Protein AF-A0A7C3KZD2-F1 (afdb_monomer)

Secondary structure (DSSP, 8-state):
-EEEEEEEEETTEEEEEEEEEEETTEEEEEES-GGGGSHHHHTSHHHHHHHHHHHHHHH-STT-EEEEES-HHHHHHHHHTT-EEEEE-SSGGGSGGG-SEEEEEGGG--HHHHHHHHHHHHTT-EEEEE--HHHHHHHSTT--GGG-HHHHHHGGGT----S---B-SBTTB----PPPGGGSHHHHHHHHHHHHTTT-PPPHHHHHHHHHHHHHS-TT-HHHHHHHHHHHHHGGG---BTTB-EETT-HHHHHHHHHHHHHHTTS-GGG----GGGGTTTTPPPTT---EEEEEEEETTS-EEEEEEEEEPTTPPEEEEESSSS--S-EEEE-S-----TTSSEESS-S---EEEE--SSEEEE--TT-EEEEEEESS--SSEEEEEEEEEEE--EEETTTS-HHHHHHHTT-S-SEEEEE-SSEEEEEEHHHHHT---HHHHHHHHHHHHHHHHHHTTS-SS-SS-EEEEEESS-SSSSSB-SSSEEEEGGGHHHHT-HHHHHT--HHHHHHHHHTT--TTT--TT-HHHHHHHHHHHHHHHH--PPTT-SSSGGGTS-TTHHHHHHTT--HHHHTT-HHHHHHHHHHHHHHH-HHHHHTT-

pLDDT: mean 94.31, std 4.48, range [68.94, 98.88]

Sequence (605 aa):
AFVLVTGKADGNKRLPVAIAATWDKGRVVALGHGGMIGKDALEHPGTAAFVRNAAAWLGARANAKIAVVRNQAMASLLRDAGFEVSSLDKDWHASLATFDAVVIDSHQVSNAARAPLARFITNGGGLLTAGLGWGWLQLNPGKSIHDHPGNLLLRDAGIVWCDGTLDPTSPKAFRVEPISESLHAARAMNALEHAAARNAELDPQAGTTLIAALRALPAHHALLTRAHAILKSHASDLTISQGKPLGTKNVTSRVLLSLQVESERNLPAHEVRAHPAASAFPGEVAAGAARIERTFQIDLSIPGWHSTGLYAPAGEVITITAESADVPACRIRIGCHTDHLWHLDTWRRVPDIARSWDLREASTQAASAFGGLIYIDVPKPAKGTRSFTIRGAVESPRFVLGQTTQDQWLKSRSAGAPWGELESGKVIVSVPSESLRNLENPAELLRFWDKISDAHATLATIPLQPPRPHRFVPDIQISAGYMHSGYPIMTHLDAVKHMTSVESLRRGTWGLLHELGHNHQEGEWTFEGTGEVTCNLFALHAIDTICTPDVGDRGHEAVNTPPSLAKYLDGGAKFEQWKKDPFLALHMYVQLQRAFGWETFKRVF

Radius of gyration: 28.78 Å; Cα contacts (8 Å, |Δi|>4): 1220; chains: 1; bounding box: 64×59×87 Å

Foldseek 3Di:
DAAFFWFADFDPAIAGQWDKFQAAQFIEIEGAAPCLLAQVVCVDPVSLVVLLVLVCVRLVDQAFEEEEEPHVSSQVSNVVSRYNYDYDYPPPLVCLVVGQEYEDELQPQDPVSQVSVLVSRNVNHGYYYYYHQQVVCVVPDPDAQCPRSCNVRCVSRVDGHFNDDGHAPDVVHTDGDDDDPLNRQVVLLVQLVVCLVVVHAGDLNNLVNNLRVLRNDDCPDPSNVSLVVSLVVCQVVLQFALVRKDFSRRSSSLSSLSSVQSVLQPDDLLPFAARNNLCRPPHAFAPPFDWDKDKDKDQLQQAFWDFDQWKAGASWKKKKAWPDQPDAFKKKKWAQDDAAASSPRMGRGSRDFMDIDTPNGRMDIHHTSNIHGITIGNHDRDHDMIMMMMTRIWGHQEDEAPPADLVNNLVSLPTRDQWYWYDYQAEIEIAGSVLSNPQRCSNLLVVLVLLLLQLLCVLLVHDSRDSGHAYEDADCDHRDDQWAADRHTYHHNVCSVLSRDSLNVLQQQQVVQLNVLLVSDDDVPCDQLCSSASSSVSSQSSQVPRHDHDPPDSNDVLQQPNPCQVVCVVVVVDPVVCSPDRSSVNNVVVVVCVVPNSVVSSVVD

Solvent-accessible surface area (backbone atoms only — not comparable to full-atom values): 31868 Å² total; per-residue (Å²): 86,49,75,62,29,43,22,33,60,56,89,93,32,55,43,75,38,26,38,36,26,63,32,84,62,9,30,38,37,43,33,58,35,47,61,68,68,27,61,78,37,48,70,38,68,68,47,38,50,50,51,53,53,48,50,41,63,29,27,73,41,88,65,26,32,31,38,22,46,79,39,68,58,52,39,50,56,42,40,78,70,56,32,47,60,45,83,35,75,78,73,52,62,80,56,50,90,80,34,29,21,37,37,40,48,22,84,74,52,44,83,83,38,40,63,54,50,48,52,42,26,43,73,40,18,11,37,41,34,18,33,42,39,40,66,48,43,73,76,35,82,96,58,56,60,58,67,36,48,47,31,68,60,30,43,90,38,62,40,73,56,42,70,69,80,63,44,60,68,40,96,98,36,64,56,78,61,92,77,63,67,36,69,39,49,74,54,18,48,53,46,44,53,58,14,59,79,64,80,42,64,33,57,66,46,20,35,56,26,38,55,50,45,58,74,34,50,58,84,86,36,70,69,46,54,53,50,48,56,52,33,71,78,46,54,84,76,62,51,33,20,79,92,45,53,49,43,74,78,40,26,45,61,50,42,44,49,53,51,48,56,58,50,56,73,70,47,57,29,90,72,33,50,54,42,80,24,13,56,70,49,75,32,51,61,42,88,87,56,62,68,41,70,52,72,49,76,42,60,33,58,42,38,42,77,40,83,66,45,32,20,38,46,46,20,42,55,27,40,40,34,43,82,45,70,82,47,60,86,31,26,44,31,30,31,80,65,83,58,60,34,80,87,49,64,58,32,41,47,75,39,70,60,49,52,72,46,76,39,75,47,35,63,44,71,44,46,37,36,27,1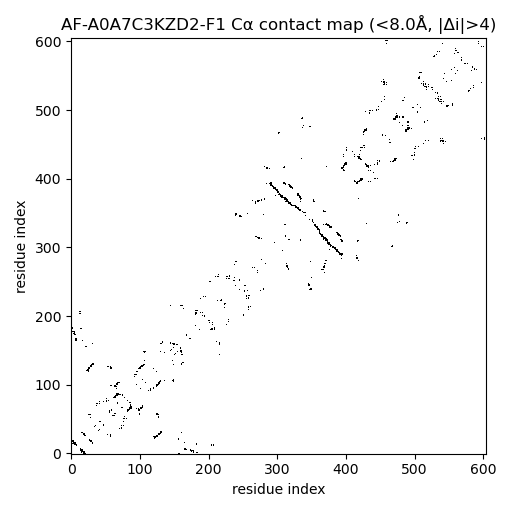6,29,47,32,27,49,29,22,82,60,60,40,91,60,71,46,48,40,35,40,33,52,26,28,48,18,19,52,40,40,62,94,72,56,49,72,72,55,36,71,56,33,34,67,36,40,25,40,45,22,37,44,34,44,79,43,38,32,43,44,45,55,24,76,76,41,58,78,59,83,63,63,60,62,36,45,55,50,48,40,48,48,52,33,34,36,23,58,49,50,66,47,70,67,70,49,78,44,51,48,35,40,30,55,30,97,70,72,69,56,84,76,53,41,52,64,88,48,24,40,32,37,56,83,51,48,68,43,80,76,25,54,67,46,46,32,36,26,49,44,70,68,35,30,35,54,16,51,77,66,64,51,72,93,80,42,48,93,56,25,71,76,26,59,14,43,54,32,26,46,48,25,35,76,73,75,31,64,42,60,92,94,53,75,49,47,81,39,53,88,58,29,90,58,46,67,62,39,55,78,67,67,63,47,65,84,59,41,43,73,33,43,41,55,46,34,34,59,54,50,51,49,37,73,74,62,36,66,68,58,51,42,73,73,80

Structure (mmCIF, N/CA/C/O backbone):
data_AF-A0A7C3KZD2-F1
#
_entry.id   AF-A0A7C3KZD2-F1
#
loop_
_atom_site.group_PDB
_atom_site.id
_atom_site.type_symbol
_atom_site.label_atom_id
_atom_site.label_alt_id
_atom_site.label_comp_id
_atom_site.label_asym_id
_atom_site.label_entity_id
_atom_site.label_seq_id
_atom_site.pdbx_PDB_ins_code
_atom_site.Cartn_x
_atom_site.Cartn_y
_atom_site.Cartn_z
_atom_site.occupancy
_atom_site.B_iso_or_equiv
_atom_site.auth_seq_id
_atom_site.auth_comp_id
_atom_site.auth_asym_id
_atom_site.auth_atom_id
_atom_site.pdbx_PDB_model_num
ATOM 1 N N . ALA A 1 1 ? 10.823 -12.968 -27.698 1.00 92.19 1 ALA A N 1
ATOM 2 C CA . ALA A 1 1 ? 11.735 -12.048 -26.986 1.00 92.19 1 ALA A CA 1
ATOM 3 C C . ALA A 1 1 ? 12.761 -12.836 -26.166 1.00 92.19 1 ALA A C 1
ATOM 5 O O . ALA A 1 1 ? 12.513 -13.995 -25.858 1.00 92.19 1 ALA A O 1
ATOM 6 N N . PHE A 1 2 ? 13.894 -12.234 -25.810 1.00 93.31 2 PHE A N 1
ATOM 7 C CA . PHE A 1 2 ? 14.910 -12.776 -24.905 1.00 93.31 2 PHE A CA 1
ATOM 8 C C . PHE A 1 2 ? 15.540 -11.649 -24.072 1.00 93.31 2 PHE A C 1
ATOM 10 O O . PHE A 1 2 ? 15.583 -10.493 -24.490 1.00 93.31 2 PHE A O 1
ATOM 17 N N . VAL A 1 3 ? 15.993 -11.981 -22.865 1.00 95.62 3 VAL A N 1
ATOM 18 C CA . VAL A 1 3 ? 16.508 -11.007 -21.893 1.00 95.62 3 VAL A CA 1
ATOM 19 C C . VAL A 1 3 ? 17.989 -10.739 -22.155 1.00 95.62 3 VAL A C 1
ATOM 21 O O . VAL A 1 3 ? 18.739 -11.663 -22.453 1.00 95.62 3 VAL A O 1
ATOM 24 N N . LEU A 1 4 ? 18.396 -9.474 -22.042 1.00 95.44 4 LEU A N 1
ATOM 25 C CA . LEU A 1 4 ? 19.778 -9.022 -22.231 1.00 95.44 4 LEU A CA 1
ATOM 26 C C . LEU A 1 4 ? 20.453 -8.674 -20.901 1.00 95.44 4 LEU A C 1
ATOM 28 O O . LEU A 1 4 ? 21.608 -9.021 -20.674 1.00 95.44 4 LEU A O 1
ATOM 32 N N . VAL A 1 5 ? 19.736 -7.954 -20.036 1.00 95.88 5 VAL A N 1
ATOM 33 C CA . VAL A 1 5 ? 20.243 -7.433 -18.759 1.00 95.88 5 VAL A CA 1
ATOM 34 C C . VAL A 1 5 ? 19.142 -7.528 -17.717 1.00 95.88 5 VAL A C 1
ATOM 36 O O . VAL A 1 5 ? 17.970 -7.316 -18.032 1.00 95.88 5 VAL A O 1
ATOM 39 N N . THR A 1 6 ? 19.516 -7.812 -16.473 1.00 96.00 6 THR A N 1
ATOM 40 C CA . THR A 1 6 ? 18.588 -7.939 -15.345 1.00 96.00 6 THR A CA 1
ATOM 41 C C . THR A 1 6 ? 18.930 -6.997 -14.199 1.00 96.00 6 THR A C 1
ATOM 43 O O . THR A 1 6 ? 20.100 -6.684 -13.984 1.00 96.00 6 THR A O 1
ATOM 46 N N . GLY A 1 7 ? 17.918 -6.635 -13.416 1.00 94.94 7 GLY A N 1
ATOM 47 C CA . GLY A 1 7 ? 18.039 -5.963 -12.123 1.00 94.94 7 GLY A CA 1
ATOM 48 C C . GLY A 1 7 ? 17.586 -6.873 -10.984 1.00 94.94 7 GLY A C 1
ATOM 49 O O . GLY A 1 7 ? 16.961 -7.910 -11.226 1.00 94.94 7 GLY A O 1
ATOM 50 N N . LYS A 1 8 ? 17.915 -6.500 -9.746 1.00 93.31 8 LYS A N 1
ATOM 51 C CA . LYS A 1 8 ? 17.436 -7.190 -8.542 1.00 93.31 8 LYS A CA 1
ATOM 52 C C . LYS A 1 8 ? 15.988 -6.780 -8.285 1.00 93.31 8 LYS A C 1
ATOM 54 O O . LYS A 1 8 ? 15.685 -5.593 -8.291 1.00 93.31 8 LYS A O 1
ATOM 59 N N . ALA A 1 9 ? 15.109 -7.758 -8.100 1.00 87.56 9 ALA A N 1
ATOM 60 C CA . ALA A 1 9 ? 13.702 -7.510 -7.793 1.00 87.56 9 ALA A CA 1
ATOM 61 C C . ALA A 1 9 ? 13.423 -7.679 -6.297 1.00 87.56 9 ALA A C 1
ATOM 63 O O . ALA A 1 9 ? 12.809 -6.818 -5.685 1.00 87.56 9 ALA A O 1
ATOM 64 N N . ASP A 1 10 ? 13.880 -8.793 -5.721 1.00 77.06 10 ASP A N 1
ATOM 65 C CA . ASP A 1 10 ? 13.743 -9.098 -4.297 1.00 77.06 10 ASP A CA 1
ATOM 66 C C . ASP A 1 10 ? 14.709 -10.237 -3.921 1.00 77.06 10 ASP A C 1
ATOM 68 O O . ASP A 1 10 ? 14.756 -11.276 -4.594 1.00 77.06 10 ASP A O 1
ATOM 72 N N . GLY A 1 11 ? 15.509 -10.042 -2.871 1.00 78.94 11 GLY A N 1
ATOM 73 C CA . GLY A 1 11 ? 16.582 -10.956 -2.480 1.00 78.94 11 GLY A CA 1
ATOM 74 C C . GLY A 1 11 ? 17.514 -11.300 -3.652 1.00 78.94 11 GLY A C 1
ATOM 75 O O . GLY A 1 11 ? 18.130 -10.426 -4.262 1.00 78.94 11 GLY A O 1
ATOM 76 N N . ASN A 1 12 ? 17.600 -12.590 -3.993 1.00 84.06 12 ASN A N 1
ATOM 77 C CA . ASN A 1 12 ? 18.420 -13.090 -5.107 1.00 84.06 12 ASN A CA 1
ATOM 78 C C . ASN A 1 12 ? 17.673 -13.160 -6.455 1.00 84.06 12 ASN A C 1
ATOM 80 O O . ASN A 1 12 ? 18.269 -13.542 -7.464 1.00 84.06 12 ASN A O 1
ATOM 84 N N . LYS A 1 13 ? 16.378 -12.822 -6.484 1.00 91.12 13 LYS A N 1
ATOM 85 C CA . LYS A 1 13 ? 15.514 -12.925 -7.669 1.00 91.12 13 LYS A CA 1
ATOM 86 C C . LYS A 1 13 ? 15.694 -11.697 -8.554 1.00 91.12 13 LYS A C 1
ATOM 88 O O . LYS A 1 13 ? 15.961 -10.588 -8.084 1.00 91.12 13 LYS A O 1
ATOM 93 N N . ARG A 1 14 ? 15.536 -11.897 -9.856 1.00 94.12 14 ARG A N 1
ATOM 94 C CA . ARG A 1 14 ? 15.852 -10.907 -10.885 1.00 94.12 14 ARG A CA 1
ATOM 95 C C . ARG A 1 14 ? 14.686 -10.668 -11.819 1.00 94.12 14 ARG A C 1
ATOM 97 O O . ARG A 1 14 ? 13.856 -11.548 -12.010 1.00 94.12 14 ARG A O 1
ATOM 104 N N . LEU A 1 15 ? 14.650 -9.502 -12.447 1.00 95.56 15 LEU A N 1
ATOM 105 C CA . LEU A 1 15 ? 13.730 -9.226 -13.548 1.00 95.56 15 LEU A CA 1
ATOM 106 C C . LEU A 1 15 ? 14.452 -8.489 -14.683 1.00 95.56 15 LEU A C 1
ATOM 108 O O . LEU A 1 15 ? 15.506 -7.886 -14.452 1.00 95.56 15 LEU A O 1
ATOM 112 N N . PRO A 1 16 ? 13.926 -8.557 -15.918 1.00 95.81 16 PRO A N 1
ATOM 113 C CA . PRO A 1 16 ? 14.544 -7.911 -17.069 1.00 95.81 16 PRO A CA 1
ATOM 114 C C . PRO A 1 16 ? 14.588 -6.382 -16.949 1.00 95.81 16 PRO A C 1
ATOM 116 O O . PRO A 1 16 ? 13.581 -5.740 -16.671 1.00 95.81 16 PRO A O 1
ATOM 119 N N . VAL A 1 17 ? 15.755 -5.806 -17.232 1.00 95.81 17 VAL A N 1
ATOM 120 C CA . VAL A 1 17 ? 15.981 -4.358 -17.410 1.00 95.81 17 VAL A CA 1
ATOM 121 C C . VAL A 1 17 ? 16.126 -4.016 -18.893 1.00 95.81 17 VAL A C 1
ATOM 123 O O . VAL A 1 17 ? 15.709 -2.945 -19.327 1.00 95.81 17 VAL A O 1
ATOM 126 N N . ALA A 1 18 ? 16.701 -4.933 -19.675 1.00 96.62 18 ALA A N 1
ATOM 127 C CA . ALA A 1 18 ? 16.829 -4.816 -21.121 1.00 96.62 18 ALA A CA 1
ATOM 128 C C . ALA A 1 18 ? 16.394 -6.121 -21.793 1.00 96.62 18 ALA A C 1
ATOM 130 O O . ALA A 1 18 ? 16.805 -7.209 -21.376 1.00 96.62 18 ALA A O 1
ATOM 131 N N . ILE A 1 19 ? 15.578 -6.011 -22.838 1.00 96.81 19 ILE A N 1
ATOM 132 C CA . ILE A 1 19 ? 15.016 -7.137 -23.593 1.00 96.81 19 ILE A CA 1
ATOM 133 C C . ILE A 1 19 ? 15.239 -6.889 -25.082 1.00 96.81 19 ILE A C 1
ATOM 135 O O . ILE A 1 19 ? 15.135 -5.754 -25.543 1.00 96.81 19 ILE A O 1
ATOM 139 N N . ALA A 1 20 ? 15.500 -7.952 -25.838 1.00 97.06 20 ALA A N 1
ATOM 140 C CA . ALA A 1 20 ? 15.462 -7.940 -27.292 1.00 97.06 20 ALA A CA 1
ATOM 141 C C . ALA A 1 20 ? 14.390 -8.891 -27.837 1.00 97.06 20 ALA A C 1
ATOM 143 O O . ALA A 1 20 ? 14.026 -9.885 -27.210 1.00 97.06 20 ALA A O 1
ATOM 144 N N . ALA A 1 21 ? 13.882 -8.617 -29.031 1.00 97.31 21 ALA A N 1
ATOM 145 C CA . ALA A 1 21 ? 12.987 -9.514 -29.747 1.00 97.31 21 ALA A CA 1
ATOM 146 C C . ALA A 1 21 ? 13.172 -9.381 -31.256 1.00 97.31 21 ALA A C 1
ATOM 148 O O . ALA A 1 21 ? 13.509 -8.311 -31.755 1.00 97.31 21 ALA A O 1
ATOM 149 N N . THR A 1 22 ? 12.904 -10.460 -31.981 1.00 96.62 22 THR A N 1
ATOM 150 C CA . THR A 1 22 ? 12.484 -10.369 -33.378 1.00 96.62 22 THR A CA 1
ATOM 151 C C . THR A 1 22 ? 10.963 -10.289 -33.409 1.00 96.62 22 THR A C 1
ATOM 153 O O . THR A 1 22 ? 10.301 -11.009 -32.657 1.00 96.62 22 THR A O 1
ATOM 156 N N . TRP A 1 23 ? 10.415 -9.422 -34.257 1.00 95.94 23 TRP A N 1
ATOM 157 C CA . TRP A 1 23 ? 8.974 -9.309 -34.477 1.00 95.94 23 TRP A CA 1
ATOM 158 C C . TRP A 1 23 ? 8.715 -9.315 -35.979 1.00 95.94 23 TRP A C 1
ATOM 160 O O . TRP A 1 23 ? 9.072 -8.368 -36.681 1.00 95.94 23 TRP A O 1
ATOM 170 N N . ASP A 1 24 ? 8.194 -10.439 -36.470 1.00 95.62 24 ASP A N 1
ATOM 171 C CA . ASP A 1 24 ? 8.226 -10.811 -37.885 1.00 95.62 24 ASP A CA 1
ATOM 172 C C . ASP A 1 24 ? 9.640 -10.657 -38.467 1.00 95.62 24 ASP A C 1
ATOM 174 O O . ASP A 1 24 ? 10.565 -11.352 -38.040 1.00 95.62 24 ASP A O 1
ATOM 178 N N . LYS A 1 25 ? 9.831 -9.746 -39.427 1.00 96.06 25 LYS A N 1
ATOM 179 C CA . LYS A 1 25 ? 11.132 -9.501 -40.066 1.00 96.06 25 LYS A CA 1
ATOM 180 C C . LYS A 1 25 ? 12.003 -8.513 -39.287 1.00 96.06 25 LYS A C 1
ATOM 182 O O . LYS A 1 25 ? 13.197 -8.418 -39.566 1.00 96.06 25 LYS A O 1
ATOM 187 N N . GLY A 1 26 ? 11.416 -7.760 -38.358 1.00 97.19 26 GLY A N 1
ATOM 188 C CA . GLY A 1 26 ? 12.081 -6.689 -37.624 1.00 97.19 26 GLY A CA 1
ATOM 189 C C . GLY A 1 26 ? 12.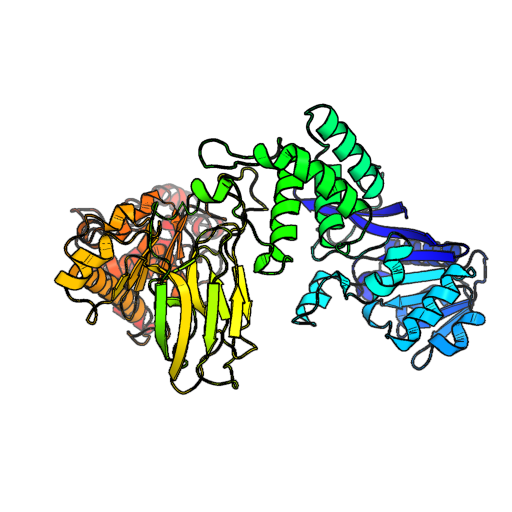750 -7.128 -36.338 1.00 97.19 26 GLY A C 1
ATOM 190 O O . GLY A 1 26 ? 12.673 -8.282 -35.904 1.00 97.19 26 GLY A O 1
ATOM 191 N N . ARG A 1 27 ? 13.402 -6.157 -35.699 1.00 98.06 27 ARG A N 1
ATOM 192 C CA . ARG A 1 27 ? 14.140 -6.335 -34.444 1.00 98.06 27 ARG A CA 1
ATOM 193 C C . ARG A 1 27 ? 13.804 -5.213 -33.474 1.00 98.06 27 ARG A C 1
ATOM 195 O O . ARG A 1 27 ? 13.640 -4.064 -33.868 1.00 98.06 27 ARG A O 1
ATOM 202 N N . VAL A 1 28 ? 13.724 -5.540 -32.193 1.00 98.38 28 VAL A N 1
ATOM 203 C CA . VAL A 1 28 ? 13.399 -4.589 -31.130 1.00 98.38 28 VAL A CA 1
ATOM 204 C C . VAL A 1 28 ? 14.361 -4.781 -29.971 1.00 98.38 28 VAL A C 1
ATOM 206 O O . VAL A 1 28 ? 14.606 -5.914 -29.566 1.00 98.38 28 VAL A O 1
ATOM 209 N N . VAL A 1 29 ? 14.872 -3.683 -29.420 1.00 98.50 29 VAL A N 1
ATOM 210 C CA . VAL A 1 29 ? 15.533 -3.611 -28.116 1.00 98.50 29 VAL A CA 1
ATOM 211 C C . VAL A 1 29 ? 14.741 -2.637 -27.249 1.00 98.50 29 VAL A C 1
ATOM 213 O O . VAL A 1 29 ? 14.519 -1.493 -27.641 1.00 98.50 29 VAL A O 1
ATOM 216 N N . ALA A 1 30 ? 14.313 -3.087 -26.074 1.00 98.19 30 ALA A N 1
ATOM 217 C CA . ALA A 1 30 ? 13.530 -2.307 -25.124 1.00 98.19 30 ALA A CA 1
ATOM 218 C C . ALA A 1 30 ? 14.245 -2.217 -23.770 1.00 98.19 30 ALA A C 1
ATOM 220 O O . ALA A 1 30 ? 14.752 -3.221 -23.264 1.00 98.19 30 ALA A O 1
ATOM 221 N N . LEU A 1 31 ? 14.266 -1.016 -23.190 1.00 97.56 31 LEU A N 1
ATOM 222 C CA . LEU A 1 31 ? 14.908 -0.698 -21.914 1.00 97.56 31 LEU A CA 1
ATOM 223 C C . LEU A 1 31 ? 13.887 -0.233 -20.865 1.00 97.56 31 LEU A C 1
ATOM 225 O O . LEU A 1 31 ? 12.913 0.454 -21.177 1.00 97.56 31 LEU A O 1
ATOM 229 N N . GLY A 1 32 ? 14.135 -0.583 -19.605 1.00 95.00 32 GLY A N 1
ATOM 230 C CA . GLY A 1 32 ? 13.215 -0.364 -18.485 1.00 95.00 32 GLY A CA 1
ATOM 231 C C . GLY A 1 32 ? 13.145 1.061 -17.928 1.00 95.00 32 GLY A C 1
ATOM 232 O O . GLY A 1 32 ? 12.385 1.283 -16.989 1.00 95.00 32 GLY A O 1
ATOM 233 N N . HIS A 1 33 ? 13.925 2.017 -18.455 1.00 93.88 33 HIS A N 1
ATOM 234 C CA . HIS A 1 33 ? 13.859 3.421 -18.034 1.00 93.88 33 HIS A CA 1
ATOM 235 C C . HIS A 1 33 ? 14.388 4.375 -19.122 1.00 93.88 33 HIS A C 1
ATOM 237 O O . HIS A 1 33 ? 15.474 4.154 -19.658 1.00 93.88 33 HIS A O 1
ATOM 243 N N . GLY A 1 34 ? 13.680 5.479 -19.404 1.00 92.75 34 GLY A N 1
ATOM 244 C CA . GLY A 1 34 ? 14.074 6.488 -20.412 1.00 92.75 34 GLY A CA 1
ATOM 245 C C . GLY A 1 34 ? 15.457 7.110 -20.168 1.00 92.75 34 GLY A C 1
ATOM 246 O O . GLY A 1 34 ? 16.248 7.309 -21.085 1.00 92.75 34 GLY A O 1
ATOM 247 N N . GLY A 1 35 ? 15.824 7.298 -18.901 1.00 92.62 35 GLY A N 1
ATOM 248 C CA . GLY A 1 35 ? 17.175 7.702 -18.489 1.00 92.62 35 GLY A CA 1
ATOM 249 C C . GLY A 1 35 ? 18.312 6.790 -18.984 1.00 92.62 35 GLY A C 1
ATOM 250 O O . GLY A 1 35 ? 19.427 7.273 -19.116 1.00 92.62 35 GLY A O 1
ATOM 251 N N . MET A 1 36 ? 18.058 5.520 -19.340 1.00 93.00 36 MET A N 1
ATOM 252 C CA . MET A 1 36 ? 19.087 4.620 -19.897 1.00 93.00 36 MET A CA 1
ATOM 253 C C . MET A 1 36 ? 19.500 4.969 -21.334 1.00 93.00 36 MET A C 1
ATOM 255 O O . MET A 1 36 ? 20.547 4.522 -21.793 1.00 93.00 36 MET A O 1
ATOM 259 N N . ILE A 1 37 ? 18.690 5.762 -22.037 1.00 94.56 37 ILE A N 1
ATOM 260 C CA . ILE A 1 37 ? 19.048 6.381 -23.322 1.00 94.56 37 ILE A CA 1
ATOM 261 C C . ILE A 1 37 ? 19.314 7.885 -23.167 1.00 94.56 37 ILE A C 1
ATOM 263 O O . ILE A 1 37 ? 19.467 8.586 -24.164 1.00 94.56 37 ILE A O 1
ATOM 267 N N . GLY A 1 38 ? 19.340 8.392 -21.931 1.00 94.62 38 GLY A N 1
ATOM 268 C CA . GLY A 1 38 ? 19.613 9.789 -21.607 1.00 94.62 38 GLY A CA 1
ATOM 269 C C . GLY A 1 38 ? 21.107 10.106 -21.604 1.00 94.62 38 GLY A C 1
ATOM 270 O O . GLY A 1 38 ? 21.943 9.211 -21.502 1.00 94.62 38 GLY A O 1
ATOM 271 N N . LYS A 1 39 ? 21.434 11.400 -21.692 1.00 95.19 39 LYS A N 1
ATOM 272 C CA . LYS A 1 39 ? 22.810 11.907 -21.805 1.00 95.19 39 LYS A CA 1
ATOM 273 C C . LYS A 1 39 ? 23.767 11.267 -20.789 1.00 95.19 39 LYS A C 1
ATOM 275 O O . LYS A 1 39 ? 24.735 10.641 -21.204 1.00 95.19 39 LYS A O 1
ATOM 280 N N . ASP A 1 40 ? 23.445 11.346 -19.501 1.00 93.75 40 ASP A N 1
ATOM 281 C CA . ASP A 1 40 ? 24.317 10.871 -18.417 1.00 93.75 40 ASP A CA 1
ATOM 282 C C . ASP A 1 40 ? 24.609 9.366 -18.515 1.00 93.75 40 ASP A C 1
ATOM 284 O O . ASP A 1 40 ? 25.723 8.913 -18.260 1.00 93.75 40 ASP A O 1
ATOM 288 N N . ALA A 1 41 ? 23.621 8.566 -18.932 1.00 93.19 41 ALA A N 1
ATOM 289 C CA . ALA A 1 41 ? 23.819 7.134 -19.120 1.00 93.19 41 ALA A CA 1
ATOM 290 C C . ALA A 1 41 ? 24.721 6.840 -20.324 1.00 93.19 41 ALA A C 1
ATOM 292 O O . ALA A 1 41 ? 25.530 5.916 -20.256 1.00 93.19 41 ALA A O 1
ATOM 293 N N . LEU A 1 42 ? 24.599 7.614 -21.409 1.00 96.06 42 LEU A N 1
ATOM 294 C CA . LEU A 1 42 ? 25.384 7.442 -22.635 1.00 96.06 42 LEU A CA 1
ATOM 295 C C . LEU A 1 42 ? 26.855 7.855 -22.478 1.00 96.06 42 LEU A C 1
ATOM 297 O O . LEU A 1 42 ? 27.691 7.365 -23.233 1.00 96.06 42 LEU A O 1
ATOM 301 N N . GLU A 1 43 ? 27.187 8.695 -21.496 1.00 94.56 43 GLU A N 1
ATOM 302 C CA . GLU A 1 43 ? 28.578 9.022 -21.147 1.00 94.56 43 GLU A CA 1
ATOM 303 C C . GLU A 1 43 ? 29.320 7.819 -20.537 1.00 94.56 43 GLU A C 1
ATOM 305 O O . GLU A 1 43 ? 30.546 7.726 -20.622 1.00 94.56 43 GLU A O 1
ATOM 310 N N . HIS A 1 44 ? 28.594 6.848 -19.969 1.00 93.38 44 HIS A N 1
ATOM 311 C CA . HIS A 1 44 ? 29.203 5.638 -19.431 1.00 93.38 44 HIS A CA 1
ATOM 312 C C . HIS A 1 44 ? 29.669 4.698 -20.567 1.00 93.38 44 HIS A C 1
ATOM 314 O O . HIS A 1 44 ? 28.839 4.234 -21.360 1.00 93.38 44 HIS A O 1
ATOM 320 N N . PRO A 1 45 ? 30.961 4.304 -20.624 1.00 93.56 45 PRO A N 1
ATOM 321 C CA . PRO A 1 45 ? 31.513 3.531 -21.743 1.00 93.56 45 PRO A CA 1
ATOM 322 C C . PRO A 1 45 ? 30.785 2.211 -22.024 1.00 93.56 45 PRO A C 1
ATOM 324 O O . PRO A 1 45 ? 30.605 1.830 -23.182 1.00 93.56 45 PRO A O 1
ATOM 327 N N . GLY A 1 46 ? 30.331 1.523 -20.972 1.00 93.31 46 GLY A N 1
ATOM 328 C CA . GLY A 1 46 ? 29.576 0.275 -21.105 1.00 93.31 46 GLY A CA 1
ATOM 329 C C . GLY A 1 46 ? 28.199 0.473 -21.745 1.00 93.31 46 GLY A C 1
ATOM 330 O O . GLY A 1 46 ? 27.792 -0.324 -22.587 1.00 93.31 46 GLY A O 1
ATOM 331 N N . THR A 1 47 ? 27.509 1.565 -21.409 1.00 94.00 47 THR A N 1
ATOM 332 C CA . THR A 1 47 ? 26.201 1.898 -21.992 1.00 94.00 47 THR A CA 1
ATOM 333 C C . THR A 1 47 ? 26.368 2.339 -23.440 1.00 94.00 47 THR A C 1
ATOM 335 O O . THR A 1 47 ? 25.635 1.876 -24.311 1.00 94.00 47 THR A O 1
ATOM 338 N N . ALA A 1 48 ? 27.381 3.163 -23.723 1.00 95.88 48 ALA A N 1
ATOM 339 C CA . ALA A 1 48 ? 27.730 3.560 -25.081 1.00 95.88 48 ALA A CA 1
ATOM 340 C C . ALA A 1 48 ? 28.027 2.342 -25.972 1.00 95.88 48 ALA A C 1
ATOM 342 O O . ALA A 1 48 ? 27.518 2.239 -27.088 1.00 95.88 48 ALA A O 1
ATOM 343 N N . ALA A 1 49 ? 28.815 1.382 -25.474 1.00 95.75 49 ALA A N 1
ATOM 344 C CA . ALA A 1 49 ? 29.085 0.130 -26.177 1.00 95.75 49 ALA A CA 1
ATOM 345 C C . ALA A 1 49 ? 27.808 -0.695 -26.406 1.00 95.75 49 ALA A C 1
ATOM 347 O O . ALA A 1 49 ? 27.574 -1.150 -27.526 1.00 95.75 49 ALA A O 1
ATOM 348 N N . PHE A 1 50 ? 26.959 -0.838 -25.384 1.00 95.81 50 PHE A N 1
ATOM 349 C CA . PHE A 1 50 ? 25.672 -1.525 -25.505 1.00 95.81 50 PHE A CA 1
ATOM 350 C C . PHE A 1 50 ? 24.794 -0.906 -26.600 1.00 95.81 50 PHE A C 1
ATOM 352 O O . PHE A 1 50 ? 24.306 -1.621 -27.472 1.00 95.81 50 PHE A O 1
ATOM 359 N N . VAL A 1 51 ? 24.635 0.419 -26.595 1.00 95.81 51 VAL A N 1
ATOM 360 C CA . VAL A 1 51 ? 23.804 1.149 -27.561 1.00 95.81 51 VAL A CA 1
ATOM 361 C C . VAL A 1 51 ? 24.335 1.008 -28.987 1.00 95.81 51 VAL A C 1
ATOM 363 O O . VAL A 1 51 ? 23.548 0.755 -29.896 1.00 95.81 51 VAL A O 1
ATOM 366 N N . ARG A 1 52 ? 25.655 1.101 -29.196 1.00 95.31 52 ARG A N 1
ATOM 367 C CA . ARG A 1 52 ? 26.270 0.889 -30.520 1.00 95.31 52 ARG A CA 1
ATOM 368 C C . ARG A 1 52 ? 26.013 -0.521 -31.051 1.00 95.31 52 ARG A C 1
ATOM 370 O O . ARG A 1 52 ? 25.621 -0.683 -32.205 1.00 95.31 52 ARG A O 1
ATOM 377 N N . ASN A 1 53 ? 26.167 -1.530 -30.197 1.00 95.38 53 ASN A N 1
ATOM 378 C CA . ASN A 1 53 ? 25.911 -2.922 -30.565 1.00 95.38 53 ASN A CA 1
ATOM 379 C C . ASN A 1 53 ? 24.424 -3.168 -30.851 1.00 95.38 53 ASN A C 1
ATOM 381 O O . ASN A 1 53 ? 24.087 -3.846 -31.821 1.00 95.38 53 ASN A O 1
ATOM 385 N N . ALA A 1 54 ? 23.532 -2.583 -30.046 1.00 96.19 54 ALA A N 1
ATOM 386 C CA . ALA A 1 54 ? 22.095 -2.632 -30.281 1.00 96.19 54 ALA A CA 1
ATOM 387 C C . ALA A 1 54 ? 21.736 -1.983 -31.626 1.00 96.19 54 ALA A C 1
ATOM 389 O O . ALA A 1 54 ? 21.027 -2.594 -32.415 1.00 96.19 54 ALA A O 1
ATOM 390 N N . ALA A 1 55 ? 22.272 -0.800 -31.932 1.00 95.44 55 ALA A N 1
ATOM 391 C CA . ALA A 1 55 ? 22.051 -0.109 -33.201 1.00 95.44 55 ALA A CA 1
ATOM 392 C C . ALA A 1 55 ? 22.518 -0.934 -34.414 1.00 95.44 55 ALA A C 1
ATOM 394 O O . ALA A 1 55 ? 21.759 -1.094 -35.370 1.00 95.44 55 ALA A O 1
ATOM 395 N N . ALA A 1 56 ? 23.714 -1.531 -34.346 1.00 94.94 56 ALA A N 1
ATOM 396 C CA . ALA A 1 56 ? 24.220 -2.423 -35.391 1.00 94.94 56 ALA A CA 1
ATOM 397 C C . ALA A 1 56 ? 23.315 -3.651 -35.586 1.00 94.94 56 ALA A C 1
ATOM 399 O O . ALA A 1 56 ? 22.989 -4.029 -36.713 1.00 94.94 56 ALA A O 1
ATOM 400 N N . TRP A 1 57 ? 22.874 -4.265 -34.483 1.00 96.25 57 TRP A N 1
ATOM 401 C CA . TRP A 1 57 ? 21.974 -5.413 -34.529 1.00 96.25 57 TRP A CA 1
ATOM 402 C C . TRP A 1 57 ? 20.601 -5.045 -35.098 1.00 96.25 57 TRP A C 1
ATOM 404 O O . TRP A 1 57 ? 20.056 -5.804 -35.894 1.00 96.25 57 TRP A O 1
ATOM 414 N N . LEU A 1 58 ? 20.057 -3.885 -34.737 1.00 96.62 58 LEU A N 1
ATOM 415 C CA . LEU A 1 58 ? 18.759 -3.401 -35.204 1.00 96.62 58 LEU A CA 1
ATOM 416 C C . LEU A 1 58 ? 18.772 -3.045 -36.692 1.00 96.62 58 LEU A C 1
ATOM 418 O O . LEU A 1 58 ? 17.856 -3.433 -37.405 1.00 96.62 58 LEU A O 1
ATOM 422 N N . GLY A 1 59 ? 19.812 -2.352 -37.162 1.00 87.94 59 GLY A N 1
ATOM 423 C CA . GLY A 1 59 ? 19.929 -1.933 -38.560 1.00 87.94 59 GLY A CA 1
ATOM 424 C C . GLY A 1 59 ? 20.364 -3.040 -39.525 1.00 87.94 59 GLY A C 1
ATOM 425 O O . GLY A 1 59 ? 20.266 -2.861 -40.734 1.00 87.94 59 GLY A O 1
ATOM 426 N N . ALA A 1 60 ? 20.868 -4.170 -39.010 1.00 86.31 60 ALA A N 1
ATOM 427 C CA . ALA A 1 60 ? 21.315 -5.343 -39.771 1.00 86.31 60 ALA A CA 1
ATOM 428 C C . ALA A 1 60 ? 22.365 -5.070 -40.878 1.00 86.31 60 ALA A C 1
ATOM 430 O O . ALA A 1 60 ? 22.607 -5.935 -41.721 1.00 86.31 60 ALA A O 1
ATOM 431 N N . ARG A 1 61 ? 23.019 -3.899 -40.865 1.00 83.56 61 ARG A N 1
ATOM 432 C CA . ARG A 1 61 ? 24.092 -3.492 -41.789 1.00 83.56 61 ARG A CA 1
ATOM 433 C C . ARG A 1 61 ? 25.037 -2.480 -41.134 1.00 83.56 61 ARG A C 1
ATOM 435 O O . ARG A 1 61 ? 24.634 -1.771 -40.217 1.00 83.56 61 ARG A O 1
ATOM 442 N N . ALA A 1 62 ? 26.281 -2.405 -41.619 1.00 75.94 62 ALA A N 1
ATOM 443 C CA . ALA A 1 62 ? 27.348 -1.597 -41.010 1.00 75.94 62 ALA A CA 1
ATOM 444 C C . ALA A 1 62 ? 27.043 -0.084 -40.979 1.00 75.94 62 ALA A C 1
ATOM 446 O O . ALA A 1 62 ? 27.255 0.549 -39.953 1.00 75.94 62 ALA A O 1
ATOM 447 N N . ASN A 1 63 ? 26.463 0.467 -42.054 1.00 85.56 63 ASN A N 1
ATOM 448 C CA . ASN A 1 63 ? 26.108 1.891 -42.172 1.00 85.56 63 ASN A CA 1
ATOM 449 C C . ASN A 1 63 ? 24.584 2.071 -42.159 1.00 85.56 63 ASN A C 1
ATOM 451 O O . ASN A 1 63 ? 23.994 2.619 -43.092 1.00 85.56 63 ASN A O 1
ATOM 455 N N . ALA A 1 64 ? 23.918 1.500 -41.156 1.00 94.12 64 ALA A N 1
ATOM 456 C CA . ALA A 1 64 ? 22.472 1.626 -41.035 1.00 94.12 64 ALA A CA 1
ATOM 457 C C . ALA A 1 64 ? 22.046 3.104 -40.934 1.00 94.12 64 ALA A C 1
ATOM 459 O O . ALA A 1 64 ? 22.690 3.910 -40.257 1.00 94.12 64 ALA A O 1
ATOM 460 N N . LYS A 1 65 ? 20.937 3.434 -41.595 1.00 97.62 65 LYS A N 1
ATOM 461 C CA . LYS A 1 65 ? 20.214 4.699 -41.504 1.00 97.62 65 LYS A CA 1
ATOM 462 C C . LYS A 1 65 ? 19.341 4.669 -40.263 1.00 97.62 65 LYS A C 1
ATOM 464 O O . LYS A 1 65 ? 18.379 3.903 -40.202 1.00 97.62 65 LYS A O 1
ATOM 469 N N . ILE A 1 66 ? 19.667 5.500 -39.281 1.00 97.94 66 ILE A N 1
ATOM 470 C CA . ILE A 1 66 ? 19.002 5.505 -37.980 1.00 97.94 66 ILE A CA 1
ATOM 471 C C . ILE A 1 66 ? 18.298 6.838 -37.754 1.00 97.94 66 ILE A C 1
ATOM 473 O O . ILE A 1 66 ? 18.922 7.899 -37.719 1.00 97.94 66 ILE A O 1
ATOM 477 N N . ALA A 1 67 ? 16.988 6.780 -37.549 1.00 97.69 67 ALA A N 1
ATOM 478 C CA . ALA A 1 67 ? 16.225 7.913 -37.054 1.00 97.69 67 ALA A CA 1
ATOM 479 C C . ALA A 1 67 ? 16.361 8.005 -35.531 1.00 97.69 67 ALA A C 1
ATOM 481 O O . ALA A 1 67 ? 16.115 7.031 -34.825 1.00 97.69 67 ALA A O 1
ATOM 482 N N . VAL A 1 68 ? 16.705 9.178 -35.003 1.00 97.81 68 VAL A N 1
ATOM 483 C CA . VAL A 1 68 ? 16.743 9.433 -33.558 1.00 97.81 68 VAL A CA 1
ATOM 484 C C . VAL A 1 68 ? 15.748 10.531 -33.226 1.00 97.81 68 VAL A C 1
ATOM 486 O O . VAL A 1 68 ? 15.917 11.683 -33.626 1.00 97.81 68 VAL A O 1
ATOM 489 N N . VAL A 1 69 ? 14.698 10.177 -32.492 1.00 96.81 69 VAL A N 1
ATOM 490 C CA . VAL A 1 69 ? 13.611 11.099 -32.156 1.00 96.81 69 VAL A CA 1
ATOM 491 C C . VAL A 1 69 ? 13.946 11.826 -30.856 1.00 96.81 69 VAL A C 1
ATOM 493 O O . VAL A 1 69 ? 14.097 11.199 -29.809 1.00 96.81 69 VAL A O 1
ATOM 496 N N . ARG A 1 70 ? 14.079 13.158 -30.930 1.00 95.06 70 ARG A N 1
ATOM 497 C CA . ARG A 1 70 ? 14.241 14.071 -29.775 1.00 95.06 70 ARG A CA 1
ATOM 498 C C . ARG A 1 70 ? 15.340 13.686 -28.770 1.00 95.06 70 ARG A C 1
ATOM 500 O O . ARG A 1 70 ? 15.203 13.925 -27.574 1.00 95.06 70 ARG A O 1
ATOM 507 N N . ASN A 1 71 ? 16.452 13.124 -29.241 1.00 96.56 71 ASN A N 1
ATOM 508 C CA . ASN A 1 71 ? 17.570 12.740 -28.379 1.00 96.56 71 ASN A CA 1
ATOM 509 C C . ASN A 1 71 ? 18.923 13.041 -29.042 1.00 96.56 71 ASN A C 1
ATOM 511 O O . ASN A 1 71 ? 19.500 12.211 -29.742 1.00 96.56 71 ASN A O 1
ATOM 515 N N . GLN A 1 72 ? 19.437 14.255 -28.835 1.00 96.81 72 GLN A N 1
ATOM 516 C CA . GLN A 1 72 ? 20.673 14.694 -29.496 1.00 96.81 72 GLN A CA 1
ATOM 517 C C . GLN A 1 72 ? 21.925 13.967 -28.993 1.00 96.81 72 GLN A C 1
ATOM 519 O O . GLN A 1 72 ? 22.835 13.731 -29.783 1.00 96.81 72 GLN A O 1
ATOM 524 N N . ALA A 1 73 ? 21.966 13.568 -27.717 1.00 97.06 73 ALA A N 1
ATOM 525 C CA . ALA A 1 73 ? 23.092 12.813 -27.166 1.00 97.06 73 ALA A CA 1
ATOM 526 C C . ALA A 1 73 ? 23.215 11.434 -27.838 1.00 97.06 73 ALA A C 1
ATOM 528 O O . ALA A 1 73 ? 24.292 11.063 -28.302 1.00 97.06 73 ALA A O 1
ATOM 529 N N . MET A 1 74 ? 22.091 10.725 -27.984 1.00 97.88 74 MET A N 1
ATOM 530 C CA . MET A 1 74 ? 22.013 9.475 -28.745 1.00 97.88 74 MET A CA 1
ATOM 531 C C . MET A 1 74 ? 22.420 9.677 -30.206 1.00 97.88 74 MET A C 1
ATOM 533 O O . MET A 1 74 ? 23.191 8.890 -30.751 1.00 97.88 74 MET A O 1
ATOM 537 N N . ALA A 1 75 ? 21.931 10.748 -30.840 1.00 97.94 75 ALA A N 1
ATOM 538 C CA . ALA A 1 75 ? 22.260 11.032 -32.229 1.00 97.94 75 ALA A CA 1
ATOM 539 C C . ALA A 1 75 ? 23.763 11.275 -32.428 1.00 97.94 75 ALA A C 1
ATOM 541 O O . ALA A 1 75 ? 24.334 10.750 -33.379 1.00 97.94 75 ALA A O 1
ATOM 542 N N . SER A 1 76 ? 24.408 12.022 -31.523 1.00 97.81 76 SER A N 1
ATOM 543 C CA . SER A 1 76 ? 25.862 12.231 -31.549 1.00 97.81 76 SER A CA 1
ATOM 544 C C . SER A 1 76 ? 26.611 10.911 -31.411 1.00 97.81 76 SER A C 1
ATOM 546 O O . SER A 1 76 ? 27.403 10.571 -32.283 1.00 97.81 76 SER A O 1
ATOM 548 N N . LEU A 1 77 ? 26.282 10.122 -30.383 1.00 97.81 77 LEU A N 1
ATOM 549 C CA . LEU A 1 77 ? 26.943 8.846 -30.113 1.00 97.81 77 LEU A CA 1
ATOM 550 C C . LEU A 1 77 ? 26.882 7.886 -31.312 1.00 97.81 77 LEU A C 1
ATOM 552 O O . LEU A 1 77 ? 27.858 7.198 -31.606 1.00 97.81 77 LEU A O 1
ATOM 556 N N . LEU A 1 78 ? 25.735 7.813 -31.993 1.00 97.38 78 LEU A N 1
ATOM 557 C CA . LEU A 1 78 ? 25.562 6.935 -33.150 1.00 97.38 78 LEU A CA 1
ATOM 558 C C . LEU A 1 78 ? 26.279 7.462 -34.405 1.00 97.38 78 LEU A C 1
ATOM 560 O O . LEU A 1 78 ? 26.798 6.655 -35.174 1.00 97.38 78 LEU A O 1
ATOM 564 N N . ARG A 1 79 ? 26.381 8.785 -34.601 1.00 97.56 79 ARG A N 1
ATOM 565 C CA . ARG A 1 79 ? 27.209 9.354 -35.684 1.00 97.56 79 ARG A CA 1
ATOM 566 C C . ARG A 1 79 ? 28.686 9.056 -35.463 1.00 97.56 79 ARG A C 1
ATOM 568 O O . ARG A 1 79 ? 29.349 8.592 -36.384 1.00 97.56 79 ARG A O 1
ATOM 575 N N . ASP A 1 80 ? 29.165 9.236 -34.235 1.00 96.38 80 ASP A N 1
ATOM 576 C CA . ASP A 1 80 ? 30.551 8.938 -33.856 1.00 96.38 80 ASP A CA 1
ATOM 577 C C . ASP A 1 80 ? 30.875 7.440 -34.005 1.00 96.38 80 ASP A C 1
ATOM 579 O O . ASP A 1 80 ? 32.028 7.052 -34.176 1.00 96.38 80 ASP A O 1
ATOM 583 N N . ALA A 1 81 ? 29.847 6.586 -33.973 1.00 94.69 81 ALA A N 1
ATOM 584 C CA . ALA A 1 81 ? 29.946 5.152 -34.222 1.00 94.69 81 ALA A CA 1
ATOM 585 C C . ALA A 1 81 ? 29.885 4.756 -35.712 1.00 94.69 81 ALA A C 1
ATOM 587 O O . ALA A 1 81 ? 30.000 3.569 -36.011 1.00 94.69 81 ALA A O 1
ATOM 588 N N . GLY A 1 82 ? 29.705 5.711 -36.633 1.00 95.44 82 GLY A N 1
ATOM 589 C CA . GLY A 1 82 ? 29.702 5.481 -38.083 1.00 95.44 82 GLY A CA 1
ATOM 590 C C . GLY A 1 82 ? 28.330 5.233 -38.725 1.00 95.44 82 GLY A C 1
ATOM 591 O O . GLY A 1 82 ? 28.276 4.880 -39.901 1.00 95.44 82 GLY A O 1
ATOM 592 N N . PHE A 1 83 ? 27.220 5.419 -38.001 1.00 97.31 83 PHE A N 1
ATOM 593 C CA . PHE A 1 83 ? 25.871 5.268 -38.565 1.00 97.31 83 PHE A CA 1
ATOM 594 C C . PHE A 1 83 ? 25.398 6.526 -39.314 1.00 97.31 83 PHE A C 1
ATOM 596 O O . PHE A 1 83 ? 25.754 7.655 -38.966 1.00 97.31 83 PHE A O 1
ATOM 603 N N . GLU A 1 84 ? 24.510 6.349 -40.297 1.00 97.62 84 GLU A N 1
ATOM 604 C CA . GLU A 1 84 ? 23.830 7.460 -40.975 1.00 97.62 84 GLU A CA 1
ATOM 605 C C . GLU A 1 84 ? 22.645 7.939 -40.121 1.00 97.62 84 GLU A C 1
ATOM 607 O O . GLU A 1 84 ? 21.549 7.385 -40.181 1.00 97.62 84 GLU A O 1
ATOM 612 N N . VAL A 1 85 ? 22.849 8.962 -39.288 1.00 97.69 85 VAL A N 1
ATOM 613 C CA . VAL A 1 85 ? 21.842 9.386 -38.299 1.00 97.69 85 VAL A CA 1
ATOM 614 C C . VAL A 1 85 ? 21.057 10.616 -38.743 1.00 97.69 85 VAL A C 1
ATOM 616 O O . VAL A 1 85 ? 21.637 11.666 -39.016 1.00 97.69 85 VAL A O 1
ATOM 619 N N . SER A 1 86 ? 19.726 10.529 -38.690 1.00 97.31 86 SER A N 1
ATOM 620 C CA . SER A 1 86 ? 18.823 11.681 -38.818 1.00 97.31 86 SER A CA 1
ATOM 621 C C . SER A 1 86 ? 18.136 11.993 -37.490 1.00 97.31 86 SER A C 1
ATOM 623 O O . SER A 1 86 ? 17.432 11.150 -36.937 1.00 97.31 86 SER A O 1
ATOM 625 N N . SER A 1 87 ? 18.310 13.216 -36.985 1.00 96.44 87 SER A N 1
ATOM 626 C CA . SER A 1 87 ? 17.588 13.697 -35.802 1.00 96.44 87 SER A CA 1
ATOM 627 C C . SER A 1 87 ? 16.189 14.168 -36.209 1.00 96.44 87 SER A C 1
ATOM 629 O O . SER A 1 87 ? 16.067 15.106 -36.995 1.00 96.44 87 SER A O 1
ATOM 631 N N . LEU A 1 88 ? 15.142 13.538 -35.677 1.00 94.56 88 LEU A N 1
ATOM 632 C CA . LEU A 1 88 ? 13.745 13.855 -35.989 1.00 94.56 88 LEU A CA 1
ATOM 633 C C . LEU A 1 88 ? 13.027 14.467 -34.778 1.00 94.56 88 LEU A C 1
ATOM 635 O O . LEU A 1 88 ? 13.386 14.204 -33.626 1.00 94.56 88 LEU A O 1
ATOM 639 N N . ASP A 1 89 ? 11.990 15.265 -35.044 1.00 88.75 89 ASP A N 1
ATOM 640 C CA . ASP A 1 89 ? 11.182 15.920 -34.009 1.00 88.75 89 ASP A CA 1
ATOM 641 C C . ASP A 1 89 ? 9.671 15.724 -34.231 1.00 88.75 89 ASP A C 1
ATOM 643 O O . ASP A 1 89 ? 9.067 14.828 -33.636 1.00 88.75 89 ASP A O 1
ATOM 647 N N . LYS A 1 90 ? 9.036 16.530 -35.088 1.00 85.44 90 LYS A N 1
ATOM 648 C CA . LYS A 1 90 ? 7.607 16.399 -35.427 1.00 85.44 90 LYS A CA 1
ATOM 649 C C . LYS A 1 90 ? 7.410 15.460 -36.613 1.00 85.44 90 LYS A C 1
ATOM 651 O O . LYS A 1 90 ? 8.302 15.321 -37.442 1.00 85.44 90 LYS A O 1
ATOM 656 N N . ASP A 1 91 ? 6.256 14.792 -36.647 1.00 84.50 91 ASP A N 1
ATOM 657 C CA . ASP A 1 91 ? 5.801 13.936 -37.756 1.00 84.50 91 ASP A CA 1
ATOM 658 C C . ASP A 1 91 ? 6.809 12.875 -38.230 1.00 84.50 91 ASP A C 1
ATOM 660 O O . ASP A 1 91 ? 6.737 12.372 -39.348 1.00 84.50 91 ASP A O 1
ATOM 664 N N . TRP A 1 92 ? 7.714 12.459 -37.337 1.00 90.62 92 TRP A N 1
ATOM 665 C CA . TRP A 1 92 ? 8.772 11.475 -37.597 1.00 90.62 92 TRP A CA 1
ATOM 666 C C . TRP A 1 92 ? 8.245 10.143 -38.148 1.00 90.62 92 TRP A C 1
ATOM 668 O O . TRP A 1 92 ? 8.952 9.422 -38.845 1.00 90.62 92 TRP A O 1
ATOM 678 N N . HIS A 1 93 ? 6.989 9.811 -37.849 1.00 90.25 93 HIS A N 1
ATOM 679 C CA . HIS A 1 93 ? 6.353 8.576 -38.287 1.00 90.25 93 HIS A CA 1
ATOM 680 C C . HIS A 1 93 ? 6.047 8.560 -39.797 1.00 90.25 93 HIS A C 1
ATOM 682 O O . HIS A 1 93 ? 5.847 7.483 -40.356 1.00 90.25 93 HIS A O 1
ATOM 688 N N . ALA A 1 94 ? 6.043 9.719 -40.469 1.00 88.75 94 ALA A N 1
ATOM 689 C CA . ALA A 1 94 ? 5.806 9.827 -41.909 1.00 88.75 94 ALA A CA 1
ATOM 690 C C . ALA A 1 94 ? 7.005 9.368 -42.761 1.00 88.75 94 ALA A C 1
ATOM 692 O O . ALA A 1 94 ? 6.822 8.960 -43.905 1.00 88.75 94 ALA A O 1
ATOM 693 N N . SER A 1 95 ? 8.223 9.399 -42.212 1.00 88.81 95 SER A N 1
ATOM 694 C CA . SER A 1 95 ? 9.467 9.085 -42.931 1.00 88.81 95 SER A CA 1
ATOM 695 C C . SER A 1 95 ? 10.097 7.746 -42.537 1.00 88.81 95 SER A C 1
ATOM 697 O O . SER A 1 95 ? 11.191 7.430 -42.989 1.00 88.81 95 SER A O 1
ATOM 699 N N . LEU A 1 96 ? 9.414 6.915 -41.740 1.00 92.69 96 LEU A N 1
ATOM 700 C CA . LEU A 1 96 ? 9.967 5.653 -41.224 1.00 92.69 96 LEU A CA 1
ATOM 701 C C . LEU A 1 96 ? 10.543 4.737 -42.311 1.00 92.69 96 LEU A C 1
ATOM 703 O O . LEU A 1 96 ? 11.578 4.118 -42.101 1.00 92.69 96 LEU A O 1
ATOM 707 N N . ALA A 1 97 ? 9.913 4.692 -43.488 1.00 90.62 97 ALA A N 1
ATOM 708 C CA . ALA A 1 97 ? 10.301 3.793 -44.575 1.00 90.62 97 ALA A CA 1
ATOM 709 C C . ALA A 1 97 ? 11.707 4.065 -45.153 1.00 90.62 97 ALA A C 1
ATOM 711 O O . ALA A 1 97 ? 12.231 3.230 -45.884 1.00 90.62 97 ALA A O 1
ATOM 712 N N . THR A 1 98 ? 12.318 5.221 -44.860 1.00 94.31 98 THR A N 1
ATOM 713 C CA . THR A 1 98 ? 13.664 5.578 -45.345 1.00 94.31 98 THR A CA 1
ATOM 714 C C . THR A 1 98 ? 14.793 5.126 -44.419 1.00 94.31 98 THR A C 1
ATOM 716 O O . THR A 1 98 ? 15.965 5.282 -44.769 1.00 94.31 98 THR A O 1
ATOM 719 N N . PHE A 1 99 ? 14.454 4.624 -43.232 1.00 97.06 99 PHE A N 1
ATOM 720 C CA . PHE A 1 99 ? 15.399 4.243 -42.186 1.00 97.06 99 PHE A CA 1
ATOM 721 C C . PHE A 1 99 ? 15.438 2.727 -42.016 1.00 97.06 99 PHE A C 1
ATOM 723 O O . PHE A 1 99 ? 14.469 2.038 -42.308 1.00 97.06 99 PHE A O 1
ATOM 730 N N . ASP A 1 100 ? 16.550 2.207 -41.506 1.00 97.75 100 ASP A N 1
ATOM 731 C CA . ASP A 1 100 ? 16.640 0.804 -41.097 1.00 97.75 100 ASP A CA 1
ATOM 732 C C . ASP A 1 100 ? 16.257 0.633 -39.632 1.00 97.75 100 ASP A C 1
ATOM 734 O O . ASP A 1 100 ? 15.745 -0.412 -39.250 1.00 97.75 100 ASP A O 1
ATOM 738 N N . ALA A 1 101 ? 16.494 1.650 -38.797 1.00 98.00 101 ALA A N 1
ATOM 739 C CA . ALA A 1 101 ? 16.135 1.611 -37.387 1.00 98.00 101 ALA A CA 1
ATOM 740 C C . ALA A 1 101 ? 15.704 2.977 -36.845 1.00 98.00 101 ALA A C 1
ATOM 742 O O . ALA A 1 101 ? 16.080 4.027 -37.366 1.00 98.00 101 ALA A O 1
ATOM 743 N N . VAL A 1 102 ? 14.932 2.955 -35.760 1.00 97.88 102 VAL A N 1
ATOM 744 C CA . VAL A 1 102 ? 14.473 4.144 -35.036 1.00 97.88 102 VAL A CA 1
ATOM 745 C C . VAL A 1 102 ? 14.837 4.024 -33.561 1.00 97.88 102 VAL A C 1
ATOM 747 O O . VAL A 1 102 ? 14.663 2.968 -32.954 1.00 97.88 102 VAL A O 1
ATOM 750 N N . VAL A 1 103 ? 15.308 5.123 -32.973 1.00 98.06 103 VAL A N 1
ATOM 751 C CA . VAL A 1 103 ? 15.496 5.285 -31.531 1.00 98.06 103 VAL A CA 1
ATOM 752 C C . VAL A 1 103 ? 14.483 6.291 -31.002 1.00 98.06 103 VAL A C 1
ATOM 754 O O . VAL A 1 103 ? 14.472 7.446 -31.435 1.00 98.06 103 VAL A O 1
ATOM 757 N N . ILE A 1 104 ? 13.637 5.863 -30.066 1.00 97.06 104 ILE A N 1
ATOM 758 C CA . ILE A 1 104 ? 12.591 6.710 -29.481 1.00 97.06 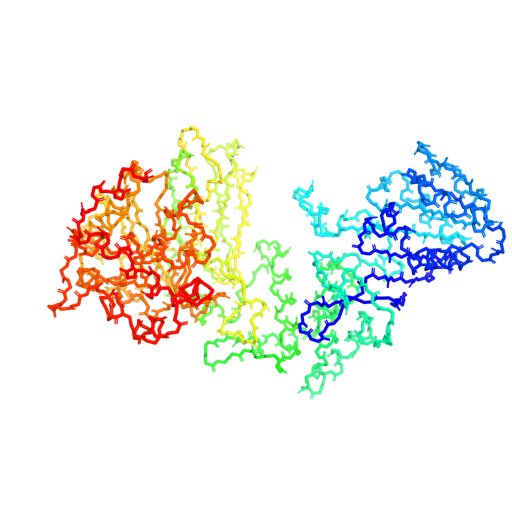104 ILE A CA 1
ATOM 759 C C . ILE A 1 104 ? 12.221 6.246 -28.069 1.00 97.06 104 ILE A C 1
ATOM 761 O O . ILE A 1 104 ? 12.104 5.050 -27.805 1.00 97.06 104 ILE A O 1
ATOM 765 N N . ASP A 1 105 ? 11.993 7.187 -27.155 1.00 96.56 105 ASP A N 1
ATOM 766 C CA . ASP A 1 105 ? 11.375 6.878 -25.863 1.00 96.56 105 ASP A CA 1
ATOM 767 C C . ASP A 1 105 ? 9.902 6.492 -26.075 1.00 96.56 105 ASP A C 1
ATOM 769 O O . ASP A 1 105 ? 9.144 7.212 -26.724 1.00 96.56 105 ASP A O 1
ATOM 773 N N . SER A 1 106 ? 9.489 5.348 -25.540 1.00 95.94 106 SER A N 1
ATOM 774 C CA . SER A 1 106 ? 8.143 4.803 -25.709 1.00 95.94 106 SER A CA 1
ATOM 775 C C . SER A 1 106 ? 7.052 5.783 -25.274 1.00 95.94 106 SER A C 1
ATOM 777 O O . SER A 1 106 ? 6.005 5.821 -25.916 1.00 95.94 106 SER A O 1
ATOM 779 N N . HIS A 1 107 ? 7.297 6.646 -24.281 1.00 92.94 107 HIS A N 1
ATOM 780 C CA . HIS A 1 107 ? 6.337 7.668 -23.852 1.00 92.94 107 HIS A CA 1
ATOM 781 C C . HIS A 1 107 ? 6.064 8.727 -24.936 1.00 92.94 107 HIS A C 1
ATOM 783 O O . HIS A 1 107 ? 5.061 9.434 -24.871 1.00 92.94 107 HIS A O 1
ATOM 789 N N . GLN A 1 108 ? 6.933 8.841 -25.945 1.00 92.31 108 GLN A N 1
ATOM 790 C CA . GLN A 1 108 ? 6.782 9.760 -27.077 1.00 92.31 108 GLN A CA 1
ATOM 791 C C . GLN A 1 108 ? 6.043 9.130 -28.270 1.00 92.31 108 GLN A C 1
ATOM 793 O O . GLN A 1 108 ? 5.802 9.808 -29.275 1.00 92.31 108 GLN A O 1
ATOM 798 N N . VAL A 1 109 ? 5.665 7.850 -28.188 1.00 94.50 109 VAL A N 1
ATOM 799 C CA . VAL A 1 109 ? 4.876 7.176 -29.225 1.00 94.50 109 VAL A CA 1
ATOM 800 C C . VAL A 1 109 ? 3.412 7.589 -29.088 1.00 94.50 109 VAL A C 1
ATOM 802 O O . VAL A 1 109 ? 2.701 7.156 -28.185 1.00 94.50 109 VAL A O 1
ATOM 805 N N . SER A 1 110 ? 2.946 8.431 -30.009 1.00 91.88 110 SER A N 1
ATOM 806 C CA . SER A 1 110 ? 1.545 8.852 -30.061 1.00 91.88 110 SER A CA 1
ATOM 807 C C . SER A 1 110 ? 0.633 7.762 -30.638 1.00 91.88 110 SER A C 1
ATOM 809 O O . SER A 1 110 ? 1.073 6.871 -31.371 1.00 91.88 110 SER A O 1
ATOM 811 N N . ASN A 1 111 ? -0.676 7.883 -30.390 1.00 91.44 111 ASN A N 1
ATOM 812 C CA . ASN A 1 111 ? -1.684 6.986 -30.969 1.00 91.44 111 ASN A CA 1
ATOM 813 C C . ASN A 1 111 ? -1.608 6.918 -32.505 1.00 91.44 111 ASN A C 1
ATOM 815 O O . ASN A 1 111 ? -1.742 5.834 -33.072 1.00 91.44 111 ASN A O 1
ATOM 819 N N . ALA A 1 112 ? -1.354 8.053 -33.168 1.00 91.81 112 ALA A N 1
ATOM 820 C CA . ALA A 1 112 ? -1.228 8.135 -34.624 1.00 91.81 112 ALA A CA 1
ATOM 821 C C . ALA A 1 112 ? 0.047 7.451 -35.149 1.00 91.81 112 ALA A C 1
ATOM 823 O O . ALA A 1 112 ? 0.024 6.835 -36.212 1.00 91.81 112 ALA A O 1
ATOM 824 N N . ALA A 1 113 ? 1.144 7.507 -34.388 1.00 94.25 113 ALA A N 1
ATOM 825 C CA . ALA A 1 113 ? 2.425 6.926 -34.781 1.00 94.25 113 ALA A CA 1
ATOM 826 C C . ALA A 1 113 ? 2.519 5.412 -34.527 1.00 94.25 113 ALA A C 1
ATOM 828 O O . ALA A 1 113 ? 3.324 4.733 -35.163 1.00 94.25 113 ALA A O 1
ATOM 829 N N . ARG A 1 114 ? 1.682 4.863 -33.636 1.00 95.56 114 ARG A N 1
ATOM 830 C CA . ARG A 1 114 ? 1.739 3.455 -33.213 1.00 95.56 114 ARG A CA 1
ATOM 831 C C . ARG A 1 114 ? 1.606 2.463 -34.370 1.00 95.56 114 ARG A C 1
ATOM 833 O O . ARG A 1 114 ? 2.463 1.603 -34.530 1.00 95.56 114 ARG A O 1
ATOM 840 N N . ALA A 1 115 ? 0.551 2.570 -35.181 1.00 95.56 115 ALA A N 1
ATOM 841 C CA . ALA A 1 115 ? 0.325 1.630 -36.284 1.00 95.56 115 ALA A CA 1
ATOM 842 C C . ALA A 1 115 ? 1.377 1.750 -37.412 1.00 95.56 115 ALA A C 1
ATOM 844 O O . ALA A 1 115 ? 1.854 0.714 -37.878 1.00 95.56 115 ALA A O 1
ATOM 845 N N . PRO A 1 116 ? 1.788 2.962 -37.844 1.00 96.31 116 PRO A N 1
ATOM 846 C CA . PRO A 1 116 ? 2.942 3.130 -38.727 1.00 96.31 116 PRO A CA 1
ATOM 847 C C . PRO A 1 116 ? 4.225 2.497 -38.181 1.00 96.31 116 PRO A C 1
ATOM 849 O O . PRO A 1 116 ? 4.893 1.774 -38.916 1.00 96.31 116 PRO A O 1
ATOM 852 N N . LEU A 1 117 ? 4.541 2.715 -36.900 1.00 97.38 117 LEU A N 1
ATOM 853 C CA . LEU A 1 117 ? 5.743 2.167 -36.275 1.00 97.38 117 LEU A CA 1
ATOM 854 C C . LEU A 1 117 ? 5.694 0.637 -36.175 1.00 97.38 117 LEU A C 1
ATOM 856 O O . LEU A 1 117 ? 6.673 -0.019 -36.513 1.00 97.38 117 LEU A O 1
ATOM 860 N N . ALA A 1 118 ? 4.552 0.058 -35.796 1.00 97.50 118 ALA A N 1
ATOM 861 C CA . ALA A 1 118 ? 4.371 -1.394 -35.790 1.00 97.50 118 ALA A CA 1
ATOM 862 C C . ALA A 1 118 ? 4.620 -1.997 -37.183 1.00 97.50 118 ALA A C 1
ATOM 864 O O . ALA A 1 118 ? 5.414 -2.923 -37.312 1.00 97.50 118 ALA A O 1
ATOM 865 N N . ARG A 1 119 ? 4.021 -1.420 -38.239 1.00 97.06 119 ARG A N 1
ATOM 866 C CA . ARG A 1 119 ? 4.240 -1.866 -39.629 1.00 97.06 119 ARG A CA 1
ATOM 867 C C . ARG A 1 119 ? 5.687 -1.719 -40.079 1.00 97.06 119 ARG A C 1
ATOM 869 O O . ARG A 1 119 ? 6.180 -2.558 -40.822 1.00 97.06 119 ARG A O 1
ATOM 876 N N . PHE A 1 120 ? 6.351 -0.638 -39.683 1.00 97.69 120 PHE A N 1
ATOM 877 C CA . PHE A 1 120 ? 7.765 -0.441 -39.980 1.00 97.69 120 PHE A CA 1
ATOM 878 C C . PHE A 1 120 ? 8.608 -1.582 -39.397 1.00 97.69 120 PHE A C 1
ATOM 880 O O . PHE A 1 120 ? 9.398 -2.186 -40.120 1.00 97.69 120 PHE A O 1
ATOM 887 N N . ILE A 1 121 ? 8.381 -1.922 -38.125 1.00 97.62 121 ILE A N 1
ATOM 888 C CA . ILE A 1 121 ? 9.100 -3.002 -37.447 1.00 97.62 121 ILE A CA 1
ATOM 889 C C . ILE A 1 121 ? 8.794 -4.339 -38.123 1.00 97.62 121 ILE A C 1
ATOM 891 O O . ILE A 1 121 ? 9.711 -5.005 -38.590 1.00 97.62 121 ILE A O 1
ATOM 895 N N . THR A 1 122 ? 7.523 -4.722 -38.264 1.00 97.38 122 THR A N 1
ATOM 896 C CA . THR A 1 122 ? 7.169 -6.046 -38.810 1.00 97.38 122 THR A CA 1
ATOM 897 C C . THR A 1 122 ? 7.634 -6.252 -40.257 1.00 97.38 122 THR A C 1
ATOM 899 O O . THR A 1 122 ? 7.910 -7.383 -40.666 1.00 97.38 122 THR A O 1
ATOM 902 N N . ASN A 1 123 ? 7.836 -5.167 -41.014 1.00 96.81 123 ASN A N 1
ATOM 903 C CA . ASN A 1 123 ? 8.404 -5.197 -42.364 1.00 96.81 123 ASN A CA 1
ATOM 904 C C . ASN A 1 123 ? 9.941 -5.246 -42.430 1.00 96.81 123 ASN A C 1
ATOM 906 O O . ASN A 1 123 ? 10.482 -5.295 -43.534 1.00 96.81 123 ASN A O 1
ATOM 910 N N . GLY A 1 124 ? 10.646 -5.286 -41.298 1.00 96.38 124 GLY A N 1
ATOM 911 C CA . GLY A 1 124 ? 12.107 -5.430 -41.248 1.00 96.38 124 GLY A CA 1
ATOM 912 C C . GLY A 1 124 ? 12.840 -4.311 -40.516 1.00 96.38 124 GLY A C 1
ATOM 913 O O . GLY A 1 124 ? 14.048 -4.418 -40.326 1.00 96.38 124 GLY A O 1
ATOM 914 N N . GLY A 1 125 ? 12.134 -3.262 -40.092 1.00 97.75 125 GLY A N 1
ATOM 915 C CA . GLY A 1 125 ? 12.717 -2.153 -39.350 1.00 97.75 125 GLY A CA 1
ATOM 916 C C . GLY A 1 125 ? 13.168 -2.532 -37.936 1.00 97.75 125 GLY A C 1
ATOM 917 O O . GLY A 1 125 ? 12.623 -3.430 -37.285 1.00 97.75 125 GLY A O 1
ATOM 918 N N . GLY A 1 126 ? 14.168 -1.807 -37.445 1.00 98.19 126 GLY A N 1
ATOM 919 C CA . GLY A 1 126 ? 14.686 -1.890 -36.086 1.00 98.19 126 GLY A CA 1
ATOM 920 C C . GLY A 1 126 ? 14.078 -0.840 -35.149 1.00 98.19 126 GLY A C 1
ATOM 921 O O . GLY A 1 126 ? 13.904 0.315 -35.529 1.00 98.19 126 GLY A O 1
ATOM 922 N N . LEU A 1 127 ? 13.816 -1.193 -33.891 1.00 98.44 127 LEU A N 1
ATOM 923 C CA . LEU A 1 127 ? 13.438 -0.242 -32.840 1.00 98.44 127 LEU A CA 1
ATOM 924 C C . LEU A 1 127 ? 14.353 -0.375 -31.618 1.00 98.44 127 LEU A C 1
ATOM 926 O O . LEU A 1 127 ? 14.402 -1.436 -31.004 1.00 98.44 127 LEU A O 1
ATOM 930 N N . LEU A 1 128 ? 15.005 0.715 -31.211 1.00 98.50 128 LEU A N 1
ATOM 931 C CA . LEU A 1 128 ? 15.542 0.878 -29.858 1.00 98.50 128 LEU A CA 1
ATOM 932 C C . LEU A 1 128 ? 14.604 1.796 -29.079 1.00 98.50 128 LEU A C 1
ATOM 934 O O . LEU A 1 128 ? 14.375 2.941 -29.470 1.00 98.50 128 LEU A O 1
ATOM 938 N N . THR A 1 129 ? 14.075 1.318 -27.962 1.00 98.38 129 THR A N 1
ATOM 939 C CA . THR A 1 129 ? 13.163 2.109 -27.142 1.00 98.38 129 THR A CA 1
ATOM 940 C C . THR A 1 129 ? 13.413 1.936 -25.654 1.00 98.38 129 THR A C 1
ATOM 942 O O . THR A 1 129 ? 14.055 0.985 -25.211 1.00 98.38 129 THR A O 1
ATOM 945 N N . ALA A 1 130 ? 12.910 2.884 -24.877 1.00 97.50 130 ALA A N 1
ATOM 946 C CA . ALA A 1 130 ? 12.961 2.882 -23.428 1.00 97.50 130 ALA A CA 1
ATOM 947 C C . ALA A 1 130 ? 11.626 3.387 -22.871 1.00 97.50 130 ALA A C 1
ATOM 949 O O . ALA A 1 130 ? 10.934 4.154 -23.532 1.00 97.50 130 ALA A O 1
ATOM 950 N N . GLY A 1 131 ? 11.243 2.955 -21.680 1.00 94.56 131 GLY A N 1
ATOM 951 C CA . GLY A 1 131 ? 9.998 3.374 -21.031 1.00 94.56 131 GLY A CA 1
ATOM 952 C C . GLY A 1 131 ? 10.055 3.088 -19.547 1.00 94.56 131 GLY A C 1
ATOM 953 O O . GLY A 1 131 ? 10.888 2.292 -19.132 1.00 94.56 131 GLY A O 1
ATOM 954 N N . LEU A 1 132 ? 9.205 3.732 -18.751 1.00 93.56 132 LEU A N 1
ATOM 955 C CA . LEU A 1 132 ? 9.171 3.539 -17.303 1.00 93.56 132 LEU A CA 1
ATOM 956 C C . LEU A 1 132 ? 7.733 3.342 -16.830 1.00 93.56 132 LEU A C 1
ATOM 958 O O . LEU A 1 132 ? 7.006 4.314 -16.644 1.00 93.56 132 LEU A O 1
ATOM 962 N N . GLY A 1 133 ? 7.343 2.089 -16.588 1.00 93.31 133 GLY A N 1
ATOM 963 C CA . GLY A 1 133 ? 5.958 1.743 -16.264 1.00 93.31 133 GLY A CA 1
ATOM 964 C C . GLY A 1 133 ? 5.434 2.411 -14.990 1.00 93.31 133 GLY A C 1
ATOM 965 O O . GLY A 1 133 ? 4.431 3.118 -15.048 1.00 93.31 133 GLY A O 1
ATOM 966 N N . TRP A 1 134 ? 6.124 2.248 -13.854 1.00 90.62 134 TRP A N 1
ATOM 967 C CA . TRP A 1 134 ? 5.667 2.809 -12.570 1.00 90.62 134 TRP A CA 1
ATOM 968 C C . TRP A 1 134 ? 5.572 4.344 -12.596 1.00 90.62 134 TRP A C 1
ATOM 970 O O . TRP A 1 134 ? 4.572 4.911 -12.162 1.00 90.62 134 TRP A O 1
ATOM 980 N N . GLY A 1 135 ? 6.577 5.021 -13.163 1.00 92.38 135 GLY A N 1
ATOM 981 C CA . GLY A 1 135 ? 6.591 6.482 -13.267 1.00 92.38 135 GLY A CA 1
ATOM 982 C C . GLY A 1 135 ? 5.533 6.999 -14.243 1.00 92.38 135 GLY A C 1
ATOM 983 O O . GLY A 1 135 ? 4.907 8.026 -13.997 1.00 92.38 135 GLY A O 1
ATOM 984 N N . TRP A 1 136 ? 5.264 6.258 -15.323 1.00 94.94 136 TRP A N 1
ATOM 985 C CA . TRP A 1 136 ? 4.177 6.583 -16.242 1.00 94.94 136 TRP A CA 1
ATOM 986 C C . TRP A 1 136 ? 2.809 6.498 -15.557 1.00 94.94 136 TRP A C 1
ATOM 988 O O . TRP A 1 136 ? 1.997 7.405 -15.726 1.00 94.94 136 TRP A O 1
ATOM 998 N N . LEU A 1 137 ? 2.565 5.469 -14.739 1.00 92.06 137 LEU A N 1
ATOM 999 C CA . LEU A 1 137 ? 1.309 5.326 -13.992 1.00 92.06 137 LEU A CA 1
ATOM 1000 C C . LEU A 1 137 ? 1.063 6.495 -13.034 1.00 92.06 137 LEU A C 1
ATOM 1002 O O . LEU A 1 137 ? -0.058 6.993 -12.958 1.00 92.06 137 LEU A O 1
ATOM 1006 N N . GLN A 1 138 ? 2.106 6.984 -12.358 1.00 90.25 138 GLN A N 1
ATOM 1007 C CA . GLN A 1 138 ? 1.994 8.148 -11.472 1.00 90.25 138 GLN A CA 1
ATOM 1008 C C . GLN A 1 138 ? 1.528 9.413 -12.203 1.00 90.25 138 GLN A C 1
ATOM 1010 O O . GLN A 1 138 ? 0.780 10.211 -11.644 1.00 90.25 138 GLN A O 1
ATOM 1015 N N . LEU A 1 139 ? 1.949 9.588 -13.457 1.00 92.31 139 LEU A N 1
ATOM 1016 C CA . LEU A 1 139 ? 1.599 10.750 -14.276 1.00 92.31 139 LEU A CA 1
ATOM 1017 C C . LEU A 1 139 ? 0.270 10.585 -15.032 1.00 92.31 139 LEU A C 1
ATOM 1019 O O . LEU A 1 139 ? -0.197 11.539 -15.650 1.00 92.31 139 LEU A O 1
ATOM 1023 N N . ASN A 1 140 ? -0.343 9.398 -14.999 1.00 90.12 140 ASN A N 1
ATOM 1024 C CA . ASN A 1 140 ? -1.545 9.064 -15.766 1.00 90.12 140 ASN A CA 1
ATOM 1025 C C . ASN A 1 140 ? -2.625 8.434 -14.863 1.00 90.12 140 ASN A C 1
ATOM 1027 O O . ASN A 1 140 ? -2.937 7.247 -15.000 1.00 90.12 140 ASN A O 1
ATOM 1031 N N . PRO A 1 141 ? -3.226 9.209 -13.938 1.00 81.12 141 PRO A N 1
ATOM 1032 C CA . PRO A 1 141 ? -4.243 8.695 -13.026 1.00 81.12 141 PRO A CA 1
ATOM 1033 C C . PRO A 1 141 ? -5.450 8.128 -13.788 1.00 81.12 141 PRO A C 1
ATOM 1035 O O . PRO A 1 141 ? -5.934 8.717 -14.754 1.00 81.12 141 PRO A O 1
ATOM 1038 N N . GLY A 1 142 ? -5.947 6.972 -13.343 1.00 78.12 142 GLY A N 1
ATOM 1039 C CA . GLY A 1 142 ? -7.055 6.256 -13.988 1.00 78.12 142 GLY A CA 1
ATOM 1040 C C . GLY A 1 142 ? -6.652 5.396 -15.193 1.00 78.12 142 GLY A C 1
ATOM 1041 O O . GLY A 1 142 ? -7.522 4.776 -15.803 1.00 78.12 142 GLY A O 1
ATOM 1042 N N . LYS A 1 143 ? -5.361 5.338 -15.543 1.00 88.06 143 LYS A N 1
ATOM 1043 C CA . LYS A 1 143 ? -4.819 4.383 -16.517 1.00 88.06 143 LYS A CA 1
ATOM 1044 C C . LYS A 1 143 ? -4.209 3.165 -15.829 1.00 88.06 143 LYS A C 1
ATOM 1046 O O . LYS A 1 143 ? -3.821 3.220 -14.665 1.00 88.06 143 LYS A O 1
ATOM 1051 N N . SER A 1 144 ? -4.111 2.073 -16.577 1.00 88.56 144 SER A N 1
ATOM 1052 C CA . SER A 1 144 ? -3.460 0.830 -16.162 1.00 88.56 144 SER A CA 1
ATOM 1053 C C . SER A 1 144 ? -2.124 0.645 -16.876 1.00 88.56 144 SER A C 1
ATOM 1055 O O . SER A 1 144 ? -1.857 1.271 -17.903 1.00 88.56 144 SER A O 1
ATOM 1057 N N . ILE A 1 145 ? -1.286 -0.279 -16.399 1.00 92.50 145 ILE A N 1
ATOM 1058 C CA . ILE A 1 145 ? -0.020 -0.596 -17.076 1.00 92.50 145 ILE A CA 1
ATOM 1059 C C . ILE A 1 145 ? -0.254 -1.110 -18.509 1.00 92.50 145 ILE A C 1
ATOM 1061 O O . ILE A 1 145 ? 0.611 -0.980 -19.374 1.00 92.50 145 ILE A O 1
ATOM 1065 N N . HIS A 1 146 ? -1.445 -1.635 -18.810 1.00 91.00 146 HIS A N 1
ATOM 1066 C CA . HIS A 1 146 ? -1.824 -2.073 -20.153 1.00 91.00 146 HIS A CA 1
ATOM 1067 C C . HIS A 1 146 ? -1.953 -0.919 -21.154 1.00 91.00 146 HIS A C 1
ATOM 1069 O O . HIS A 1 146 ? -1.824 -1.164 -22.355 1.00 91.00 146 HIS A O 1
ATOM 1075 N N . ASP A 1 147 ? -2.189 0.300 -20.660 1.00 92.94 147 ASP A N 1
ATOM 1076 C CA . ASP A 1 147 ? -2.314 1.536 -21.436 1.00 92.94 147 ASP A CA 1
ATOM 1077 C C . ASP A 1 147 ? -0.960 2.211 -21.706 1.00 92.94 147 ASP A C 1
ATOM 1079 O O . ASP A 1 147 ? -0.900 3.178 -22.468 1.00 92.94 147 ASP A O 1
ATOM 1083 N N . HIS A 1 148 ? 0.132 1.713 -21.108 1.00 95.44 148 HIS A N 1
ATOM 1084 C CA . HIS A 1 148 ? 1.475 2.235 -21.352 1.00 95.44 148 HIS A CA 1
ATOM 1085 C C . HIS A 1 148 ? 1.775 2.206 -22.866 1.00 95.44 148 HIS A C 1
ATOM 1087 O O . HIS A 1 148 ? 1.642 1.143 -23.484 1.00 95.44 148 HIS A O 1
ATOM 1093 N N . PRO A 1 149 ? 2.220 3.316 -23.489 1.00 95.88 149 PRO A N 1
ATOM 1094 C CA . PRO A 1 149 ? 2.408 3.393 -24.941 1.00 95.88 149 PRO A CA 1
ATOM 1095 C C . PRO A 1 149 ? 3.302 2.288 -25.517 1.00 95.88 149 PRO A C 1
ATOM 1097 O O . PRO A 1 149 ? 3.001 1.718 -26.566 1.00 95.88 149 PRO A O 1
ATOM 1100 N N . GLY A 1 150 ? 4.362 1.914 -24.792 1.00 96.19 150 GLY A N 1
ATOM 1101 C CA . GLY A 1 150 ? 5.219 0.788 -25.160 1.00 96.19 150 GLY A CA 1
ATOM 1102 C C . GLY A 1 150 ? 4.504 -0.567 -25.105 1.00 96.19 150 GLY A C 1
ATOM 1103 O O . GLY A 1 150 ? 4.723 -1.400 -25.979 1.00 96.19 150 GLY A O 1
ATOM 1104 N N . ASN A 1 151 ? 3.596 -0.776 -24.145 1.00 96.06 151 ASN A N 1
ATOM 1105 C CA . ASN A 1 151 ? 2.815 -2.017 -24.026 1.00 96.06 151 ASN A CA 1
ATOM 1106 C C . ASN A 1 151 ? 1.744 -2.110 -25.108 1.00 96.06 151 ASN A C 1
ATOM 1108 O O . ASN A 1 151 ? 1.481 -3.188 -25.630 1.00 96.06 151 ASN A O 1
ATOM 1112 N N . LEU A 1 152 ? 1.155 -0.974 -25.478 1.00 95.38 152 LEU A N 1
ATOM 1113 C CA . LEU A 1 152 ? 0.231 -0.877 -26.600 1.00 95.38 152 LEU A CA 1
ATOM 1114 C C . LEU A 1 152 ? 0.901 -1.155 -27.956 1.00 95.38 152 LEU A C 1
ATOM 1116 O O . LEU A 1 152 ? 0.191 -1.490 -28.901 1.00 95.38 152 LEU A O 1
ATOM 1120 N N . LEU A 1 153 ? 2.223 -0.979 -28.064 1.00 96.81 153 LEU A N 1
ATOM 1121 C CA . LEU A 1 153 ? 3.000 -1.215 -29.283 1.00 96.81 153 LEU A CA 1
ATOM 1122 C C . LEU A 1 153 ? 3.628 -2.616 -29.335 1.00 96.81 153 LEU A C 1
ATOM 1124 O O . LEU A 1 153 ? 3.552 -3.264 -30.370 1.00 96.81 153 LEU A O 1
ATOM 1128 N N . LEU A 1 154 ? 4.293 -3.057 -28.263 1.00 96.69 154 LEU A N 1
ATOM 1129 C CA . LEU A 1 154 ? 5.245 -4.179 -28.302 1.00 96.69 154 LEU A CA 1
ATOM 1130 C C . LEU A 1 154 ? 4.763 -5.464 -27.625 1.00 96.69 154 LEU A C 1
ATOM 1132 O O . LEU A 1 154 ? 5.500 -6.453 -27.606 1.00 96.69 154 LEU A O 1
ATOM 1136 N N . ARG A 1 155 ? 3.531 -5.494 -27.107 1.00 92.56 155 ARG A N 1
ATOM 1137 C CA . ARG A 1 155 ? 2.975 -6.707 -26.489 1.00 92.56 155 ARG A CA 1
ATOM 1138 C C . ARG A 1 155 ? 2.999 -7.899 -27.446 1.00 92.56 155 ARG A C 1
ATOM 1140 O O . ARG A 1 155 ? 3.401 -8.983 -27.034 1.00 92.56 155 ARG A O 1
ATOM 1147 N N . ASP A 1 156 ? 2.671 -7.681 -28.717 1.00 90.56 156 ASP A N 1
ATOM 1148 C CA . ASP A 1 156 ? 2.674 -8.728 -29.750 1.00 90.56 156 ASP A CA 1
ATOM 1149 C C . ASP A 1 156 ? 4.097 -9.181 -30.131 1.00 90.56 156 ASP A C 1
ATOM 1151 O O . ASP A 1 156 ? 4.292 -10.308 -30.581 1.00 90.56 156 ASP A O 1
ATOM 1155 N N . ALA A 1 157 ? 5.117 -8.358 -29.856 1.00 94.12 157 ALA A N 1
ATOM 1156 C CA . ALA A 1 157 ? 6.529 -8.750 -29.927 1.00 94.12 157 ALA A CA 1
ATOM 1157 C C . ALA A 1 157 ? 6.991 -9.565 -28.694 1.00 94.12 157 ALA A C 1
ATOM 1159 O O . ALA A 1 157 ? 8.154 -9.980 -28.603 1.00 94.12 157 ALA A O 1
ATOM 1160 N N . GLY A 1 158 ? 6.100 -9.782 -27.720 1.00 93.75 158 GLY A N 1
ATOM 1161 C CA . GLY A 1 158 ? 6.389 -10.451 -26.454 1.00 93.75 158 GLY A CA 1
ATOM 1162 C C . GLY A 1 158 ? 7.149 -9.578 -25.453 1.00 93.75 158 GLY A C 1
ATOM 1163 O O . GLY A 1 158 ? 7.889 -10.118 -24.631 1.00 93.75 158 GLY A O 1
ATOM 1164 N N . ILE A 1 159 ? 7.016 -8.250 -25.537 1.00 95.75 159 ILE A N 1
ATOM 1165 C CA . ILE A 1 159 ? 7.661 -7.291 -24.631 1.00 95.75 159 ILE A CA 1
ATOM 1166 C C . ILE A 1 159 ? 6.589 -6.461 -23.925 1.00 95.75 159 ILE A C 1
ATOM 1168 O O . ILE A 1 159 ? 5.742 -5.845 -24.569 1.00 95.75 159 ILE A O 1
ATOM 1172 N N . VAL A 1 160 ? 6.660 -6.407 -22.594 1.00 95.44 160 VAL A N 1
ATOM 1173 C CA . VAL A 1 160 ? 5.836 -5.521 -21.767 1.00 95.44 160 VAL A CA 1
ATOM 1174 C C . VAL A 1 160 ? 6.674 -4.893 -20.654 1.00 95.44 160 VAL A C 1
ATOM 1176 O O . VAL A 1 160 ? 7.546 -5.542 -20.079 1.00 95.44 160 VAL A O 1
ATOM 1179 N N . TRP A 1 161 ? 6.403 -3.629 -20.349 1.00 96.06 161 TRP A N 1
ATOM 1180 C CA . TRP A 1 161 ? 6.842 -2.944 -19.141 1.00 96.06 161 TRP A CA 1
ATOM 1181 C C . TRP A 1 161 ? 5.894 -3.273 -17.991 1.00 96.06 161 TRP A C 1
ATOM 1183 O O . TRP A 1 161 ? 4.674 -3.263 -18.168 1.00 96.06 161 TRP A O 1
ATOM 1193 N N . CYS A 1 162 ? 6.475 -3.524 -16.822 1.00 93.75 162 CYS A N 1
ATOM 1194 C CA . CYS A 1 162 ? 5.765 -3.753 -15.566 1.00 93.75 162 CYS A CA 1
ATOM 1195 C C . CYS A 1 162 ? 5.692 -2.463 -14.727 1.00 93.75 162 CYS A C 1
ATOM 1197 O O . CYS A 1 162 ? 6.313 -1.452 -15.053 1.00 93.75 162 CYS A O 1
ATOM 1199 N N . ASP A 1 163 ? 4.951 -2.512 -13.625 1.00 88.12 163 ASP A N 1
ATOM 1200 C CA . ASP A 1 163 ? 4.673 -1.400 -12.706 1.00 88.12 163 ASP A CA 1
ATOM 1201 C C . ASP A 1 163 ? 5.617 -1.338 -11.484 1.00 88.12 163 ASP A C 1
ATOM 1203 O O . ASP A 1 163 ? 5.360 -0.586 -10.548 1.00 88.12 163 ASP A O 1
ATOM 1207 N N . GLY A 1 164 ? 6.710 -2.110 -11.492 1.00 87.56 164 GLY A N 1
ATOM 1208 C CA . GLY A 1 164 ? 7.681 -2.196 -10.396 1.00 87.56 164 GLY A CA 1
ATOM 1209 C C . GLY A 1 164 ? 9.012 -1.479 -10.652 1.00 87.56 164 GLY A C 1
ATOM 1210 O O . GLY A 1 164 ? 9.310 -1.035 -11.764 1.00 87.56 164 GLY A O 1
ATOM 1211 N N . THR A 1 165 ? 9.834 -1.410 -9.607 1.00 90.25 165 THR A N 1
ATOM 1212 C CA . THR A 1 165 ? 11.225 -0.936 -9.639 1.00 90.25 165 THR A CA 1
ATOM 1213 C C . THR A 1 165 ? 12.199 -2.107 -9.529 1.00 90.25 165 THR A C 1
ATOM 1215 O O . THR A 1 165 ? 11.829 -3.196 -9.093 1.00 90.25 165 THR A O 1
ATOM 1218 N N . LEU A 1 166 ? 13.447 -1.889 -9.951 1.00 92.62 166 LEU A N 1
ATOM 1219 C CA . LEU A 1 166 ? 14.528 -2.862 -9.819 1.00 92.62 166 LEU A CA 1
ATOM 1220 C C . LEU A 1 166 ? 15.778 -2.185 -9.281 1.00 92.62 166 LEU A C 1
ATOM 1222 O O . LEU A 1 166 ? 16.159 -1.112 -9.754 1.00 92.62 166 LEU A O 1
ATOM 1226 N N . ASP A 1 167 ? 16.451 -2.863 -8.362 1.00 92.56 167 ASP A N 1
ATOM 1227 C CA . ASP A 1 167 ? 17.716 -2.401 -7.820 1.00 92.56 167 ASP A CA 1
ATOM 1228 C C . ASP A 1 167 ? 18.887 -2.756 -8.750 1.00 92.56 167 ASP A C 1
ATOM 1230 O O . ASP A 1 167 ? 18.910 -3.830 -9.377 1.00 92.56 167 ASP A O 1
ATOM 1234 N N . PRO A 1 168 ? 19.913 -1.890 -8.822 1.00 92.00 168 PRO A N 1
ATOM 1235 C CA . PRO A 1 168 ? 21.144 -2.181 -9.540 1.00 92.00 168 PRO A CA 1
ATOM 1236 C C . PRO A 1 168 ? 21.827 -3.467 -9.053 1.00 92.00 168 PRO A C 1
ATOM 1238 O O . PRO A 1 168 ? 21.906 -3.764 -7.856 1.00 92.00 168 PRO A O 1
ATOM 1241 N N . THR A 1 169 ? 22.413 -4.225 -9.982 1.00 91.88 169 THR A N 1
ATOM 1242 C CA . THR A 1 169 ? 23.244 -5.390 -9.625 1.00 91.88 169 THR A CA 1
ATOM 1243 C C . THR A 1 169 ? 24.663 -4.994 -9.199 1.00 91.88 169 THR A C 1
ATOM 1245 O O . THR A 1 169 ? 25.387 -5.810 -8.634 1.00 91.88 169 THR A O 1
ATOM 1248 N N . SER A 1 170 ? 25.046 -3.728 -9.393 1.00 88.50 170 SER A N 1
ATOM 1249 C CA . SER A 1 170 ? 26.289 -3.111 -8.915 1.00 88.50 170 SER A CA 1
ATOM 1250 C C . SER A 1 170 ? 26.089 -1.613 -8.630 1.00 88.50 170 SER A C 1
ATOM 1252 O O . SER A 1 170 ? 25.095 -1.056 -9.095 1.00 88.50 170 SER A O 1
ATOM 1254 N N . PRO A 1 171 ? 26.984 -0.930 -7.885 1.00 87.62 171 PRO A N 1
ATOM 1255 C CA . PRO A 1 171 ? 26.814 0.490 -7.569 1.00 87.62 171 PRO A CA 1
ATOM 1256 C C . PRO A 1 171 ? 26.554 1.335 -8.823 1.00 87.62 171 PRO A C 1
ATOM 1258 O O . PRO A 1 171 ? 27.419 1.449 -9.688 1.00 87.62 171 PRO A O 1
ATOM 1261 N N . LYS A 1 172 ? 25.345 1.906 -8.916 1.00 83.44 172 LYS A N 1
ATOM 1262 C CA . LYS A 1 172 ? 24.863 2.727 -10.043 1.00 83.44 172 LYS A CA 1
ATOM 1263 C C . LYS A 1 172 ? 24.837 2.030 -11.421 1.00 83.44 172 LYS A C 1
ATOM 1265 O O . LYS A 1 172 ? 24.742 2.720 -12.430 1.00 83.44 172 LYS A O 1
ATOM 1270 N N . ALA A 1 173 ? 24.898 0.696 -11.497 1.00 88.19 173 ALA A N 1
ATOM 1271 C CA . ALA A 1 173 ? 24.923 -0.016 -12.779 1.00 88.19 173 ALA A CA 1
ATOM 1272 C C . ALA A 1 173 ? 24.297 -1.420 -12.742 1.00 88.19 173 ALA A C 1
ATOM 1274 O O . ALA A 1 173 ? 24.316 -2.119 -11.724 1.00 88.19 173 ALA A O 1
ATOM 1275 N N . PHE A 1 174 ? 23.815 -1.867 -13.904 1.00 92.19 174 PHE A N 1
ATOM 1276 C CA . PHE A 1 174 ? 23.343 -3.231 -14.139 1.00 92.19 174 PHE A CA 1
ATOM 1277 C C . PHE A 1 174 ? 24.400 -4.025 -14.913 1.00 92.19 174 PHE A C 1
ATOM 1279 O O . PHE A 1 174 ? 24.730 -3.702 -16.053 1.00 92.19 174 PHE A O 1
ATOM 1286 N N . ARG A 1 175 ? 24.945 -5.065 -14.285 1.00 90.12 175 ARG A N 1
ATOM 1287 C CA . ARG A 1 175 ? 25.885 -6.005 -14.900 1.00 90.12 175 ARG A CA 1
ATOM 1288 C C . ARG A 1 175 ? 25.182 -6.925 -15.895 1.00 90.12 175 ARG A C 1
ATOM 1290 O O . ARG A 1 175 ? 24.086 -7.418 -15.631 1.00 90.12 175 ARG A O 1
ATOM 1297 N N . VAL A 1 176 ? 25.866 -7.192 -17.004 1.00 89.19 176 VAL A N 1
ATOM 1298 C CA . VAL A 1 176 ? 25.519 -8.269 -17.935 1.00 89.19 176 VAL A CA 1
ATOM 1299 C C . VAL A 1 176 ? 26.009 -9.578 -17.325 1.00 89.19 176 VAL A C 1
ATOM 1301 O O . VAL A 1 176 ? 27.202 -9.743 -17.086 1.00 89.19 176 VAL A O 1
ATOM 1304 N N . GLU A 1 177 ? 25.090 -10.491 -17.043 1.00 88.00 177 GLU A N 1
ATOM 1305 C CA . GLU A 1 177 ? 25.361 -11.771 -16.384 1.00 88.00 177 GLU A CA 1
ATOM 1306 C C . GLU A 1 177 ? 24.560 -12.885 -17.077 1.00 88.00 177 GLU A C 1
ATOM 1308 O O . GLU A 1 177 ? 23.633 -12.574 -17.832 1.00 88.00 177 GLU A O 1
ATOM 1313 N N . PRO A 1 178 ? 24.895 -14.173 -16.862 1.00 89.25 178 PRO A N 1
ATOM 1314 C CA . PRO A 1 178 ? 24.147 -15.279 -17.448 1.00 89.25 178 PRO A CA 1
ATOM 1315 C C . PRO A 1 178 ? 22.645 -15.180 -17.159 1.00 89.25 178 PRO A C 1
ATOM 1317 O O . PRO A 1 178 ? 22.217 -14.961 -16.025 1.00 89.25 178 PRO A O 1
ATOM 1320 N N . ILE A 1 179 ? 21.845 -15.346 -18.208 1.00 91.06 179 ILE A N 1
ATOM 1321 C CA . ILE A 1 179 ? 20.395 -15.173 -18.163 1.00 91.06 179 ILE A CA 1
ATOM 1322 C C . ILE A 1 179 ? 19.726 -16.529 -17.948 1.00 91.06 179 ILE A C 1
ATOM 1324 O O . ILE A 1 179 ? 19.871 -17.439 -18.761 1.00 91.06 179 ILE A O 1
ATOM 1328 N N . SER A 1 180 ? 18.959 -16.648 -16.864 1.00 90.31 180 SER A N 1
ATOM 1329 C CA . SER A 1 180 ? 18.121 -17.822 -16.603 1.00 90.31 180 SER A CA 1
ATOM 1330 C C . SER A 1 180 ? 16.934 -17.892 -17.567 1.00 90.31 180 SER A C 1
ATOM 1332 O O . SER A 1 180 ? 16.287 -16.882 -17.851 1.00 90.31 180 SER A O 1
ATOM 1334 N N . GLU A 1 181 ? 16.580 -19.100 -18.006 1.00 90.19 181 GLU A N 1
ATOM 1335 C CA . GLU A 1 181 ? 15.379 -19.326 -18.813 1.00 90.19 181 GLU A CA 1
ATOM 1336 C C . GLU A 1 181 ? 14.081 -18.990 -18.061 1.00 90.19 181 GLU A C 1
ATOM 1338 O O . GLU A 1 181 ? 13.095 -18.603 -18.695 1.00 90.19 181 GLU A O 1
ATOM 1343 N N . SER A 1 182 ? 14.096 -19.066 -16.723 1.00 93.62 182 SER A N 1
ATOM 1344 C CA . SER A 1 182 ? 12.967 -18.714 -15.852 1.00 93.62 182 SER A CA 1
ATOM 1345 C C . SER A 1 182 ? 12.562 -17.240 -15.948 1.00 93.62 182 SER A C 1
ATOM 1347 O O . SER A 1 182 ? 11.474 -16.893 -15.503 1.00 93.62 182 SER A O 1
ATOM 1349 N N . LEU A 1 183 ? 13.398 -16.374 -16.537 1.00 94.69 183 LEU A N 1
ATOM 1350 C CA . LEU A 1 183 ? 13.092 -14.956 -16.778 1.00 94.69 183 LEU A CA 1
ATOM 1351 C C . LEU A 1 183 ? 12.157 -14.731 -17.977 1.00 94.69 183 LEU A C 1
ATOM 1353 O O . LEU A 1 183 ? 11.688 -13.614 -18.193 1.00 94.69 183 LEU A O 1
ATOM 1357 N N . HIS A 1 184 ? 11.879 -15.766 -18.774 1.00 95.38 184 HIS A N 1
ATOM 1358 C CA . HIS A 1 184 ? 10.926 -15.686 -19.876 1.00 95.38 184 HIS A CA 1
ATOM 1359 C C . HIS A 1 184 ? 9.540 -16.155 -19.418 1.00 95.38 184 HIS A C 1
ATOM 1361 O O . HIS A 1 184 ? 9.346 -17.339 -19.139 1.00 95.38 184 HIS A O 1
ATOM 1367 N N . ALA A 1 185 ? 8.543 -15.265 -19.431 1.00 95.38 185 ALA A N 1
ATOM 1368 C CA . ALA A 1 185 ? 7.203 -15.533 -18.895 1.00 95.38 185 ALA A CA 1
ATOM 1369 C C . ALA A 1 185 ? 6.547 -16.814 -19.444 1.00 95.38 185 ALA A C 1
ATOM 1371 O O . ALA A 1 185 ? 5.984 -17.589 -18.680 1.00 95.38 185 ALA A O 1
ATOM 1372 N N . ALA A 1 186 ? 6.672 -17.104 -20.746 1.00 94.88 186 ALA A N 1
ATOM 1373 C CA . ALA A 1 186 ? 6.116 -18.344 -21.304 1.00 94.88 186 ALA A CA 1
ATOM 1374 C C . ALA A 1 186 ? 6.816 -19.618 -20.786 1.00 94.88 186 ALA A C 1
ATOM 1376 O O . ALA A 1 186 ? 6.162 -20.640 -20.608 1.00 94.88 186 ALA A O 1
ATOM 1377 N N . ARG A 1 187 ? 8.129 -19.562 -20.514 1.00 96.31 187 ARG A N 1
ATOM 1378 C CA . ARG A 1 187 ? 8.883 -20.700 -19.963 1.00 96.31 187 ARG A CA 1
ATOM 1379 C C . ARG A 1 187 ? 8.556 -20.882 -18.486 1.00 96.31 187 ARG A C 1
ATOM 1381 O O . ARG A 1 187 ? 8.298 -22.000 -18.054 1.00 96.31 187 ARG A O 1
ATOM 1388 N N . ALA A 1 188 ? 8.463 -19.776 -17.749 1.00 96.88 188 ALA A N 1
ATOM 1389 C CA . ALA A 1 188 ? 7.980 -19.774 -16.376 1.00 96.88 188 ALA A CA 1
ATOM 1390 C C . ALA A 1 188 ? 6.545 -20.329 -16.275 1.00 96.88 188 ALA A C 1
ATOM 1392 O O . ALA A 1 188 ? 6.252 -21.096 -15.364 1.00 96.88 188 ALA A O 1
ATOM 1393 N N . MET A 1 189 ? 5.672 -20.031 -17.246 1.00 97.56 189 MET A N 1
ATOM 1394 C CA . MET A 1 189 ? 4.307 -20.570 -17.304 1.00 97.56 189 MET A CA 1
ATOM 1395 C C . MET A 1 189 ? 4.297 -22.089 -17.507 1.00 97.56 189 MET A C 1
ATOM 1397 O O . MET A 1 189 ? 3.575 -22.790 -16.804 1.00 97.56 189 MET A O 1
ATOM 1401 N N . ASN A 1 190 ? 5.137 -22.612 -18.409 1.00 97.31 190 ASN A N 1
ATOM 1402 C CA . ASN A 1 190 ? 5.308 -24.062 -18.568 1.00 97.31 190 ASN A CA 1
ATOM 1403 C C . ASN A 1 190 ? 5.807 -24.706 -17.260 1.00 97.31 190 ASN A C 1
ATOM 1405 O O . ASN A 1 190 ? 5.352 -25.782 -16.879 1.00 97.31 190 ASN A O 1
ATOM 1409 N N . ALA A 1 191 ? 6.726 -24.043 -16.549 1.00 97.12 191 ALA A N 1
ATOM 1410 C CA . ALA A 1 191 ? 7.206 -24.513 -15.252 1.00 97.12 191 ALA A CA 1
ATOM 1411 C C . ALA A 1 191 ? 6.089 -24.527 -14.192 1.00 97.12 191 ALA A C 1
ATOM 1413 O O . ALA A 1 191 ? 6.002 -25.489 -13.433 1.00 97.12 191 ALA A O 1
ATOM 1414 N N . LEU A 1 192 ? 5.203 -23.523 -14.176 1.00 97.38 192 LEU A N 1
ATOM 1415 C CA . LEU A 1 192 ? 4.035 -23.495 -13.288 1.00 97.38 192 LEU A CA 1
ATOM 1416 C C . LEU A 1 192 ? 3.067 -24.647 -13.585 1.00 97.38 192 LEU A C 1
ATOM 1418 O O . LEU A 1 192 ? 2.648 -25.326 -12.655 1.00 97.38 192 LEU A O 1
ATOM 1422 N N . GLU A 1 193 ? 2.753 -24.916 -14.853 1.00 97.12 193 GLU A N 1
ATOM 1423 C CA . GLU A 1 193 ? 1.918 -26.068 -15.238 1.00 97.12 193 GLU A CA 1
ATOM 1424 C C . GLU A 1 193 ? 2.530 -27.391 -14.776 1.00 97.12 193 GLU A C 1
ATOM 1426 O O . GLU A 1 193 ? 1.845 -28.240 -14.208 1.00 97.12 193 GLU A O 1
ATOM 1431 N N . HIS A 1 194 ? 3.838 -27.555 -14.975 1.00 96.62 194 HIS A N 1
ATOM 1432 C CA . HIS A 1 194 ? 4.566 -28.741 -14.542 1.00 96.62 194 HIS A CA 1
ATOM 1433 C C . HIS A 1 194 ? 4.632 -28.910 -13.025 1.00 96.62 194 HIS A C 1
ATOM 1435 O O . HIS A 1 194 ? 4.625 -30.055 -12.563 1.00 96.62 194 HIS A O 1
ATOM 1441 N N . ALA A 1 195 ? 4.751 -27.810 -12.281 1.00 96.81 195 ALA A N 1
ATOM 1442 C CA . ALA A 1 195 ? 4.764 -27.805 -10.825 1.00 96.81 195 ALA A CA 1
ATOM 1443 C C . ALA A 1 195 ? 3.372 -28.151 -10.281 1.00 96.81 195 ALA A C 1
ATOM 1445 O O . ALA A 1 195 ? 3.235 -29.097 -9.508 1.00 96.81 195 ALA A O 1
ATOM 1446 N N . ALA A 1 196 ? 2.335 -27.475 -10.782 1.00 95.25 196 ALA A N 1
ATOM 1447 C CA . ALA A 1 196 ? 0.946 -27.700 -10.398 1.00 95.25 196 ALA A CA 1
ATOM 1448 C C . ALA A 1 196 ? 0.489 -29.141 -10.683 1.00 95.25 196 ALA A C 1
ATOM 1450 O O . ALA A 1 196 ? -0.009 -29.817 -9.792 1.00 95.25 196 ALA A O 1
ATOM 1451 N N . ALA A 1 197 ? 0.758 -29.676 -11.879 1.00 95.44 197 ALA A N 1
ATOM 1452 C CA . ALA A 1 197 ? 0.374 -31.047 -12.238 1.00 95.44 197 ALA A CA 1
ATOM 1453 C C . ALA A 1 197 ? 1.027 -32.137 -11.363 1.00 95.44 197 ALA A C 1
ATOM 1455 O O . ALA A 1 197 ? 0.566 -33.277 -11.349 1.00 95.44 197 ALA A O 1
ATOM 1456 N N . ARG A 1 198 ? 2.121 -31.811 -10.664 1.00 95.62 198 ARG A N 1
ATOM 1457 C CA . ARG A 1 198 ? 2.875 -32.733 -9.802 1.00 95.62 198 ARG A CA 1
ATOM 1458 C C . ARG A 1 198 ? 2.745 -32.414 -8.314 1.00 95.62 198 ARG A C 1
ATOM 1460 O O . ARG A 1 198 ? 3.427 -33.060 -7.524 1.00 95.62 198 ARG A O 1
ATOM 1467 N N . ASN A 1 199 ? 1.919 -31.435 -7.935 1.00 91.12 199 ASN A N 1
ATOM 1468 C CA . ASN A 1 199 ? 1.870 -30.888 -6.574 1.00 91.12 199 ASN A CA 1
ATOM 1469 C C . ASN A 1 199 ? 3.270 -30.523 -6.038 1.00 91.12 199 ASN A C 1
ATOM 1471 O O . ASN A 1 199 ? 3.608 -30.792 -4.887 1.00 91.12 199 ASN A O 1
ATOM 1475 N N . ALA A 1 200 ? 4.104 -29.955 -6.910 1.00 95.25 200 ALA A N 1
ATOM 1476 C CA . ALA A 1 200 ? 5.457 -29.517 -6.606 1.00 95.25 200 ALA A CA 1
ATOM 1477 C C . ALA A 1 200 ? 5.532 -27.986 -6.519 1.00 95.25 200 ALA A C 1
ATOM 1479 O O . ALA A 1 200 ? 4.654 -27.256 -6.990 1.00 95.25 200 ALA A O 1
ATOM 1480 N N . GLU A 1 201 ? 6.620 -27.495 -5.936 1.00 95.50 201 GLU A N 1
ATOM 1481 C CA . GLU A 1 201 ? 6.874 -26.062 -5.836 1.00 95.50 201 GLU A CA 1
ATOM 1482 C C . GLU A 1 201 ? 7.586 -25.534 -7.078 1.00 95.50 201 GLU A C 1
ATOM 1484 O O . GLU A 1 201 ? 8.528 -26.137 -7.598 1.00 95.50 201 GLU A O 1
ATOM 1489 N N . LEU A 1 202 ? 7.111 -24.385 -7.551 1.00 96.56 202 LEU A N 1
ATOM 1490 C CA . LEU A 1 202 ? 7.715 -23.647 -8.646 1.00 96.56 202 LEU A CA 1
ATOM 1491 C C . LEU A 1 202 ? 9.079 -23.072 -8.227 1.00 96.56 202 LEU A C 1
ATOM 1493 O O . LEU A 1 202 ? 9.282 -22.661 -7.086 1.00 96.56 202 LEU A O 1
ATOM 1497 N N . ASP A 1 203 ? 10.006 -22.978 -9.178 1.00 94.56 203 ASP A N 1
ATOM 1498 C CA . ASP A 1 203 ? 11.245 -22.220 -9.003 1.00 94.56 203 ASP A CA 1
ATOM 1499 C C . ASP A 1 203 ? 10.942 -20.756 -8.592 1.00 94.56 203 ASP A C 1
ATOM 1501 O O . ASP A 1 203 ? 10.174 -20.076 -9.282 1.00 94.56 203 ASP A O 1
ATOM 1505 N N . PRO A 1 204 ? 11.546 -20.222 -7.511 1.00 93.75 204 PRO A N 1
ATOM 1506 C CA . PRO A 1 204 ? 11.301 -18.851 -7.059 1.00 93.75 204 PRO A CA 1
ATOM 1507 C C . PRO A 1 204 ? 11.506 -17.783 -8.142 1.00 93.75 204 PRO A C 1
ATOM 1509 O O . PRO A 1 204 ? 10.759 -16.803 -8.193 1.00 93.75 204 PRO A O 1
ATOM 1512 N N . GLN A 1 205 ? 12.491 -17.967 -9.030 1.00 94.88 205 GLN A N 1
ATOM 1513 C CA . GLN A 1 205 ? 12.749 -17.031 -10.126 1.00 94.88 205 GLN A CA 1
ATOM 1514 C C . GLN A 1 205 ? 11.634 -17.073 -11.187 1.00 94.88 205 GLN A C 1
ATOM 1516 O O . GLN A 1 205 ? 11.213 -16.020 -11.682 1.00 94.88 205 GLN A O 1
ATOM 1521 N N . ALA A 1 206 ? 11.116 -18.257 -11.519 1.00 96.06 206 ALA A N 1
ATOM 1522 C CA . ALA A 1 206 ? 9.937 -18.400 -12.372 1.00 96.06 206 ALA A CA 1
ATOM 1523 C C . ALA A 1 206 ? 8.693 -17.762 -11.728 1.00 96.06 206 ALA A C 1
ATOM 1525 O O . ALA A 1 206 ? 7.951 -17.050 -12.407 1.00 96.06 206 ALA A O 1
ATOM 1526 N N . GLY A 1 207 ? 8.508 -17.930 -10.414 1.00 94.75 207 GLY A N 1
ATOM 1527 C CA . GLY A 1 207 ? 7.407 -17.313 -9.670 1.00 94.75 207 GLY A CA 1
ATOM 1528 C C . GLY A 1 207 ? 7.415 -15.783 -9.737 1.00 94.75 207 GLY A C 1
ATOM 1529 O O . GLY A 1 207 ? 6.411 -15.178 -10.116 1.00 94.75 207 GLY A O 1
ATOM 1530 N N . THR A 1 208 ? 8.559 -15.144 -9.466 1.00 93.25 208 THR A N 1
ATOM 1531 C CA . THR A 1 208 ? 8.708 -13.680 -9.600 1.00 93.25 208 THR A CA 1
ATOM 1532 C C . THR A 1 208 ? 8.442 -13.198 -11.025 1.00 93.25 208 THR A C 1
ATOM 1534 O O . THR A 1 208 ? 7.769 -12.184 -11.215 1.00 93.25 208 THR A O 1
ATOM 1537 N N . THR A 1 209 ? 8.913 -13.938 -12.031 1.00 95.25 209 THR A N 1
ATOM 1538 C CA . THR A 1 209 ? 8.679 -13.605 -13.444 1.00 95.25 209 THR A CA 1
ATOM 1539 C C . THR A 1 209 ? 7.194 -13.655 -13.798 1.00 95.25 209 THR A C 1
ATOM 1541 O O . THR A 1 209 ? 6.695 -12.748 -14.464 1.00 95.25 209 THR A O 1
ATOM 1544 N N . LEU A 1 210 ? 6.470 -14.682 -13.339 1.00 95.00 210 LEU A N 1
ATOM 1545 C CA . LEU A 1 210 ? 5.037 -14.810 -13.601 1.00 95.00 210 LEU A CA 1
ATOM 1546 C C . LEU A 1 210 ? 4.216 -13.734 -12.904 1.00 95.00 210 LEU A C 1
ATOM 1548 O O . LEU A 1 210 ? 3.352 -13.155 -13.549 1.00 95.00 210 LEU A O 1
ATOM 1552 N N . ILE A 1 211 ? 4.494 -13.423 -11.636 1.00 91.00 211 ILE A N 1
ATOM 1553 C CA . ILE A 1 211 ? 3.759 -12.368 -10.921 1.00 91.00 211 ILE A CA 1
ATOM 1554 C C . ILE A 1 211 ? 3.894 -11.031 -11.660 1.00 91.00 211 ILE A C 1
ATOM 1556 O O . ILE A 1 211 ? 2.891 -10.360 -11.902 1.00 91.00 211 ILE A O 1
ATOM 1560 N N . ALA A 1 212 ? 5.111 -10.671 -12.079 1.00 92.19 212 ALA A N 1
ATOM 1561 C CA . ALA A 1 212 ? 5.348 -9.444 -12.836 1.00 92.19 212 ALA A CA 1
ATOM 1562 C C . ALA A 1 212 ? 4.639 -9.463 -14.203 1.00 92.19 212 ALA A C 1
ATOM 1564 O O . ALA A 1 212 ? 3.975 -8.497 -14.574 1.00 92.19 212 ALA A O 1
ATOM 1565 N N . ALA A 1 213 ? 4.744 -10.569 -14.946 1.00 92.88 213 ALA A N 1
ATOM 1566 C CA . ALA A 1 213 ? 4.151 -10.682 -16.274 1.00 92.88 213 ALA A CA 1
ATOM 1567 C C . ALA A 1 213 ? 2.615 -10.687 -16.237 1.00 92.88 213 ALA A C 1
ATOM 1569 O O . ALA A 1 213 ? 1.985 -9.960 -16.997 1.00 92.88 213 ALA A O 1
ATOM 1570 N N . LEU A 1 214 ? 1.997 -11.479 -15.358 1.00 90.25 214 LEU A N 1
ATOM 1571 C CA . LEU A 1 214 ? 0.541 -11.643 -15.304 1.00 90.25 214 LEU A CA 1
ATOM 1572 C C . LEU A 1 214 ? -0.177 -10.344 -14.913 1.00 90.25 214 LEU A C 1
ATOM 1574 O O . LEU A 1 214 ? -1.262 -10.096 -15.424 1.00 90.25 214 LEU A O 1
ATOM 1578 N N . ARG A 1 215 ? 0.454 -9.480 -14.105 1.00 86.62 215 ARG A N 1
ATOM 1579 C CA . ARG A 1 215 ? -0.046 -8.124 -13.803 1.00 86.62 215 ARG A CA 1
ATOM 1580 C C . ARG A 1 215 ? 0.046 -7.161 -14.988 1.00 86.62 215 ARG A C 1
ATOM 1582 O O . ARG A 1 215 ? -0.746 -6.234 -15.098 1.00 86.62 215 ARG A O 1
ATOM 1589 N N . ALA A 1 216 ? 1.017 -7.355 -15.879 1.00 90.06 216 ALA A N 1
ATOM 1590 C CA . ALA A 1 216 ? 1.237 -6.478 -17.030 1.00 90.06 216 ALA A CA 1
ATOM 1591 C C . ALA A 1 216 ? 0.427 -6.884 -18.278 1.00 90.06 216 ALA A C 1
ATOM 1593 O O . ALA A 1 216 ? 0.246 -6.080 -19.203 1.00 90.06 216 ALA A O 1
ATOM 1594 N N . LEU A 1 217 ? -0.066 -8.124 -18.327 1.00 90.25 217 LEU A N 1
ATOM 1595 C CA . LEU A 1 217 ? -0.772 -8.696 -19.474 1.00 90.25 217 LEU A CA 1
ATOM 1596 C C . LEU A 1 217 ? -2.289 -8.444 -19.410 1.00 90.25 217 LEU A C 1
ATOM 1598 O O . LEU A 1 217 ? -2.868 -8.474 -18.331 1.00 90.25 217 LEU A O 1
ATOM 1602 N N . PRO A 1 218 ? -2.959 -8.219 -20.555 1.00 87.00 218 PRO A N 1
ATOM 1603 C CA . PRO A 1 218 ? -4.401 -7.989 -20.587 1.00 87.00 218 PRO A CA 1
ATOM 1604 C C . PRO A 1 218 ? -5.169 -9.277 -20.258 1.00 87.00 218 PRO A C 1
ATOM 1606 O O . PRO A 1 218 ? -4.717 -10.366 -20.607 1.00 87.00 218 PRO A O 1
ATOM 1609 N N . ALA A 1 219 ? -6.375 -9.153 -19.695 1.00 83.81 219 ALA A N 1
ATOM 1610 C CA . ALA A 1 219 ? -7.195 -10.276 -19.214 1.00 83.81 219 ALA A CA 1
ATOM 1611 C C . ALA A 1 219 ? -7.384 -11.442 -20.213 1.00 83.81 219 ALA A C 1
ATOM 1613 O O . ALA A 1 219 ? -7.450 -12.598 -19.809 1.00 83.81 219 ALA A O 1
ATOM 1614 N N . HIS A 1 220 ? -7.437 -11.155 -21.517 1.00 86.81 220 HIS A N 1
ATOM 1615 C CA . HIS A 1 220 ? -7.629 -12.148 -22.584 1.00 86.81 220 HIS A CA 1
ATOM 1616 C C . HIS A 1 220 ? -6.321 -12.765 -23.115 1.00 86.81 220 HIS A C 1
ATOM 1618 O O . HIS A 1 220 ? -6.338 -13.503 -24.098 1.00 86.81 220 HIS A O 1
ATOM 1624 N N . HIS A 1 221 ? -5.167 -12.446 -22.524 1.00 91.31 221 HIS A N 1
ATOM 1625 C CA . HIS A 1 221 ? -3.890 -12.990 -22.973 1.00 91.31 221 HIS A CA 1
ATOM 1626 C C . HIS A 1 221 ? -3.780 -14.490 -22.661 1.00 91.31 221 HIS A C 1
ATOM 1628 O O . HIS A 1 221 ? -4.090 -14.924 -21.554 1.00 91.31 221 HIS A O 1
ATOM 1634 N N . ALA A 1 222 ? -3.228 -15.275 -23.593 1.00 93.00 222 ALA A N 1
ATOM 1635 C CA . ALA A 1 222 ? -3.149 -16.734 -23.473 1.00 93.00 222 ALA A CA 1
ATOM 1636 C C . ALA A 1 222 ? -2.450 -17.222 -22.188 1.00 93.00 222 ALA A C 1
ATOM 1638 O O . ALA A 1 222 ? -2.853 -18.226 -21.604 1.00 93.00 222 ALA A O 1
ATOM 1639 N N . LEU A 1 223 ? -1.416 -16.511 -21.716 1.00 93.88 223 LEU A N 1
ATOM 1640 C CA . LEU A 1 223 ? -0.755 -16.841 -20.442 1.00 93.88 223 LEU A CA 1
ATOM 1641 C C . LEU A 1 223 ? -1.677 -16.647 -19.231 1.00 93.88 223 LEU A C 1
ATOM 1643 O O . LEU A 1 223 ? -1.630 -17.465 -18.318 1.00 93.88 223 LEU A O 1
ATOM 1647 N N . LEU A 1 224 ? -2.528 -15.615 -19.235 1.00 92.38 224 LEU A N 1
ATOM 1648 C CA . LEU A 1 224 ? -3.511 -15.415 -18.171 1.00 92.38 224 LEU A CA 1
ATOM 1649 C C . LEU A 1 224 ? -4.571 -16.513 -18.208 1.00 92.38 224 LEU A C 1
ATOM 1651 O O . LEU A 1 224 ? -4.813 -17.136 -17.182 1.00 92.38 224 LEU A O 1
ATOM 1655 N N . THR A 1 225 ? -5.092 -16.856 -19.391 1.00 93.88 225 THR A N 1
ATOM 1656 C CA . THR A 1 225 ? -6.031 -17.979 -19.552 1.00 93.88 225 THR A CA 1
ATOM 1657 C C . THR A 1 225 ? -5.469 -19.289 -18.989 1.00 93.88 225 THR A C 1
ATOM 1659 O O . THR A 1 225 ? -6.160 -19.996 -18.255 1.00 93.88 225 THR A O 1
ATOM 1662 N N . ARG A 1 226 ? -4.200 -19.603 -19.287 1.00 95.69 226 ARG A N 1
ATOM 1663 C CA . ARG A 1 226 ? -3.512 -20.788 -18.748 1.00 95.69 226 ARG A CA 1
ATOM 1664 C C . ARG A 1 226 ? -3.377 -20.719 -17.228 1.00 95.69 226 ARG A C 1
ATOM 1666 O O . ARG A 1 226 ? -3.715 -21.678 -16.540 1.00 95.69 226 ARG A O 1
ATOM 1673 N N . ALA A 1 227 ? -2.938 -19.582 -16.693 1.00 95.56 227 ALA A N 1
ATOM 1674 C CA . ALA A 1 227 ? -2.774 -19.402 -15.255 1.00 95.56 227 ALA A CA 1
ATOM 1675 C C . ALA A 1 227 ? -4.115 -19.481 -14.496 1.00 95.56 227 ALA A C 1
ATOM 1677 O O . ALA A 1 227 ? -4.183 -20.106 -13.438 1.00 95.56 227 ALA A O 1
ATOM 1678 N N . HIS A 1 228 ? -5.203 -18.948 -15.064 1.00 94.06 228 HIS A N 1
ATOM 1679 C CA . HIS A 1 228 ? -6.556 -19.066 -14.510 1.00 94.06 228 HIS A CA 1
ATOM 1680 C C . HIS A 1 228 ? -7.083 -20.501 -14.516 1.00 94.06 228 HIS A C 1
ATOM 1682 O O . HIS A 1 228 ? -7.762 -20.896 -13.570 1.00 94.06 228 HIS A O 1
ATOM 1688 N N . ALA A 1 229 ? -6.762 -21.304 -15.534 1.00 95.25 229 ALA A N 1
ATOM 1689 C CA . ALA A 1 229 ? -7.138 -22.718 -15.560 1.00 95.25 229 ALA A CA 1
ATOM 1690 C C . ALA A 1 229 ? -6.477 -23.507 -14.413 1.00 95.25 229 ALA A C 1
ATOM 1692 O O . ALA A 1 229 ? -7.133 -24.320 -13.752 1.00 95.25 229 ALA A O 1
ATOM 1693 N N . ILE A 1 230 ? -5.202 -23.219 -14.128 1.00 96.50 230 ILE A N 1
ATOM 1694 C CA . ILE A 1 230 ? -4.492 -23.795 -12.978 1.00 96.50 230 ILE A CA 1
ATOM 1695 C C . ILE A 1 230 ? -5.118 -23.303 -11.677 1.00 96.50 230 ILE A C 1
ATOM 1697 O O . ILE A 1 230 ? -5.458 -24.127 -10.831 1.00 96.50 230 ILE A O 1
ATOM 1701 N N . LEU A 1 231 ? -5.325 -21.988 -11.537 1.00 94.94 231 LEU A N 1
ATOM 1702 C CA . LEU A 1 231 ? -5.946 -21.394 -10.353 1.00 94.94 231 LEU A CA 1
ATOM 1703 C C . LEU A 1 231 ? -7.297 -22.044 -10.047 1.00 94.94 231 LEU A C 1
ATOM 1705 O O . LEU A 1 231 ? -7.523 -22.464 -8.921 1.00 94.94 231 LEU A O 1
ATOM 1709 N N . LYS A 1 232 ? -8.169 -22.205 -11.046 1.00 93.12 232 LYS A N 1
ATOM 1710 C CA . LYS A 1 232 ? -9.483 -22.838 -10.869 1.00 93.12 232 LYS A CA 1
ATOM 1711 C C . LYS A 1 232 ? -9.384 -24.247 -10.275 1.00 93.12 232 LYS A C 1
ATOM 1713 O O . LYS A 1 232 ? -10.252 -24.635 -9.501 1.00 93.12 232 LYS A O 1
ATOM 1718 N N . SER A 1 233 ? -8.335 -24.988 -10.622 1.00 92.19 233 SER A N 1
ATOM 1719 C CA . SER A 1 233 ? -8.116 -26.359 -10.145 1.00 92.19 233 SER A CA 1
ATOM 1720 C C . SER A 1 233 ? -7.492 -26.426 -8.743 1.00 92.19 233 SER A C 1
ATOM 1722 O O . SER A 1 233 ? -7.562 -27.474 -8.118 1.00 92.19 233 SER A O 1
ATOM 1724 N N . HIS A 1 234 ? -6.914 -25.323 -8.250 1.00 91.50 234 HIS A N 1
ATOM 1725 C CA . HIS A 1 234 ? -6.188 -25.252 -6.970 1.00 91.50 234 HIS A CA 1
ATOM 1726 C C . HIS A 1 234 ? -6.770 -24.210 -5.998 1.00 91.50 234 HIS A C 1
ATOM 1728 O O . HIS A 1 234 ? -6.227 -23.993 -4.919 1.00 91.50 234 HIS A O 1
ATOM 1734 N N . ALA A 1 235 ? -7.864 -23.530 -6.356 1.00 87.19 235 ALA A N 1
ATOM 1735 C CA . ALA A 1 235 ? -8.428 -22.432 -5.568 1.00 87.19 235 ALA A CA 1
ATOM 1736 C C . ALA A 1 235 ? -8.819 -22.861 -4.142 1.00 87.19 235 ALA A C 1
ATOM 1738 O O . ALA A 1 235 ? -8.677 -22.081 -3.202 1.00 87.19 235 ALA A O 1
ATOM 1739 N N . SER A 1 236 ? -9.252 -24.113 -3.958 1.00 84.56 236 SER A N 1
ATOM 1740 C CA . SER A 1 236 ? -9.554 -24.684 -2.639 1.00 84.56 236 SER A CA 1
ATOM 1741 C C . SER A 1 236 ? -8.332 -24.794 -1.725 1.00 84.56 236 SER A C 1
ATOM 1743 O O . SER A 1 236 ? -8.486 -24.824 -0.507 1.00 84.56 236 SER A O 1
ATOM 1745 N N . ASP A 1 237 ? -7.121 -24.824 -2.282 1.00 85.38 237 ASP A N 1
ATOM 1746 C CA . ASP A 1 237 ? -5.888 -24.971 -1.506 1.00 85.38 237 ASP A CA 1
ATOM 1747 C C . ASP A 1 237 ? -5.389 -23.627 -0.956 1.00 85.38 237 ASP A C 1
ATOM 1749 O O . ASP A 1 237 ? -4.598 -23.597 -0.006 1.00 85.38 237 ASP A O 1
ATOM 1753 N N . LEU A 1 238 ? -5.910 -22.513 -1.486 1.00 90.62 238 LEU A N 1
ATOM 1754 C CA . LEU A 1 238 ? -5.530 -21.133 -1.162 1.00 90.62 238 LEU A CA 1
ATOM 1755 C C . LEU A 1 238 ? -6.258 -20.570 0.077 1.00 90.62 238 LEU A C 1
ATOM 1757 O O . LEU A 1 238 ? -6.449 -19.364 0.228 1.00 90.62 238 LEU A O 1
ATOM 1761 N N . THR A 1 239 ? -6.643 -21.440 1.012 1.00 88.44 239 THR A N 1
ATOM 1762 C CA . THR A 1 239 ? -7.291 -21.093 2.290 1.00 88.44 239 THR A CA 1
ATOM 1763 C C . THR A 1 239 ? -6.266 -20.640 3.341 1.00 88.44 239 THR A C 1
ATOM 1765 O O . THR A 1 239 ? -6.054 -21.310 4.356 1.00 88.44 239 THR A O 1
ATOM 1768 N N . ILE A 1 240 ? -5.566 -19.542 3.074 1.00 93.94 240 ILE A N 1
ATOM 1769 C CA . ILE A 1 240 ? -4.567 -18.974 3.989 1.00 93.94 240 ILE A CA 1
ATOM 1770 C C . ILE A 1 240 ? -5.204 -18.478 5.298 1.00 93.94 240 ILE A C 1
ATOM 1772 O O . ILE A 1 240 ? -6.264 -17.856 5.291 1.00 93.94 240 ILE A O 1
ATOM 1776 N N . SER A 1 241 ? -4.538 -18.732 6.425 1.00 94.69 241 SER A N 1
ATOM 1777 C CA . SER A 1 241 ? -4.928 -18.230 7.749 1.00 94.69 241 SER A CA 1
ATOM 1778 C C . SER A 1 241 ? -3.727 -18.184 8.696 1.00 94.69 241 SER A C 1
ATOM 1780 O O . SER A 1 241 ? -2.644 -18.674 8.367 1.00 94.69 241 SER A O 1
ATOM 1782 N N . GLN A 1 242 ? -3.910 -17.641 9.904 1.00 92.94 242 GLN A N 1
ATOM 1783 C CA . GLN A 1 242 ? -2.838 -17.583 10.902 1.00 92.94 242 GLN A CA 1
ATOM 1784 C C . GLN A 1 242 ? -2.287 -18.975 11.255 1.00 92.94 242 GLN A C 1
ATOM 1786 O O . GLN A 1 242 ? -1.084 -19.107 11.485 1.00 92.94 242 GLN A O 1
ATOM 1791 N N . GLY A 1 243 ? -3.148 -20.000 11.266 1.00 94.25 243 GLY A N 1
ATOM 1792 C CA . GLY A 1 243 ? -2.776 -21.399 11.506 1.00 94.25 243 GLY A CA 1
ATOM 1793 C C . GLY A 1 243 ? -2.300 -22.158 10.261 1.00 94.25 243 GLY A C 1
ATOM 1794 O O . GLY A 1 243 ? -1.677 -23.207 10.396 1.00 94.25 243 GLY A O 1
ATOM 1795 N N . LYS A 1 244 ? -2.552 -21.633 9.054 1.00 94.69 244 LYS A N 1
ATOM 1796 C CA . LYS A 1 244 ? -2.104 -22.193 7.768 1.00 94.69 244 LYS A CA 1
ATOM 1797 C C . LYS A 1 244 ? -1.440 -21.091 6.921 1.00 94.69 244 LYS A C 1
ATOM 1799 O O . LYS A 1 244 ? -2.026 -20.646 5.929 1.00 94.69 244 LYS A O 1
ATOM 1804 N N . PRO A 1 245 ? -0.254 -20.596 7.324 1.00 96.19 245 PRO A N 1
ATOM 1805 C CA . PRO A 1 245 ? 0.417 -19.521 6.606 1.00 96.19 245 PRO A CA 1
ATOM 1806 C C . PRO A 1 245 ? 1.085 -20.010 5.310 1.00 96.19 245 PRO A C 1
ATOM 1808 O O . PRO A 1 245 ? 1.416 -21.187 5.179 1.00 96.19 245 PRO A O 1
ATOM 1811 N N . LEU A 1 246 ? 1.344 -19.088 4.376 1.00 95.38 246 LEU A N 1
ATOM 1812 C CA . LEU A 1 246 ? 2.121 -19.344 3.155 1.00 95.38 246 LEU A CA 1
ATOM 1813 C C . LEU A 1 246 ? 3.510 -18.704 3.244 1.00 95.38 246 LEU A C 1
ATOM 1815 O O . LEU A 1 246 ? 3.645 -17.478 3.251 1.00 95.38 246 LEU A O 1
ATOM 1819 N N . GLY A 1 247 ? 4.549 -19.535 3.282 1.00 94.44 247 GLY A N 1
ATOM 1820 C CA . GLY A 1 247 ? 5.948 -19.103 3.328 1.00 94.44 247 GLY A CA 1
ATOM 1821 C C . GLY A 1 247 ? 6.589 -18.965 1.944 1.00 94.44 247 GLY A C 1
ATOM 1822 O O . GLY A 1 247 ? 6.010 -19.352 0.931 1.00 94.44 247 GLY A O 1
ATOM 1823 N N . THR A 1 248 ? 7.833 -18.484 1.891 1.00 90.94 248 THR A N 1
ATOM 1824 C CA . THR A 1 248 ? 8.629 -18.360 0.649 1.00 90.94 248 THR A CA 1
ATOM 1825 C C . THR A 1 248 ? 8.845 -19.675 -0.099 1.00 90.94 248 THR A C 1
ATOM 1827 O O . THR A 1 248 ? 9.103 -19.655 -1.300 1.00 90.94 248 THR A O 1
ATOM 1830 N N . LYS A 1 249 ? 8.713 -20.818 0.586 1.00 92.38 249 LYS A N 1
ATOM 1831 C CA . LYS A 1 249 ? 8.772 -22.153 -0.026 1.00 92.38 249 LYS A CA 1
ATOM 1832 C C . LYS A 1 249 ? 7.499 -22.525 -0.791 1.00 92.38 249 LYS A C 1
ATOM 1834 O O . LYS A 1 249 ? 7.579 -23.397 -1.639 1.00 92.38 249 LYS A O 1
ATOM 1839 N N . ASN A 1 250 ? 6.366 -21.868 -0.523 1.00 94.31 250 ASN A N 1
ATOM 1840 C CA . ASN A 1 250 ? 5.081 -22.117 -1.185 1.00 94.31 250 ASN A CA 1
ATOM 1841 C C . ASN A 1 250 ? 4.939 -21.287 -2.465 1.00 94.31 250 ASN A C 1
ATOM 1843 O O . ASN A 1 250 ? 3.990 -20.516 -2.622 1.00 94.31 250 ASN A O 1
ATOM 1847 N N . VAL A 1 251 ? 5.929 -21.368 -3.351 1.00 94.69 251 VAL A N 1
ATOM 1848 C CA . VAL A 1 251 ? 6.035 -20.514 -4.538 1.00 94.69 251 VAL A CA 1
ATOM 1849 C C . VAL A 1 251 ? 4.817 -20.682 -5.444 1.00 94.69 251 VAL A C 1
ATOM 1851 O O . VAL A 1 251 ? 4.252 -19.676 -5.874 1.00 94.69 251 VAL A O 1
ATOM 1854 N N . THR A 1 252 ? 4.371 -21.919 -5.692 1.00 95.81 252 THR A N 1
ATOM 1855 C CA . THR A 1 252 ? 3.215 -22.190 -6.565 1.00 95.81 252 THR A CA 1
ATOM 1856 C C . THR A 1 252 ? 1.957 -21.521 -6.008 1.00 95.81 252 THR A C 1
ATOM 1858 O O . THR A 1 252 ? 1.324 -20.715 -6.692 1.00 95.81 252 THR A O 1
ATOM 1861 N N . SER A 1 253 ? 1.635 -21.771 -4.737 1.00 95.12 253 SER A N 1
ATOM 1862 C CA . SER A 1 253 ? 0.451 -21.199 -4.087 1.00 95.12 253 SER A CA 1
ATOM 1863 C C . SER A 1 253 ? 0.521 -19.679 -3.967 1.00 95.12 253 SER A C 1
ATOM 1865 O O . SER A 1 253 ? -0.499 -19.012 -4.120 1.00 95.12 253 SER A O 1
ATOM 1867 N N . ARG A 1 254 ? 1.709 -19.099 -3.744 1.00 93.69 254 ARG A N 1
ATOM 1868 C CA . ARG A 1 254 ? 1.880 -17.638 -3.695 1.00 93.69 254 ARG A CA 1
ATOM 1869 C C . ARG A 1 254 ? 1.608 -16.987 -5.049 1.00 93.69 254 ARG A C 1
ATOM 1871 O O . ARG A 1 254 ? 0.920 -15.973 -5.087 1.00 93.69 254 ARG A O 1
ATOM 1878 N N . VAL A 1 255 ? 2.082 -17.578 -6.150 1.00 94.81 255 VAL A N 1
ATOM 1879 C CA . VAL A 1 255 ? 1.787 -17.089 -7.511 1.00 94.81 255 VAL A CA 1
ATOM 1880 C C . VAL A 1 255 ? 0.289 -17.157 -7.801 1.00 94.81 255 VAL A C 1
ATOM 1882 O O . VAL A 1 255 ? -0.283 -16.177 -8.278 1.00 94.81 255 VAL A O 1
ATOM 1885 N N . LEU A 1 256 ? -0.356 -18.285 -7.489 1.00 95.50 256 LEU A N 1
ATOM 1886 C CA . LEU A 1 256 ? -1.789 -18.467 -7.729 1.00 95.50 256 LEU A CA 1
ATOM 1887 C C . LEU A 1 256 ? -2.643 -17.528 -6.865 1.00 95.50 256 LEU A C 1
ATOM 1889 O O . LEU A 1 256 ? -3.584 -16.935 -7.383 1.00 95.50 256 LEU A O 1
ATOM 1893 N N . LEU A 1 257 ? -2.280 -17.316 -5.595 1.00 95.00 257 LEU A N 1
ATOM 1894 C CA . LEU A 1 257 ? -2.966 -16.361 -4.721 1.00 95.00 257 LEU A CA 1
ATOM 1895 C C . LEU A 1 257 ? -2.800 -14.917 -5.211 1.00 95.00 257 LEU A C 1
ATOM 1897 O O . LEU A 1 257 ? -3.777 -14.173 -5.258 1.00 95.00 257 LEU A O 1
ATOM 1901 N N . SER A 1 258 ? -1.591 -14.513 -5.620 1.00 92.25 258 SER A N 1
ATOM 1902 C CA . SER A 1 258 ? -1.373 -13.189 -6.219 1.00 92.25 258 SER A CA 1
ATOM 1903 C C . SER A 1 258 ? -2.219 -12.991 -7.477 1.00 92.25 258 SER A C 1
ATOM 1905 O O . SER A 1 258 ? -2.832 -11.938 -7.639 1.00 92.25 258 SER A O 1
ATOM 1907 N N . LEU A 1 259 ? -2.296 -14.007 -8.344 1.00 92.50 259 LEU A N 1
ATOM 1908 C CA . LEU A 1 259 ? -3.147 -13.971 -9.532 1.00 92.50 259 LEU A CA 1
ATOM 1909 C C . LEU A 1 259 ? -4.631 -13.861 -9.169 1.00 92.50 259 LEU A C 1
ATOM 1911 O O . LEU A 1 259 ? -5.351 -13.089 -9.800 1.00 92.50 259 LEU A O 1
ATOM 1915 N N . GLN A 1 260 ? -5.091 -14.629 -8.183 1.00 92.94 260 GLN A N 1
ATOM 1916 C CA . GLN A 1 260 ? -6.481 -14.617 -7.745 1.00 92.94 260 GLN A CA 1
ATOM 1917 C C . GLN A 1 260 ? -6.896 -13.226 -7.259 1.00 92.94 260 GLN A C 1
ATOM 1919 O O . GLN A 1 260 ? -7.857 -12.666 -7.782 1.00 92.94 260 GLN A O 1
ATOM 1924 N N . VAL A 1 261 ? -6.126 -12.640 -6.337 1.00 92.00 261 VAL A N 1
ATOM 1925 C CA . VAL A 1 261 ? -6.413 -11.313 -5.772 1.00 92.00 261 VAL A CA 1
ATOM 1926 C C . VAL A 1 261 ? -6.392 -10.231 -6.853 1.00 92.00 261 VAL A C 1
ATOM 1928 O O . VAL A 1 261 ? -7.277 -9.377 -6.889 1.00 92.00 261 VAL A O 1
ATOM 1931 N N . GLU A 1 262 ? -5.423 -10.272 -7.771 1.00 87.44 262 GLU A N 1
ATOM 1932 C CA . GLU A 1 262 ? -5.364 -9.321 -8.887 1.00 87.44 262 GLU A CA 1
ATOM 1933 C C . GLU A 1 262 ? -6.547 -9.492 -9.854 1.00 87.44 262 GLU A C 1
ATOM 1935 O O . GLU A 1 262 ? -7.110 -8.517 -10.348 1.00 87.44 262 GLU A O 1
ATOM 1940 N N . SER A 1 263 ? -6.980 -10.727 -10.103 1.00 88.00 263 SER A N 1
ATOM 1941 C CA . SER A 1 263 ? -8.128 -10.993 -10.976 1.00 88.00 263 SER A CA 1
ATOM 1942 C C . SER A 1 263 ? -9.420 -10.467 -10.354 1.00 88.00 263 SER A C 1
ATOM 1944 O O . SER A 1 263 ? -10.162 -9.735 -11.003 1.00 88.00 263 SER A O 1
ATOM 1946 N N . GLU A 1 264 ? -9.654 -10.757 -9.072 1.00 88.62 264 GLU A N 1
ATOM 1947 C CA . GLU A 1 264 ? -10.816 -10.284 -8.308 1.00 88.62 264 GLU A CA 1
ATOM 1948 C C . GLU A 1 264 ? -10.908 -8.747 -8.276 1.00 88.62 264 GLU A C 1
ATOM 1950 O O . GLU A 1 264 ? -12.000 -8.170 -8.314 1.00 88.62 264 GLU A O 1
ATOM 1955 N N . ARG A 1 265 ? -9.759 -8.060 -8.276 1.00 84.25 265 ARG A N 1
ATOM 1956 C CA . ARG A 1 265 ? -9.657 -6.593 -8.342 1.00 84.25 265 ARG A CA 1
ATOM 1957 C C . ARG A 1 265 ? -10.090 -5.978 -9.663 1.00 84.25 265 ARG A C 1
ATOM 1959 O O . ARG A 1 265 ? -10.370 -4.782 -9.694 1.00 84.25 265 ARG A O 1
ATOM 1966 N N . ASN A 1 266 ? -10.175 -6.768 -10.719 1.00 83.75 266 ASN A N 1
ATOM 1967 C CA . ASN A 1 266 ? -10.558 -6.295 -12.042 1.00 83.75 266 ASN A CA 1
ATOM 1968 C C . ASN A 1 266 ? -11.955 -6.787 -12.459 1.00 83.75 266 ASN A C 1
ATOM 1970 O O . ASN A 1 266 ? -12.464 -6.367 -13.495 1.00 83.75 266 ASN A O 1
ATOM 1974 N N . LEU A 1 267 ? -12.607 -7.620 -11.636 1.00 89.88 267 LEU A N 1
ATOM 1975 C CA . LEU A 1 267 ? -13.972 -8.083 -11.884 1.00 89.88 267 LEU A CA 1
ATOM 1976 C C . LEU A 1 267 ? -15.017 -6.975 -11.649 1.00 89.88 267 LEU A C 1
ATOM 1978 O O . LEU A 1 267 ? -14.902 -6.214 -10.674 1.00 89.88 267 LEU A O 1
ATOM 1982 N N . PRO A 1 268 ? -16.079 -6.923 -12.479 1.00 92.50 268 PRO A N 1
ATOM 1983 C CA . PRO A 1 268 ? -17.312 -6.218 -12.150 1.00 92.50 268 PRO A CA 1
ATOM 1984 C C . PRO A 1 268 ? -17.899 -6.721 -10.827 1.00 92.50 268 PRO A C 1
ATOM 1986 O O . PRO A 1 268 ? -17.801 -7.906 -10.511 1.00 92.50 268 PRO A O 1
ATOM 1989 N N . ALA A 1 269 ? -18.573 -5.848 -10.072 1.00 94.75 269 ALA A N 1
ATOM 1990 C CA . ALA A 1 269 ? -19.078 -6.181 -8.735 1.00 94.75 269 ALA A CA 1
ATOM 1991 C C . ALA A 1 269 ? -19.932 -7.467 -8.703 1.00 94.75 269 ALA A C 1
ATOM 1993 O O . ALA A 1 269 ? -19.759 -8.295 -7.815 1.00 94.75 269 ALA A O 1
ATOM 1994 N N . HIS A 1 270 ? -20.799 -7.678 -9.698 1.00 95.56 270 HIS A N 1
ATOM 1995 C CA . HIS A 1 270 ? -21.686 -8.846 -9.781 1.00 95.56 270 HIS A CA 1
ATOM 1996 C C . HIS A 1 270 ? -20.968 -10.180 -10.080 1.00 95.56 270 HIS A C 1
ATOM 1998 O O . HIS A 1 270 ? -21.553 -11.254 -9.902 1.00 95.56 270 HIS A O 1
ATOM 2004 N N . GLU A 1 271 ? -19.707 -10.142 -10.512 1.00 95.81 271 GLU A N 1
ATOM 2005 C CA . GLU A 1 271 ? -18.878 -11.329 -10.765 1.00 95.81 271 GLU A CA 1
ATOM 2006 C C . GLU A 1 271 ? -17.970 -11.686 -9.584 1.00 95.81 271 GLU A C 1
ATOM 2008 O O . GLU A 1 271 ? -17.484 -12.815 -9.506 1.00 95.81 271 GLU A O 1
ATOM 2013 N N . VAL A 1 272 ? -17.778 -10.769 -8.631 1.00 95.88 272 VAL A N 1
ATOM 2014 C CA . VAL A 1 272 ? -16.985 -11.033 -7.426 1.00 95.88 272 VAL A CA 1
ATOM 2015 C C . VAL A 1 272 ? -17.646 -12.145 -6.607 1.00 95.88 272 VAL A C 1
ATOM 2017 O O . VAL A 1 272 ? -18.871 -12.246 -6.513 1.00 95.88 272 VAL A O 1
ATOM 2020 N N . ARG A 1 273 ? -16.825 -13.022 -6.031 1.00 94.69 273 ARG A N 1
ATOM 2021 C CA . ARG A 1 273 ? -17.241 -14.109 -5.137 1.00 94.69 273 ARG A CA 1
ATOM 2022 C C . ARG A 1 273 ? -16.428 -14.041 -3.853 1.00 94.69 273 ARG A C 1
ATOM 2024 O O . ARG A 1 273 ? -15.357 -13.442 -3.839 1.00 94.69 273 ARG A O 1
ATOM 2031 N N . ALA A 1 274 ? -16.949 -14.634 -2.783 1.00 95.12 274 ALA A N 1
ATOM 2032 C CA . ALA A 1 274 ? -16.236 -14.702 -1.517 1.00 95.12 274 ALA A CA 1
ATOM 2033 C C . ALA A 1 274 ? -14.961 -15.536 -1.687 1.00 95.12 274 ALA A C 1
ATOM 2035 O O . ALA A 1 274 ? -15.008 -16.667 -2.175 1.00 95.12 274 ALA A O 1
ATOM 2036 N N . HIS A 1 275 ? -13.829 -14.982 -1.270 1.00 94.81 275 HIS A N 1
ATOM 2037 C CA . HIS A 1 275 ? -12.582 -15.718 -1.198 1.00 94.81 275 HIS A CA 1
ATOM 2038 C C . HIS A 1 275 ? -12.650 -16.690 -0.005 1.00 94.81 275 HIS A C 1
ATOM 2040 O O . HIS A 1 275 ? -13.037 -16.265 1.084 1.00 94.81 275 HIS A O 1
ATOM 2046 N N . PRO A 1 276 ? -12.223 -17.963 -0.126 1.00 92.31 276 PRO A N 1
ATOM 2047 C CA . PRO A 1 276 ? -12.306 -18.931 0.975 1.00 92.31 276 PRO A CA 1
ATOM 2048 C C . PRO A 1 276 ? -11.619 -18.484 2.276 1.00 92.31 276 PRO A C 1
ATOM 2050 O O . PRO A 1 276 ? -12.080 -18.792 3.367 1.00 92.31 276 PRO A O 1
ATOM 2053 N N . ALA A 1 277 ? -10.522 -17.730 2.166 1.00 95.19 277 ALA A N 1
ATOM 2054 C CA . ALA A 1 277 ? -9.807 -17.155 3.311 1.00 95.19 277 ALA A CA 1
ATOM 2055 C C . ALA A 1 277 ? -10.528 -15.982 4.012 1.00 95.19 277 ALA A C 1
ATOM 2057 O O . ALA A 1 277 ? -10.111 -15.602 5.104 1.00 95.19 277 ALA A O 1
ATOM 2058 N N . ALA A 1 278 ? -11.590 -15.414 3.424 1.00 95.38 278 ALA A N 1
ATOM 2059 C CA . ALA A 1 278 ? -12.338 -14.302 4.020 1.00 95.38 278 ALA A CA 1
ATOM 2060 C C . ALA A 1 278 ? -12.922 -14.667 5.391 1.00 95.38 278 ALA A C 1
ATOM 2062 O O . ALA A 1 278 ? -12.980 -13.824 6.283 1.00 95.38 278 ALA A O 1
ATOM 2063 N N . SER A 1 279 ? -13.289 -15.938 5.571 1.00 94.06 279 SER A N 1
ATOM 2064 C CA . SER A 1 279 ? -13.822 -16.467 6.825 1.00 94.06 279 SER A CA 1
ATOM 2065 C C . SER A 1 279 ? -12.804 -16.488 7.959 1.00 94.06 279 SER A C 1
ATOM 2067 O O . SER A 1 279 ? -13.157 -16.251 9.111 1.00 94.06 279 SER A O 1
ATOM 2069 N N . ALA A 1 280 ? -11.530 -16.722 7.632 1.00 94.62 280 ALA A N 1
ATOM 2070 C CA . ALA A 1 280 ? -10.437 -16.660 8.590 1.00 94.62 280 ALA A CA 1
ATOM 2071 C C . ALA A 1 280 ? -10.065 -15.210 8.917 1.00 94.62 280 ALA A C 1
ATOM 2073 O O . ALA A 1 280 ? -9.788 -14.889 10.070 1.00 94.62 280 ALA A O 1
ATOM 2074 N N . PHE A 1 281 ? -10.037 -14.340 7.904 1.00 97.25 281 PHE A N 1
ATOM 2075 C CA . PHE A 1 281 ? -9.811 -12.910 8.077 1.00 97.25 281 PHE A CA 1
ATOM 2076 C C . PHE A 1 281 ? -10.301 -12.131 6.842 1.00 97.25 281 PHE A C 1
ATOM 2078 O O . PHE A 1 281 ? -9.916 -12.484 5.724 1.00 97.25 281 PHE A O 1
ATOM 2085 N N . PRO A 1 282 ? -11.092 -11.053 6.998 1.00 96.75 282 PRO A N 1
ATOM 2086 C CA . PRO A 1 282 ? -11.459 -10.375 8.247 1.00 96.75 282 PRO A CA 1
ATOM 2087 C C . PRO A 1 282 ? -12.569 -11.061 9.068 1.00 96.75 282 PRO A C 1
ATOM 2089 O O . PRO A 1 282 ? -12.883 -10.580 10.151 1.00 96.75 282 PRO A O 1
ATOM 2092 N N . GLY A 1 283 ? -13.148 -12.163 8.598 1.00 95.81 283 GLY A N 1
ATOM 2093 C CA . GLY A 1 283 ? -14.190 -12.912 9.300 1.00 95.81 283 GLY A CA 1
ATOM 2094 C C . GLY A 1 283 ? -15.510 -12.937 8.536 1.00 95.81 283 GLY A C 1
ATOM 2095 O O . GLY A 1 283 ? -15.755 -12.120 7.648 1.00 95.81 283 GLY A O 1
ATOM 2096 N N . GLU A 1 284 ? -16.380 -13.879 8.894 1.00 94.88 284 GLU A N 1
ATOM 2097 C CA . GLU A 1 284 ? -17.704 -14.005 8.282 1.00 94.88 284 GLU A CA 1
ATOM 2098 C C . GLU A 1 284 ? -18.748 -13.131 8.975 1.00 94.88 284 GLU A C 1
ATOM 2100 O O . GLU A 1 284 ? -18.700 -12.867 10.178 1.00 94.88 284 GLU A O 1
ATOM 2105 N N . VAL A 1 285 ? -19.747 -12.720 8.201 1.00 97.50 285 VAL A N 1
ATOM 2106 C CA . VAL A 1 285 ? -20.978 -12.170 8.758 1.00 97.50 285 VAL A CA 1
ATOM 2107 C C . VAL A 1 285 ? -21.789 -13.296 9.405 1.00 97.50 285 VAL A C 1
ATOM 2109 O O . VAL A 1 285 ? -21.900 -14.385 8.845 1.00 97.50 285 VAL A O 1
ATOM 2112 N N . ALA A 1 286 ? -22.412 -13.017 10.552 1.00 96.56 286 ALA A N 1
ATOM 2113 C CA . ALA A 1 286 ? -23.289 -13.958 11.238 1.00 96.56 286 ALA A CA 1
ATOM 2114 C C . ALA A 1 286 ? -24.386 -14.524 10.315 1.00 96.56 286 ALA A C 1
ATOM 2116 O O . ALA A 1 286 ? -25.034 -13.796 9.553 1.00 96.56 286 ALA A O 1
ATOM 2117 N N . ALA A 1 287 ? -24.635 -15.830 10.429 1.00 94.44 287 ALA A N 1
ATOM 2118 C CA . ALA A 1 287 ? -25.668 -16.507 9.656 1.00 94.44 287 ALA A CA 1
ATOM 2119 C C . ALA A 1 287 ? -27.040 -15.840 9.859 1.00 94.44 287 ALA A C 1
ATOM 2121 O O . ALA A 1 287 ? -27.461 -15.570 10.983 1.00 94.44 287 ALA A O 1
ATOM 2122 N N . GLY A 1 288 ? -27.740 -15.564 8.757 1.00 92.12 288 GLY A N 1
ATOM 2123 C CA . GLY A 1 288 ? -29.062 -14.932 8.788 1.00 92.12 288 GLY A CA 1
ATOM 2124 C C . GLY A 1 288 ? -29.064 -13.422 9.054 1.00 92.12 288 GLY A C 1
ATOM 2125 O O . GLY A 1 288 ? -30.146 -12.845 9.144 1.00 92.12 288 GLY A O 1
ATOM 2126 N N . ALA A 1 289 ? -27.903 -12.757 9.139 1.00 96.38 289 ALA A N 1
ATOM 2127 C CA . ALA A 1 289 ? -27.863 -11.303 9.260 1.00 96.38 289 ALA A CA 1
ATOM 2128 C C . ALA A 1 289 ? -28.605 -10.624 8.092 1.00 96.38 289 ALA A C 1
ATOM 2130 O O . ALA A 1 289 ? -28.416 -10.956 6.912 1.00 96.38 289 ALA A O 1
ATOM 2131 N N . ALA A 1 290 ? -29.474 -9.671 8.433 1.00 96.75 290 ALA A N 1
ATOM 2132 C CA . ALA A 1 290 ? -30.287 -8.957 7.462 1.00 96.75 290 ALA A CA 1
ATOM 2133 C C . ALA A 1 290 ? -29.418 -8.048 6.584 1.00 96.75 290 ALA A C 1
ATOM 2135 O O . ALA A 1 290 ? -28.537 -7.344 7.080 1.00 96.75 290 ALA A O 1
ATOM 2136 N N . ARG A 1 291 ? -29.706 -8.040 5.278 1.00 97.94 291 ARG A N 1
ATOM 2137 C CA . ARG A 1 291 ? -29.134 -7.073 4.337 1.00 97.94 291 ARG A CA 1
ATOM 2138 C C . ARG A 1 291 ? -30.012 -5.836 4.387 1.00 97.94 291 ARG A C 1
ATOM 2140 O O . ARG A 1 291 ? -31.180 -5.890 4.008 1.00 97.94 291 ARG A O 1
ATOM 2147 N N . ILE A 1 292 ? -29.456 -4.754 4.903 1.00 98.00 292 ILE A N 1
ATOM 2148 C CA . ILE A 1 292 ? -30.180 -3.522 5.182 1.00 98.00 292 ILE A CA 1
ATOM 2149 C C . ILE A 1 292 ? -29.861 -2.444 4.151 1.00 98.00 292 ILE A C 1
ATOM 2151 O O . ILE A 1 292 ? -28.950 -2.560 3.323 1.00 98.00 292 ILE A O 1
ATOM 2155 N N . GLU A 1 293 ? -30.646 -1.380 4.231 1.00 98.00 293 GLU A N 1
ATOM 2156 C CA . GLU A 1 2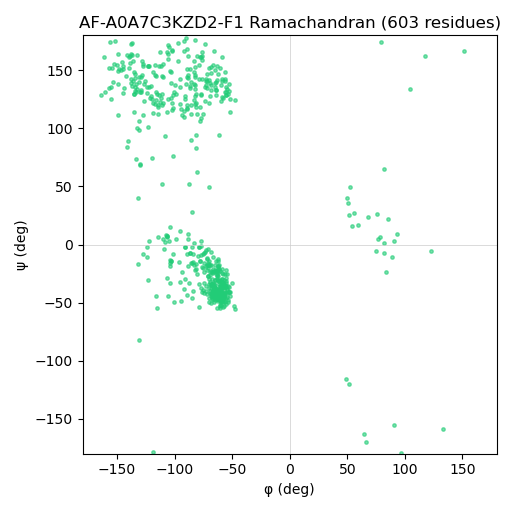93 ? -30.395 -0.110 3.575 1.00 98.00 293 GLU A CA 1
ATOM 2157 C C . GLU A 1 293 ? -30.292 0.975 4.646 1.00 98.00 293 GLU A C 1
ATOM 2159 O O . GLU A 1 293 ? -31.065 0.980 5.608 1.00 98.00 293 GLU A O 1
ATOM 2164 N N . ARG A 1 294 ? -29.313 1.872 4.516 1.00 97.81 294 ARG A N 1
ATOM 2165 C CA . ARG A 1 294 ? -29.150 3.001 5.436 1.00 97.81 294 ARG A CA 1
ATOM 2166 C C . ARG A 1 294 ? -28.658 4.231 4.693 1.00 97.81 294 ARG A C 1
ATOM 2168 O O . ARG A 1 294 ? -27.711 4.151 3.912 1.00 97.81 294 ARG A O 1
ATOM 2175 N N . THR A 1 295 ? -29.282 5.361 4.999 1.00 97.12 295 THR A N 1
ATOM 2176 C CA . THR A 1 295 ? -28.872 6.686 4.536 1.00 97.12 295 THR A CA 1
ATOM 2177 C C . THR A 1 295 ? -28.171 7.426 5.664 1.00 97.12 295 THR A C 1
ATOM 2179 O O . THR A 1 295 ? -28.603 7.366 6.815 1.00 97.12 295 THR A O 1
ATOM 2182 N N . PHE A 1 296 ? -27.092 8.125 5.342 1.00 93.06 296 PHE A N 1
ATOM 2183 C CA . PHE A 1 296 ? -26.349 8.947 6.290 1.00 93.06 296 PHE A CA 1
ATOM 2184 C C . PHE A 1 296 ? -25.809 10.202 5.602 1.00 93.06 296 PHE A C 1
ATOM 2186 O O . PHE A 1 296 ? -25.601 10.222 4.387 1.00 93.06 296 PHE A O 1
ATOM 2193 N N . GLN A 1 297 ? -25.602 11.257 6.390 1.00 94.44 297 GLN A N 1
ATOM 2194 C CA . GLN A 1 297 ? -25.024 12.516 5.933 1.00 94.44 297 GLN A CA 1
ATOM 2195 C C . GLN A 1 297 ? -23.537 12.558 6.273 1.00 94.44 297 GLN A C 1
ATOM 2197 O O . GLN A 1 297 ? -23.151 12.308 7.411 1.00 94.44 297 GLN A O 1
ATOM 2202 N N . ILE A 1 298 ? -22.719 12.876 5.275 1.00 94.50 298 ILE A N 1
ATOM 2203 C CA . ILE A 1 298 ? -21.270 13.011 5.393 1.00 94.50 298 ILE A CA 1
ATOM 2204 C C . ILE A 1 298 ? -20.916 14.489 5.355 1.00 94.50 298 ILE A C 1
ATOM 2206 O O . ILE A 1 298 ? -21.287 15.182 4.407 1.00 94.50 298 ILE A O 1
ATOM 2210 N N . ASP A 1 299 ? -20.196 14.963 6.368 1.00 94.25 299 ASP A N 1
ATOM 2211 C CA . ASP A 1 299 ? -19.584 16.289 6.354 1.00 94.25 299 ASP A CA 1
ATOM 2212 C C . ASP A 1 299 ? -18.323 16.253 5.487 1.00 94.25 299 ASP A C 1
ATOM 2214 O O . ASP A 1 299 ? -17.312 15.651 5.853 1.00 94.25 299 ASP A O 1
ATOM 2218 N N . LEU A 1 300 ? -18.389 16.891 4.318 1.00 94.12 300 LEU A N 1
ATOM 2219 C CA . LEU A 1 300 ? -17.291 16.891 3.358 1.00 94.12 300 LEU A CA 1
ATOM 2220 C C . LEU A 1 300 ? -16.111 17.750 3.828 1.00 94.12 300 LEU A C 1
ATOM 2222 O O . LEU A 1 300 ? -15.036 17.666 3.234 1.00 94.12 300 LEU A O 1
ATOM 2226 N N . SER A 1 301 ? -16.278 18.570 4.870 1.00 94.44 301 SER A N 1
ATOM 2227 C CA . SER A 1 301 ? -15.193 19.399 5.400 1.00 94.44 301 SER A CA 1
ATOM 2228 C C . SER A 1 301 ? -14.188 18.596 6.224 1.00 94.44 301 SER A C 1
ATOM 2230 O O . SER A 1 301 ? -13.044 19.027 6.366 1.00 94.44 301 SER A O 1
ATOM 2232 N N . ILE A 1 302 ? -14.583 17.407 6.691 1.00 95.25 302 ILE A N 1
ATOM 2233 C CA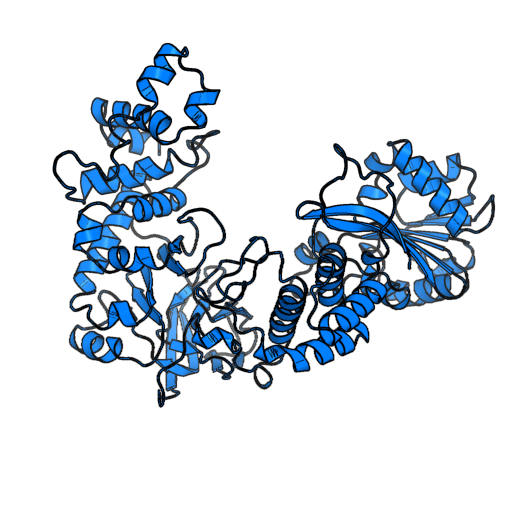 . ILE A 1 302 ? -13.729 16.467 7.415 1.00 95.25 302 ILE A CA 1
ATOM 2234 C C . ILE A 1 302 ? -13.125 15.482 6.399 1.00 95.25 302 ILE A C 1
ATOM 2236 O O . ILE A 1 302 ? -13.854 14.666 5.827 1.00 95.25 302 ILE A O 1
ATOM 2240 N N . PRO A 1 303 ? -11.806 15.526 6.143 1.00 95.62 303 PRO A N 1
ATOM 2241 C CA . PRO A 1 303 ? -11.163 14.601 5.220 1.00 95.62 303 PRO A CA 1
ATOM 2242 C C . PRO A 1 303 ? -10.955 13.209 5.836 1.00 95.62 303 PRO A C 1
ATOM 2244 O O . PRO A 1 303 ? -10.894 13.036 7.053 1.00 95.62 303 PRO A O 1
ATOM 2247 N N . GLY A 1 304 ? -10.742 12.215 4.978 1.00 96.12 304 GLY A N 1
ATOM 2248 C CA . GLY A 1 304 ? -10.479 10.830 5.359 1.00 96.12 304 GLY A CA 1
ATOM 2249 C C . GLY A 1 304 ? -11.745 9.987 5.483 1.00 96.12 304 GLY A C 1
ATOM 2250 O O . GLY A 1 304 ? -12.752 10.241 4.824 1.00 96.12 304 GLY A O 1
ATOM 2251 N N . TRP A 1 305 ? -11.670 8.928 6.289 1.00 97.56 305 TRP A N 1
ATOM 2252 C CA . TRP A 1 305 ? -12.678 7.870 6.301 1.00 97.56 305 TRP A CA 1
ATOM 2253 C C . TRP A 1 305 ? -13.799 8.162 7.288 1.00 97.56 305 TRP A C 1
ATOM 2255 O O . TRP A 1 305 ? -13.592 8.126 8.505 1.00 97.56 305 TRP A O 1
ATOM 2265 N N . HIS A 1 306 ? -15.003 8.324 6.752 1.00 98.00 306 HIS A N 1
ATOM 2266 C CA . HIS A 1 306 ? -16.234 8.428 7.518 1.00 98.00 306 HIS A CA 1
ATOM 2267 C C . HIS A 1 306 ? -16.835 7.050 7.757 1.00 98.00 306 HIS A C 1
ATOM 2269 O O . HIS A 1 306 ? -17.167 6.316 6.819 1.00 98.00 306 HIS A O 1
ATOM 2275 N N . SER A 1 307 ? -16.976 6.709 9.032 1.00 98.12 307 SER A N 1
ATOM 2276 C CA . SER A 1 307 ? -17.572 5.465 9.499 1.00 98.12 307 SER A CA 1
ATOM 2277 C C . SER A 1 307 ? -19.075 5.420 9.215 1.00 98.12 307 SER A C 1
ATOM 2279 O O . SER A 1 307 ? -19.813 6.364 9.496 1.00 98.12 307 SER A O 1
ATOM 2281 N N . THR A 1 308 ? -19.551 4.300 8.666 1.00 97.94 308 THR A N 1
ATOM 2282 C CA . THR A 1 308 ? -20.972 4.129 8.302 1.00 97.94 308 THR A CA 1
ATOM 2283 C C . THR A 1 308 ? -21.744 3.251 9.290 1.00 97.94 308 THR A C 1
ATOM 2285 O O . THR A 1 308 ? -22.972 3.314 9.350 1.00 97.94 308 THR A O 1
ATOM 2288 N N . GLY A 1 309 ? -21.043 2.446 10.100 1.00 97.94 309 GLY A N 1
ATOM 2289 C CA . GLY A 1 309 ? -21.667 1.397 10.917 1.00 97.94 309 GLY A CA 1
ATOM 2290 C C . GLY A 1 309 ? -22.236 0.246 10.079 1.00 97.94 309 GLY A C 1
ATOM 2291 O O . GLY A 1 309 ? -23.148 -0.448 10.525 1.00 97.94 309 GLY A O 1
ATOM 2292 N N . LEU A 1 310 ? -21.722 0.060 8.861 1.00 98.69 310 LEU A N 1
ATOM 2293 C CA . LEU A 1 310 ? -22.115 -1.001 7.943 1.00 98.69 310 LEU A CA 1
ATOM 2294 C C . LEU A 1 310 ? -20.908 -1.856 7.553 1.00 98.69 310 LEU A C 1
ATOM 2296 O O . LEU A 1 310 ? -19.768 -1.391 7.529 1.00 98.69 310 LEU A O 1
ATOM 2300 N N . TYR A 1 311 ? -21.183 -3.103 7.198 1.00 98.75 311 TYR A N 1
ATOM 2301 C CA . TYR A 1 311 ? -20.210 -4.088 6.752 1.00 98.75 311 TYR A CA 1
ATOM 2302 C C . TYR A 1 311 ? -20.675 -4.714 5.434 1.00 98.75 311 TYR A C 1
ATOM 2304 O O . TYR A 1 311 ? -21.834 -5.110 5.308 1.00 98.75 311 TYR A O 1
ATOM 2312 N N . ALA A 1 312 ? -19.786 -4.810 4.448 1.00 98.56 312 ALA A N 1
ATOM 2313 C CA . ALA A 1 312 ? -20.056 -5.496 3.190 1.00 98.56 312 ALA A CA 1
ATOM 2314 C C . ALA A 1 312 ? -19.746 -6.989 3.363 1.00 98.56 312 ALA A C 1
ATOM 2316 O O . ALA A 1 312 ? -18.594 -7.314 3.664 1.00 98.56 312 ALA A O 1
ATOM 2317 N N . PRO A 1 313 ? -20.715 -7.904 3.184 1.00 98.31 313 PRO A N 1
ATOM 2318 C CA . PRO A 1 313 ? -20.428 -9.333 3.213 1.00 98.31 313 PRO A CA 1
ATOM 2319 C C . PRO A 1 313 ? -19.463 -9.729 2.087 1.00 98.31 313 PRO A C 1
ATOM 2321 O O . PRO A 1 313 ? -19.489 -9.157 0.995 1.00 98.31 313 PRO A O 1
ATOM 2324 N N . ALA A 1 314 ? -18.605 -10.715 2.347 1.00 97.81 314 ALA A N 1
ATOM 2325 C CA . ALA A 1 314 ? -17.656 -11.214 1.359 1.00 97.81 314 ALA A CA 1
ATOM 2326 C C . ALA A 1 314 ? -18.380 -11.730 0.102 1.00 97.81 314 ALA A C 1
ATOM 2328 O O . ALA A 1 314 ? -19.283 -12.557 0.185 1.00 97.81 314 ALA A O 1
ATOM 2329 N N . GLY A 1 315 ? -17.985 -11.233 -1.070 1.00 97.06 315 GLY A N 1
ATOM 2330 C CA . GLY A 1 315 ? -18.546 -11.616 -2.366 1.00 97.06 315 GLY A CA 1
ATOM 2331 C C . GLY A 1 315 ? -19.932 -11.056 -2.693 1.00 97.06 315 GLY A C 1
ATOM 2332 O O . GLY A 1 315 ? -20.394 -11.256 -3.813 1.00 97.06 315 GLY A O 1
ATOM 2333 N N . GLU A 1 316 ? -20.599 -10.366 -1.767 1.00 97.75 316 GLU A N 1
ATOM 2334 C CA . GLU A 1 316 ? -21.912 -9.768 -2.022 1.00 97.75 316 GLU A CA 1
ATOM 2335 C C . GLU A 1 316 ? -21.774 -8.349 -2.591 1.00 97.75 316 GLU A C 1
ATOM 2337 O O . GLU A 1 316 ? -20.855 -7.597 -2.255 1.00 97.75 316 GLU A O 1
ATOM 2342 N N . VAL A 1 317 ? -22.709 -7.978 -3.469 1.00 98.12 317 VAL A N 1
ATOM 2343 C CA . VAL A 1 317 ? -22.766 -6.637 -4.058 1.00 98.12 317 VAL A CA 1
ATOM 2344 C C . VAL A 1 317 ? -23.464 -5.685 -3.097 1.00 98.12 317 VAL A C 1
ATOM 2346 O O . VAL A 1 317 ? -24.607 -5.916 -2.705 1.00 98.12 317 VAL A O 1
ATOM 2349 N N . ILE A 1 318 ? -22.810 -4.564 -2.805 1.00 98.12 318 ILE A N 1
ATOM 2350 C CA . ILE A 1 318 ? -23.441 -3.394 -2.199 1.00 98.12 318 ILE A CA 1
ATOM 2351 C C . ILE A 1 318 ? -23.677 -2.321 -3.261 1.00 98.12 318 ILE A C 1
ATOM 2353 O O . ILE A 1 318 ? -22.913 -2.186 -4.219 1.00 98.12 318 ILE A O 1
ATOM 2357 N N . THR A 1 319 ? -24.743 -1.546 -3.087 1.00 97.81 319 THR A N 1
ATOM 2358 C CA . THR A 1 319 ? -25.051 -0.391 -3.940 1.00 97.81 319 THR A CA 1
ATOM 2359 C C . THR A 1 319 ? -24.965 0.878 -3.114 1.00 97.81 319 THR A C 1
ATOM 2361 O O . THR A 1 319 ? -25.564 0.954 -2.043 1.00 97.81 319 THR A O 1
ATOM 2364 N N . ILE A 1 320 ? -24.223 1.859 -3.617 1.00 96.19 320 ILE A N 1
ATOM 2365 C CA . ILE A 1 320 ? -24.035 3.169 -3.008 1.00 96.19 320 ILE A CA 1
ATOM 2366 C C . ILE A 1 320 ? -24.709 4.184 -3.917 1.00 96.19 320 ILE A C 1
ATOM 2368 O O . ILE A 1 320 ? -24.353 4.279 -5.089 1.00 96.19 320 ILE A O 1
ATOM 2372 N N . THR A 1 321 ? -25.659 4.940 -3.382 1.00 94.75 321 THR A N 1
ATOM 2373 C CA . THR A 1 321 ? -26.383 5.975 -4.119 1.00 94.75 321 THR A CA 1
ATOM 2374 C C . THR A 1 321 ? -26.133 7.332 -3.476 1.00 94.75 321 THR A C 1
ATOM 2376 O O . THR A 1 321 ? -26.417 7.519 -2.291 1.00 94.75 321 THR A O 1
ATOM 2379 N N . ALA A 1 322 ? -25.600 8.276 -4.249 1.00 90.56 322 ALA A N 1
ATOM 2380 C CA . ALA A 1 322 ? -25.496 9.674 -3.853 1.00 90.56 322 ALA A CA 1
ATOM 2381 C C . ALA A 1 322 ? -26.829 10.388 -4.119 1.00 90.56 322 ALA A C 1
ATOM 2383 O O . ALA A 1 322 ? -27.517 10.107 -5.097 1.00 90.56 322 ALA A O 1
ATOM 2384 N N . GLU A 1 323 ? -27.200 11.327 -3.251 1.00 85.00 323 GLU A N 1
ATOM 2385 C CA . GLU A 1 323 ? -28.476 12.052 -3.359 1.00 85.00 323 GLU A CA 1
ATOM 2386 C C . GLU A 1 323 ? -28.585 12.943 -4.619 1.00 85.00 323 GLU A C 1
ATOM 2388 O O . GLU A 1 323 ? -29.695 13.227 -5.064 1.00 85.00 323 GLU A O 1
ATOM 2393 N N . SER A 1 324 ? -27.472 13.353 -5.242 1.00 78.19 324 SER A N 1
ATOM 2394 C CA . SER A 1 324 ? -27.494 13.977 -6.575 1.00 78.19 324 SER A CA 1
ATOM 2395 C C . SER A 1 324 ? -26.446 13.385 -7.516 1.00 78.19 324 SER A C 1
ATOM 2397 O O . SER A 1 324 ? -25.489 12.744 -7.086 1.00 78.19 324 SER A O 1
ATOM 2399 N N . ALA A 1 325 ? -26.633 13.635 -8.816 1.00 70.12 325 ALA A N 1
ATOM 2400 C CA . ALA A 1 325 ? -25.701 13.230 -9.869 1.00 70.12 325 ALA A CA 1
ATOM 2401 C C . ALA A 1 325 ? -24.371 14.007 -9.849 1.00 70.12 325 ALA A C 1
ATOM 2403 O O . ALA A 1 325 ? -23.399 13.550 -10.444 1.00 70.12 325 ALA A O 1
ATOM 2404 N N . ASP A 1 326 ? -24.325 15.155 -9.164 1.00 75.94 326 ASP A N 1
ATOM 2405 C CA . ASP A 1 326 ? -23.078 15.864 -8.870 1.00 75.94 326 ASP A CA 1
ATOM 2406 C C . ASP A 1 326 ? -22.418 15.209 -7.654 1.00 75.94 326 ASP A C 1
ATOM 2408 O O . ASP A 1 326 ? -22.649 15.584 -6.498 1.00 75.94 326 ASP A O 1
ATOM 2412 N N . VAL A 1 327 ? -21.690 14.127 -7.924 1.00 68.94 327 VAL A N 1
ATOM 2413 C CA . VAL A 1 327 ? -21.042 13.343 -6.880 1.00 68.94 327 VAL A CA 1
ATOM 2414 C C . VAL A 1 327 ? -19.723 14.027 -6.518 1.00 68.94 327 VAL A C 1
ATOM 2416 O O . VAL A 1 327 ? -18.870 14.195 -7.394 1.00 68.94 327 VAL A O 1
ATOM 2419 N N . PRO A 1 328 ? -19.519 14.428 -5.247 1.00 74.94 328 PRO A N 1
ATOM 2420 C CA . PRO A 1 328 ? -18.228 14.951 -4.815 1.00 74.94 328 PRO A CA 1
ATOM 2421 C C . PRO A 1 328 ? -17.140 13.901 -5.059 1.00 74.94 328 PRO A C 1
ATOM 2423 O O . PRO A 1 328 ? -17.438 12.716 -5.184 1.00 74.94 328 PRO A O 1
ATOM 2426 N N . ALA A 1 329 ? -15.870 14.314 -5.084 1.00 84.31 329 ALA A N 1
ATOM 2427 C CA . ALA A 1 329 ? -14.721 13.428 -5.306 1.00 84.31 329 ALA A CA 1
ATOM 2428 C C . ALA A 1 329 ? -14.447 12.472 -4.119 1.00 84.31 329 ALA A C 1
ATOM 2430 O O . ALA A 1 329 ? -13.326 12.386 -3.628 1.00 84.31 329 ALA A O 1
ATOM 2431 N N . CYS A 1 330 ? -15.478 11.779 -3.643 1.00 91.38 330 CYS A N 1
ATOM 2432 C CA . CYS A 1 330 ? -15.471 10.780 -2.594 1.00 91.38 330 CYS A CA 1
ATOM 2433 C C . CYS A 1 330 ? -15.196 9.390 -3.168 1.00 91.38 330 CYS A C 1
ATOM 2435 O O . CYS A 1 330 ? -15.367 9.118 -4.361 1.00 91.38 330 CYS A O 1
ATOM 2437 N N . ARG A 1 331 ? -14.805 8.476 -2.286 1.00 94.75 331 ARG A N 1
ATOM 2438 C CA . ARG A 1 331 ? -14.593 7.069 -2.618 1.00 94.75 331 ARG A CA 1
ATOM 2439 C C . ARG A 1 331 ? -15.368 6.209 -1.635 1.00 94.75 331 ARG A C 1
ATOM 2441 O O . ARG A 1 331 ? -15.478 6.546 -0.461 1.00 94.75 331 ARG A O 1
ATOM 2448 N N . ILE A 1 332 ? -15.889 5.083 -2.095 1.00 95.88 332 ILE A N 1
ATOM 2449 C CA . ILE A 1 332 ? -16.348 4.021 -1.203 1.00 95.88 332 ILE A CA 1
ATOM 2450 C C . ILE A 1 332 ? -15.154 3.130 -0.888 1.00 95.88 332 ILE A C 1
ATOM 2452 O O . ILE A 1 332 ? -14.397 2.764 -1.786 1.00 95.88 332 ILE A O 1
ATOM 2456 N N . ARG A 1 333 ? -14.974 2.772 0.381 1.00 97.75 333 ARG A N 1
ATOM 2457 C CA . ARG A 1 333 ? -13.947 1.830 0.828 1.00 97.75 333 ARG A CA 1
ATOM 2458 C C . ARG A 1 333 ? -14.588 0.680 1.591 1.00 97.75 333 ARG A C 1
ATOM 2460 O O . ARG A 1 333 ? -15.437 0.904 2.444 1.00 97.75 333 ARG A O 1
ATOM 2467 N N . ILE A 1 334 ? -14.142 -0.535 1.294 1.00 98.56 334 ILE A N 1
ATOM 2468 C CA . ILE A 1 334 ? -14.480 -1.754 2.026 1.00 98.56 334 ILE A CA 1
ATOM 2469 C C . ILE A 1 334 ? -13.191 -2.280 2.671 1.00 98.56 334 ILE A C 1
ATOM 2471 O O . ILE A 1 334 ? -12.225 -2.576 1.967 1.00 98.56 334 ILE A O 1
ATOM 2475 N N . GLY A 1 335 ? -13.189 -2.382 4.002 1.00 98.44 335 GLY A N 1
ATOM 2476 C CA . GLY A 1 335 ? -12.068 -2.838 4.828 1.00 98.44 335 GLY A CA 1
ATOM 2477 C C . GLY A 1 335 ? -11.337 -1.703 5.558 1.00 98.44 335 GLY A C 1
ATOM 2478 O O . GLY A 1 335 ? -10.999 -0.677 4.971 1.00 98.44 335 GLY A O 1
ATOM 2479 N N . CYS A 1 336 ? -11.058 -1.894 6.850 1.00 98.38 336 CYS A N 1
ATOM 2480 C CA . CYS A 1 336 ? -10.323 -0.940 7.693 1.00 98.38 336 CYS A CA 1
ATOM 2481 C C . CYS A 1 336 ? -8.789 -1.047 7.573 1.00 98.38 336 CYS A C 1
ATOM 2483 O O . CYS A 1 336 ? -8.093 -0.100 7.915 1.00 98.38 336 CYS A O 1
ATOM 2485 N N . HIS A 1 337 ? -8.258 -2.152 7.048 1.00 98.00 337 HIS A N 1
ATOM 2486 C CA . HIS A 1 337 ? -6.818 -2.447 6.998 1.00 98.00 337 HIS A CA 1
ATOM 2487 C C . HIS A 1 337 ? -6.110 -1.783 5.809 1.00 98.00 337 HIS A C 1
ATOM 2489 O O . HIS A 1 337 ? -6.628 -1.814 4.691 1.00 98.00 337 HIS A O 1
ATOM 2495 N N . THR A 1 338 ? -4.915 -1.229 6.012 1.00 95.75 338 THR A N 1
ATOM 2496 C CA . THR A 1 338 ? -4.091 -0.625 4.939 1.00 95.75 338 THR A CA 1
ATOM 2497 C C . THR A 1 338 ? -2.922 -1.479 4.487 1.00 95.75 338 THR A C 1
ATOM 2499 O O . THR A 1 338 ? -2.336 -1.201 3.444 1.00 95.75 338 THR A O 1
ATOM 2502 N N . ASP A 1 339 ? -2.590 -2.513 5.249 1.00 95.44 339 ASP A N 1
ATOM 2503 C CA . ASP A 1 339 ? -1.316 -3.190 5.089 1.00 95.44 339 ASP A CA 1
ATOM 2504 C C . ASP A 1 339 ? -1.317 -4.190 3.947 1.00 95.44 339 ASP A C 1
ATOM 2506 O O . ASP A 1 339 ? -2.065 -5.176 3.945 1.00 95.44 339 ASP A O 1
ATOM 2510 N N . HIS A 1 340 ? -0.390 -3.954 3.022 1.00 92.81 340 HIS A N 1
ATOM 2511 C CA . HIS A 1 340 ? -0.007 -4.877 1.971 1.00 92.81 340 HIS A CA 1
ATOM 2512 C C . HIS A 1 340 ? 1.146 -5.754 2.457 1.00 92.81 340 HIS A C 1
ATOM 2514 O O . HIS A 1 340 ? 2.180 -5.244 2.876 1.00 92.81 340 HIS A O 1
ATOM 2520 N N . LEU A 1 341 ? 0.986 -7.076 2.381 1.00 94.62 341 LEU A N 1
ATOM 2521 C CA . LEU A 1 341 ? 1.956 -8.021 2.959 1.00 94.62 341 LEU A CA 1
ATOM 2522 C C . LEU A 1 341 ? 2.820 -8.746 1.918 1.00 94.62 341 LEU A C 1
ATOM 2524 O O . LEU A 1 341 ? 3.543 -9.680 2.259 1.00 94.62 341 LEU A O 1
ATOM 2528 N N . TRP A 1 342 ? 2.730 -8.371 0.637 1.00 90.06 342 TRP A N 1
ATOM 2529 C CA . TRP A 1 342 ? 3.342 -9.114 -0.474 1.00 90.06 342 TRP A CA 1
ATOM 2530 C C . TRP A 1 342 ? 4.862 -9.301 -0.324 1.00 90.06 342 TRP A C 1
ATOM 2532 O O . TRP A 1 342 ? 5.388 -10.324 -0.766 1.00 90.06 342 TRP A O 1
ATOM 2542 N N . HIS A 1 343 ? 5.542 -8.355 0.333 1.00 85.94 343 HIS A N 1
ATOM 2543 C CA . HIS A 1 343 ? 6.985 -8.365 0.609 1.00 85.94 343 HIS A CA 1
ATOM 2544 C C . HIS A 1 343 ? 7.398 -9.280 1.765 1.00 85.94 343 HIS A C 1
ATOM 2546 O O . HIS A 1 343 ? 8.580 -9.563 1.913 1.00 85.94 343 HIS A O 1
ATOM 2552 N N . LEU A 1 344 ? 6.460 -9.749 2.592 1.00 90.69 344 LEU A N 1
ATOM 2553 C CA . LEU A 1 344 ? 6.793 -10.585 3.741 1.00 90.69 344 LEU A CA 1
ATOM 2554 C C . LEU A 1 344 ? 7.114 -12.026 3.325 1.00 90.69 344 LEU A C 1
ATOM 2556 O O . LEU A 1 344 ? 6.446 -12.635 2.475 1.00 90.69 344 LEU A O 1
ATOM 2560 N N . ASP A 1 345 ? 8.094 -12.611 4.012 1.00 92.06 345 ASP A N 1
ATOM 2561 C CA . ASP A 1 345 ? 8.520 -14.000 3.811 1.00 92.06 345 ASP A CA 1
ATOM 2562 C C . ASP A 1 345 ? 7.417 -15.011 4.132 1.00 92.06 345 ASP A C 1
ATOM 2564 O O . ASP A 1 345 ? 7.382 -16.113 3.585 1.00 92.06 345 ASP A O 1
ATOM 2568 N N . THR A 1 346 ? 6.499 -14.647 5.024 1.00 95.50 346 THR A N 1
ATOM 2569 C CA . THR A 1 346 ? 5.375 -15.486 5.434 1.00 95.50 346 THR A CA 1
ATOM 2570 C C . THR A 1 346 ? 4.101 -14.662 5.462 1.00 95.50 346 THR A C 1
ATOM 2572 O O . THR A 1 346 ? 4.062 -13.606 6.087 1.00 95.50 346 THR A O 1
ATOM 2575 N N . TRP A 1 347 ? 3.052 -15.161 4.818 1.00 97.00 347 TRP A N 1
ATOM 2576 C CA . TRP A 1 347 ? 1.719 -14.571 4.834 1.00 97.00 347 TRP A CA 1
ATOM 2577 C C . TRP A 1 347 ? 0.821 -15.373 5.777 1.00 97.00 347 TRP A C 1
ATOM 2579 O O . TRP A 1 347 ? 0.703 -16.587 5.629 1.00 97.00 347 TRP A O 1
ATOM 2589 N N . ARG A 1 348 ? 0.186 -14.702 6.739 1.00 97.12 348 ARG A N 1
ATOM 2590 C CA . ARG A 1 348 ? -0.770 -15.268 7.711 1.00 97.12 348 ARG A CA 1
ATOM 2591 C C . ARG A 1 348 ? -2.226 -14.941 7.364 1.00 97.12 348 ARG A C 1
ATOM 2593 O O . ARG A 1 348 ? -3.134 -15.567 7.888 1.00 97.12 348 ARG A O 1
ATOM 2600 N N . ARG A 1 349 ? -2.453 -13.997 6.455 1.00 97.12 349 ARG A N 1
ATOM 2601 C CA . ARG A 1 349 ? -3.718 -13.739 5.746 1.00 97.12 349 ARG A CA 1
ATOM 2602 C C . ARG A 1 349 ? -3.405 -13.480 4.286 1.00 97.12 349 ARG A C 1
ATOM 2604 O O . ARG A 1 349 ? -2.239 -13.314 3.923 1.00 97.12 349 ARG A O 1
ATOM 2611 N N . VAL A 1 350 ? -4.446 -13.364 3.467 1.00 96.88 350 VAL A N 1
ATOM 2612 C CA . VAL A 1 350 ? -4.282 -12.790 2.133 1.00 96.88 350 VAL A CA 1
ATOM 2613 C C . VAL A 1 350 ? -3.605 -11.415 2.259 1.00 96.88 350 VAL A C 1
ATOM 2615 O O . VAL A 1 350 ? -4.033 -10.605 3.089 1.00 96.88 350 VAL A O 1
ATOM 2618 N N . PRO A 1 351 ? -2.532 -11.146 1.492 1.00 95.62 351 PRO A N 1
ATOM 2619 C CA . PRO A 1 351 ? -1.740 -9.931 1.662 1.00 95.62 351 PRO A CA 1
ATOM 2620 C C . PRO A 1 351 ? -2.476 -8.619 1.431 1.00 95.62 351 PRO A C 1
ATOM 2622 O O . PRO A 1 351 ? -1.977 -7.584 1.857 1.00 95.62 351 PRO A O 1
ATOM 2625 N N . ASP A 1 352 ? -3.627 -8.646 0.766 1.00 94.94 352 ASP A N 1
ATOM 2626 C CA . ASP A 1 352 ? -4.364 -7.457 0.374 1.00 94.94 352 ASP A CA 1
ATOM 2627 C C . ASP A 1 352 ? -5.872 -7.735 0.336 1.00 94.94 352 ASP A C 1
ATOM 2629 O O . ASP A 1 352 ? -6.343 -8.517 -0.489 1.00 94.94 352 ASP A O 1
ATOM 2633 N N . ILE A 1 353 ? -6.613 -7.128 1.264 1.00 96.31 353 ILE A N 1
ATOM 2634 C CA . ILE A 1 353 ? -8.021 -7.467 1.547 1.00 96.31 353 ILE A CA 1
ATOM 2635 C C . ILE A 1 353 ? -8.967 -6.264 1.518 1.00 96.31 353 ILE A C 1
ATOM 2637 O O . ILE A 1 353 ? -10.180 -6.432 1.626 1.00 96.31 353 ILE A O 1
ATOM 2641 N N . ALA A 1 354 ? -8.426 -5.051 1.407 1.00 96.44 354 ALA A N 1
ATOM 2642 C CA . ALA A 1 354 ? -9.210 -3.827 1.368 1.00 96.44 354 ALA A CA 1
ATOM 2643 C C . ALA A 1 354 ? -9.280 -3.293 -0.063 1.00 96.44 354 ALA A C 1
ATOM 2645 O O . ALA A 1 354 ? -8.358 -3.465 -0.864 1.00 96.44 354 ALA A O 1
ATOM 2646 N N . ARG A 1 355 ? -10.386 -2.627 -0.397 1.00 94.12 355 ARG A N 1
ATOM 2647 C CA . ARG A 1 355 ? -10.588 -2.076 -1.740 1.00 94.12 355 ARG A CA 1
ATOM 2648 C C . ARG A 1 355 ? -11.385 -0.784 -1.692 1.00 94.12 355 ARG A C 1
ATOM 2650 O O . ARG A 1 355 ? -12.212 -0.582 -0.804 1.00 94.12 355 ARG A O 1
ATOM 2657 N N . SER A 1 356 ? -11.119 0.082 -2.663 1.00 94.25 356 SER A N 1
ATOM 2658 C CA . SER A 1 356 ? -11.800 1.362 -2.812 1.00 94.25 356 SER A CA 1
ATOM 2659 C C . SER A 1 356 ? -12.214 1.602 -4.256 1.00 94.25 356 SER A C 1
ATOM 2661 O O . SER A 1 356 ? -11.499 1.212 -5.179 1.00 94.25 356 SER A O 1
ATOM 2663 N N . TRP A 1 357 ? -13.340 2.285 -4.435 1.00 92.12 357 TRP A N 1
ATOM 2664 C CA . TRP A 1 357 ? -13.884 2.683 -5.730 1.00 92.12 357 TRP A CA 1
ATOM 2665 C C . TRP A 1 357 ? -14.243 4.162 -5.684 1.00 92.12 357 TRP A C 1
ATOM 2667 O O . TRP A 1 357 ? -14.765 4.641 -4.677 1.00 92.12 357 TRP A O 1
ATOM 2677 N N . ASP A 1 358 ? -13.969 4.885 -6.762 1.00 90.19 358 ASP A N 1
ATOM 2678 C CA . ASP A 1 358 ? -14.380 6.282 -6.866 1.00 90.19 358 ASP A CA 1
ATOM 2679 C C . ASP A 1 358 ? -15.897 6.355 -7.056 1.00 90.19 358 ASP A C 1
ATOM 2681 O O . ASP A 1 358 ? -16.457 5.634 -7.884 1.00 90.19 358 ASP A O 1
ATOM 2685 N N . LEU A 1 359 ? -16.559 7.248 -6.324 1.00 88.31 359 LEU A N 1
ATOM 2686 C CA . LEU A 1 359 ? -17.975 7.533 -6.520 1.00 88.31 359 LEU A CA 1
ATOM 2687 C C . LEU A 1 359 ? -18.084 8.594 -7.620 1.00 88.31 359 LEU A C 1
ATOM 2689 O O . LEU A 1 359 ? -17.984 9.786 -7.356 1.00 88.31 359 LEU A O 1
ATOM 2693 N N . ARG A 1 360 ? -18.187 8.152 -8.878 1.00 75.06 360 ARG A N 1
ATOM 2694 C CA . ARG A 1 360 ? -18.264 9.037 -10.064 1.00 75.06 360 ARG A CA 1
ATOM 2695 C C . ARG A 1 360 ? -19.671 9.152 -10.640 1.00 75.06 360 ARG A C 1
ATOM 2697 O O . ARG A 1 360 ? -19.937 10.036 -11.445 1.00 75.06 360 ARG A O 1
ATOM 2704 N N . GLU A 1 361 ? -20.549 8.242 -10.247 1.00 80.75 361 GLU A N 1
ATOM 2705 C CA . GLU A 1 361 ? -21.907 8.105 -10.755 1.00 80.75 361 GLU A CA 1
ATOM 2706 C C . GLU A 1 361 ? -22.891 8.197 -9.592 1.00 80.75 361 GLU A C 1
ATOM 2708 O O . GLU A 1 361 ? -22.558 7.840 -8.461 1.00 80.75 361 GLU A O 1
ATOM 2713 N N . ALA A 1 362 ? -24.124 8.629 -9.873 1.00 84.31 362 ALA A N 1
ATOM 2714 C CA . ALA A 1 362 ? -25.175 8.722 -8.858 1.00 84.31 362 ALA A CA 1
ATOM 2715 C C . ALA A 1 362 ? -25.416 7.384 -8.138 1.00 84.31 362 ALA A C 1
ATOM 2717 O O . ALA A 1 362 ? -25.808 7.383 -6.975 1.00 84.31 362 ALA A O 1
ATOM 2718 N N . SER A 1 363 ? -25.165 6.258 -8.813 1.00 91.50 363 SER A N 1
ATOM 2719 C CA . SER A 1 363 ? -25.192 4.921 -8.231 1.00 91.50 363 SER A CA 1
ATOM 2720 C C . SER A 1 363 ? -23.914 4.171 -8.591 1.00 91.50 363 SER A C 1
ATOM 2722 O O . SER A 1 363 ? -23.510 4.150 -9.746 1.00 91.50 363 SER A O 1
ATOM 2724 N N . THR A 1 364 ? -23.266 3.556 -7.609 1.00 92.44 364 THR A N 1
ATOM 2725 C CA . THR A 1 364 ? -22.055 2.751 -7.794 1.00 92.44 364 THR A CA 1
ATOM 2726 C C . THR A 1 364 ? -22.242 1.402 -7.113 1.00 92.44 364 THR A C 1
ATOM 2728 O O . THR A 1 364 ? -22.650 1.333 -5.952 1.00 92.44 364 THR A O 1
ATOM 2731 N N . GLN A 1 365 ? -21.937 0.320 -7.828 1.00 95.75 365 GLN A N 1
ATOM 2732 C CA . GLN A 1 365 ? -21.895 -1.027 -7.263 1.00 95.75 365 GLN A CA 1
ATOM 2733 C C . GLN A 1 365 ? -20.468 -1.385 -6.855 1.00 95.75 365 GLN A C 1
ATOM 2735 O O . GLN A 1 365 ? -19.525 -1.175 -7.618 1.00 95.75 365 GLN A O 1
ATOM 2740 N N . ALA A 1 366 ? -20.315 -1.970 -5.672 1.00 96.19 366 ALA A N 1
ATOM 2741 C CA . ALA A 1 366 ? -19.034 -2.447 -5.169 1.00 96.19 366 ALA A CA 1
ATOM 2742 C C . ALA A 1 366 ? -19.189 -3.842 -4.558 1.00 96.19 366 ALA A C 1
ATOM 2744 O O . ALA A 1 366 ? -20.234 -4.175 -4.004 1.00 96.19 366 ALA A O 1
ATOM 2745 N N . ALA A 1 367 ? -18.139 -4.653 -4.654 1.00 97.06 367 ALA A N 1
ATOM 2746 C CA . ALA A 1 367 ? -18.065 -5.961 -4.014 1.00 97.06 367 ALA A CA 1
ATOM 2747 C C . ALA A 1 367 ? -16.608 -6.278 -3.662 1.00 97.06 367 ALA A C 1
ATOM 2749 O O . ALA A 1 367 ? -15.695 -6.030 -4.452 1.00 97.06 367 ALA A O 1
ATOM 2750 N N . SER A 1 368 ? -16.386 -6.833 -2.472 1.00 97.00 368 SER A N 1
ATOM 2751 C CA . SER A 1 368 ? -15.070 -7.282 -2.007 1.00 97.00 368 SER A CA 1
ATOM 2752 C C . SER A 1 368 ? -15.102 -8.786 -1.801 1.00 97.00 368 SER A C 1
ATOM 2754 O O . SER A 1 368 ? -15.988 -9.276 -1.105 1.00 97.00 368 SER A O 1
ATOM 2756 N N . ALA A 1 369 ? -14.117 -9.514 -2.328 1.00 96.62 369 ALA A N 1
ATOM 2757 C CA . ALA A 1 369 ? -13.992 -10.950 -2.088 1.00 96.62 369 ALA A CA 1
ATOM 2758 C C . ALA A 1 369 ? -13.770 -11.284 -0.600 1.00 96.62 369 ALA A C 1
ATOM 2760 O O . ALA A 1 369 ? -14.060 -12.395 -0.170 1.00 96.62 369 ALA A O 1
ATOM 2761 N N . PHE A 1 370 ? -13.316 -10.312 0.196 1.00 97.38 370 PHE A N 1
ATOM 2762 C CA . PHE A 1 370 ? -13.045 -10.466 1.627 1.00 97.38 370 PHE A CA 1
ATOM 2763 C C . PHE A 1 370 ? -14.117 -9.851 2.527 1.00 97.38 370 PHE A C 1
ATOM 2765 O O . PHE A 1 370 ? -14.143 -10.126 3.721 1.00 97.38 370 PHE A O 1
ATOM 2772 N N . GLY A 1 371 ? -14.998 -9.019 1.968 1.00 97.94 371 GLY A N 1
ATOM 2773 C CA . GLY A 1 371 ? -15.882 -8.174 2.764 1.00 97.94 371 GLY A CA 1
ATOM 2774 C C . GLY A 1 371 ? -15.109 -7.116 3.558 1.00 97.94 371 GLY A C 1
ATOM 2775 O O . GLY A 1 371 ? -13.923 -6.877 3.318 1.00 97.94 371 GLY A O 1
ATOM 2776 N N . GLY A 1 372 ? -15.787 -6.432 4.477 1.00 98.50 372 GLY A N 1
ATOM 2777 C CA . GLY A 1 372 ? -15.157 -5.451 5.363 1.00 98.50 372 GLY A CA 1
ATOM 2778 C C . GLY A 1 372 ? -16.090 -4.331 5.812 1.00 98.50 372 GLY A C 1
ATOM 2779 O O . GLY A 1 372 ? -17.157 -4.125 5.233 1.00 98.50 372 GLY A O 1
ATOM 2780 N N . LEU A 1 373 ? -15.659 -3.572 6.825 1.00 98.81 373 LEU A N 1
ATOM 2781 C CA . LEU A 1 373 ? -16.318 -2.323 7.220 1.00 98.81 373 LEU A CA 1
ATOM 2782 C C . LEU A 1 373 ? -16.389 -1.357 6.036 1.00 98.81 373 LEU A C 1
ATOM 2784 O O . LEU A 1 373 ? -15.442 -1.260 5.254 1.00 98.81 373 LEU A O 1
ATOM 2788 N N . ILE A 1 374 ? -17.511 -0.657 5.913 1.00 98.75 374 ILE A N 1
ATOM 2789 C CA . ILE A 1 374 ? -17.774 0.256 4.807 1.00 98.75 374 ILE A CA 1
ATOM 2790 C C . ILE A 1 374 ? -17.518 1.698 5.249 1.00 98.75 374 ILE A C 1
ATOM 2792 O O . ILE A 1 374 ? -18.044 2.145 6.271 1.00 98.75 374 ILE A O 1
ATOM 2796 N N . TYR A 1 375 ? -16.770 2.444 4.440 1.00 98.50 375 TYR A N 1
ATOM 2797 C CA . TYR A 1 375 ? -16.448 3.850 4.671 1.00 98.50 375 TYR A CA 1
ATOM 2798 C C . TYR A 1 375 ? -16.756 4.703 3.447 1.00 98.50 375 TYR A C 1
ATOM 2800 O O . TYR A 1 375 ? -16.498 4.281 2.318 1.00 98.50 375 TYR A O 1
ATOM 2808 N N . ILE A 1 376 ? -17.213 5.934 3.679 1.00 97.25 376 ILE A N 1
ATOM 2809 C CA . ILE A 1 376 ? -17.094 6.998 2.679 1.00 97.25 376 ILE A CA 1
ATOM 2810 C C . ILE A 1 376 ? -15.790 7.740 2.951 1.00 97.25 376 ILE A C 1
ATOM 2812 O O . ILE A 1 376 ? -15.618 8.350 4.000 1.00 97.25 376 ILE A O 1
ATOM 2816 N N . ASP A 1 377 ? -14.854 7.652 2.019 1.00 96.31 377 ASP A N 1
ATOM 2817 C CA . ASP A 1 377 ? -13.581 8.358 2.059 1.00 96.31 377 ASP A CA 1
ATOM 2818 C C . ASP A 1 377 ? -13.723 9.709 1.350 1.00 96.31 377 ASP A C 1
ATOM 2820 O O . ASP A 1 377 ? -14.199 9.778 0.213 1.00 96.31 377 ASP A O 1
ATOM 2824 N N . VAL A 1 378 ? -13.317 10.777 2.034 1.00 95.56 378 VAL A N 1
ATOM 2825 C CA . VAL A 1 378 ? -13.256 12.154 1.536 1.00 95.56 378 VAL A CA 1
ATOM 2826 C C . VAL A 1 378 ? -11.773 12.511 1.349 1.00 95.56 378 VAL A C 1
ATOM 2828 O O . VAL A 1 378 ? -11.126 12.968 2.292 1.00 95.56 378 VAL A O 1
ATOM 2831 N N . PRO A 1 379 ? -11.189 12.326 0.150 1.00 92.00 379 PRO A N 1
ATOM 2832 C CA . PRO A 1 379 ? -9.751 12.495 -0.066 1.00 92.00 379 PRO A CA 1
ATOM 2833 C C . PRO A 1 379 ? -9.271 13.932 0.141 1.00 92.00 379 PRO A C 1
ATOM 2835 O O . PRO A 1 379 ? -8.119 14.162 0.502 1.00 92.00 379 PRO A O 1
ATOM 2838 N N . LYS A 1 380 ? -10.142 14.910 -0.134 1.00 91.31 380 LYS A N 1
ATOM 2839 C CA . LYS A 1 380 ? -9.868 16.336 0.043 1.00 91.31 380 LYS A CA 1
ATOM 2840 C C . LYS A 1 380 ? -11.077 17.012 0.680 1.00 91.31 380 LYS A C 1
ATOM 2842 O O . LYS A 1 380 ? -12.192 16.746 0.230 1.00 91.31 380 LYS A O 1
ATOM 2847 N N . PRO A 1 381 ? -10.865 17.894 1.671 1.00 91.69 381 PRO A N 1
ATOM 2848 C CA . PRO A 1 381 ? -11.960 18.595 2.314 1.00 91.69 381 PRO A CA 1
ATOM 2849 C C . PRO A 1 381 ? -12.675 19.510 1.313 1.00 91.69 381 PRO A C 1
ATOM 2851 O O . PRO A 1 381 ? -12.042 20.183 0.495 1.00 91.69 381 PRO A O 1
ATOM 2854 N N . ALA A 1 382 ? -13.999 19.546 1.396 1.00 90.25 382 ALA A N 1
ATOM 2855 C CA . ALA A 1 382 ? -14.876 20.413 0.620 1.00 90.25 382 ALA A CA 1
ATOM 2856 C C . ALA A 1 382 ? -15.966 21.005 1.524 1.00 90.25 382 ALA A C 1
ATOM 2858 O O . ALA A 1 382 ? -16.201 20.537 2.632 1.00 90.25 382 ALA A O 1
ATOM 2859 N N . LYS A 1 383 ? -16.636 22.072 1.083 1.00 89.44 383 LYS A N 1
ATOM 2860 C CA . LYS A 1 383 ? -17.708 22.686 1.880 1.00 89.44 383 LYS A CA 1
ATOM 2861 C C . LYS A 1 383 ? -19.007 21.884 1.760 1.00 89.44 383 LYS A C 1
ATOM 2863 O O . LYS A 1 383 ? -19.372 21.477 0.662 1.00 89.44 383 LYS A O 1
ATOM 2868 N N . GLY A 1 384 ? -19.743 21.788 2.866 1.00 90.31 384 GLY A N 1
ATOM 2869 C CA . GLY A 1 384 ? -21.109 21.263 2.903 1.00 90.31 384 GLY A CA 1
ATOM 2870 C C . GLY A 1 384 ? -21.204 19.789 3.290 1.00 90.31 384 GLY A C 1
ATOM 2871 O O . GLY A 1 384 ? -20.208 19.125 3.564 1.00 90.31 384 GLY A O 1
ATOM 2872 N N . THR A 1 385 ? -22.437 19.290 3.320 1.00 92.94 385 THR A N 1
ATOM 2873 C CA . THR A 1 385 ? -22.753 17.897 3.635 1.00 92.94 385 THR A CA 1
ATOM 2874 C C . THR A 1 385 ? -23.336 17.188 2.418 1.00 92.94 385 THR A C 1
ATOM 2876 O O . THR A 1 385 ? -23.944 17.810 1.544 1.00 92.94 385 THR A O 1
ATOM 2879 N N . ARG A 1 386 ? -23.163 15.866 2.354 1.00 91.75 386 ARG A N 1
ATOM 2880 C CA . ARG A 1 386 ? -23.726 15.030 1.290 1.00 91.75 386 ARG A CA 1
ATOM 2881 C C . ARG A 1 386 ? -24.359 13.772 1.861 1.00 91.75 386 ARG A C 1
ATOM 2883 O O . ARG A 1 386 ? -23.721 13.048 2.621 1.00 91.75 386 ARG A O 1
ATOM 2890 N N . SER A 1 387 ? -25.596 13.492 1.460 1.00 93.94 387 SER A N 1
ATOM 2891 C CA . SER A 1 387 ? -26.264 12.237 1.801 1.00 93.94 387 SER A CA 1
ATOM 2892 C C . SER A 1 387 ? -25.846 11.103 0.864 1.00 93.94 387 SER A C 1
ATOM 2894 O O . SER A 1 387 ? -25.855 11.261 -0.361 1.00 93.94 387 SER A O 1
ATOM 2896 N N . PHE A 1 388 ? -25.542 9.949 1.451 1.00 95.06 388 PHE A N 1
ATOM 2897 C CA . PHE A 1 388 ? -25.299 8.694 0.745 1.00 95.06 388 PHE A CA 1
ATOM 2898 C C . PHE A 1 388 ? -26.206 7.607 1.311 1.00 95.06 388 PHE A C 1
ATOM 2900 O O . PHE A 1 388 ? -26.406 7.527 2.523 1.00 95.06 388 PHE A O 1
ATOM 2907 N N . THR A 1 389 ? -26.735 6.759 0.434 1.00 97.25 389 THR A N 1
ATOM 2908 C CA . THR A 1 389 ? -27.517 5.574 0.799 1.00 97.25 389 THR A CA 1
ATOM 2909 C C . THR A 1 389 ? -26.747 4.328 0.408 1.00 97.25 389 THR A C 1
ATOM 2911 O O . THR A 1 389 ? -26.311 4.214 -0.735 1.00 97.25 389 THR A O 1
ATOM 2914 N N . ILE A 1 390 ? -26.581 3.394 1.341 1.00 98.19 390 ILE A N 1
ATOM 2915 C CA . ILE A 1 390 ? -25.927 2.108 1.090 1.00 98.19 390 ILE A CA 1
ATOM 2916 C C . ILE A 1 390 ? -26.938 0.987 1.289 1.00 98.19 390 ILE A C 1
ATOM 2918 O O . ILE A 1 390 ? -27.516 0.868 2.368 1.00 98.19 390 ILE A O 1
ATOM 2922 N N . ARG A 1 391 ? -27.108 0.150 0.261 1.00 98.50 391 ARG A N 1
ATOM 2923 C CA . ARG A 1 391 ? -27.992 -1.023 0.240 1.00 98.50 391 ARG A CA 1
ATOM 2924 C C . ARG A 1 391 ? -27.190 -2.314 0.086 1.00 98.50 391 ARG A C 1
ATOM 2926 O O . ARG A 1 391 ? -26.209 -2.348 -0.654 1.00 98.50 391 ARG A O 1
ATOM 2933 N N . GLY A 1 392 ? -27.658 -3.384 0.732 1.00 98.06 392 GLY A N 1
ATOM 2934 C CA . GLY A 1 392 ? -27.070 -4.728 0.632 1.00 98.06 392 GLY A CA 1
ATOM 2935 C C . GLY A 1 392 ? -25.996 -5.005 1.685 1.00 98.06 392 GLY A C 1
ATOM 2936 O O . GLY A 1 392 ? -25.389 -6.070 1.683 1.00 98.06 392 GLY A O 1
ATOM 2937 N N . ALA A 1 393 ? -25.766 -4.055 2.589 1.00 98.25 393 ALA A N 1
ATOM 2938 C CA . ALA A 1 393 ? -24.807 -4.188 3.673 1.00 98.25 393 ALA A CA 1
ATOM 2939 C C . ALA A 1 393 ? -25.449 -4.800 4.923 1.00 98.25 393 ALA A C 1
ATOM 2941 O O . ALA A 1 393 ? -26.670 -4.885 5.039 1.00 98.25 393 ALA A O 1
ATOM 2942 N N . VAL A 1 394 ? -24.619 -5.190 5.881 1.00 98.38 394 VAL A N 1
ATOM 2943 C CA . VAL A 1 394 ? -25.033 -5.716 7.183 1.00 98.38 394 VAL A CA 1
ATOM 2944 C C . VAL A 1 394 ? -24.670 -4.714 8.270 1.00 98.38 394 VAL A C 1
ATOM 2946 O O . VAL A 1 394 ? -23.660 -4.018 8.171 1.00 98.38 394 VAL A O 1
ATOM 2949 N N . GLU A 1 395 ? -25.500 -4.616 9.304 1.00 98.25 395 GLU A N 1
ATOM 2950 C CA . GLU A 1 395 ? -25.220 -3.737 10.436 1.00 98.25 395 GLU A CA 1
ATOM 2951 C C . GLU A 1 395 ? -23.968 -4.185 11.202 1.00 98.25 395 GLU A C 1
ATOM 2953 O O . GLU A 1 395 ? -23.778 -5.368 11.503 1.00 98.25 395 GLU A O 1
ATOM 2958 N N . SER A 1 396 ? -23.128 -3.209 11.532 1.00 98.31 396 SER A N 1
ATOM 2959 C CA . SER A 1 396 ? -21.920 -3.371 12.330 1.00 98.31 396 SER A CA 1
ATOM 2960 C C . SER A 1 396 ? -22.094 -2.709 13.695 1.00 98.31 396 SER A C 1
ATOM 2962 O O . SER A 1 396 ? -22.686 -1.627 13.756 1.00 98.31 396 SER A O 1
ATOM 2964 N N . PRO A 1 397 ? -21.533 -3.277 14.784 1.00 98.31 397 PRO A N 1
ATOM 2965 C CA . PRO A 1 397 ? -21.427 -2.563 16.048 1.00 98.31 397 PRO A CA 1
ATOM 2966 C C . PRO A 1 397 ? -20.780 -1.197 15.831 1.00 98.31 397 PRO A C 1
ATOM 2968 O O . PRO A 1 397 ? -19.696 -1.098 15.252 1.00 98.31 397 PRO A O 1
ATOM 2971 N N . ARG A 1 398 ? -21.464 -0.139 16.264 1.00 97.88 398 ARG A N 1
ATOM 2972 C CA . ARG A 1 398 ? -20.936 1.223 16.242 1.00 97.88 398 ARG A CA 1
ATOM 2973 C C . ARG A 1 398 ? -21.434 1.983 17.457 1.00 97.88 398 ARG A C 1
ATOM 2975 O O . ARG A 1 398 ? -22.636 1.995 17.730 1.00 97.88 398 ARG A O 1
ATOM 2982 N N . PHE A 1 399 ? -20.506 2.621 18.153 1.00 98.69 399 PHE A N 1
ATOM 2983 C CA . PHE A 1 399 ? -20.796 3.586 19.203 1.00 98.69 399 PHE A CA 1
ATOM 2984 C C . PHE A 1 399 ? -20.161 4.924 18.847 1.00 98.69 399 PHE A C 1
ATOM 2986 O O . PHE A 1 399 ? -18.954 4.978 18.626 1.00 98.69 399 PHE A O 1
ATOM 2993 N N . VAL A 1 400 ? -20.953 5.995 18.837 1.00 98.62 400 VAL A N 1
ATOM 2994 C CA . VAL A 1 400 ? -20.474 7.363 18.615 1.00 98.62 400 VAL A CA 1
ATOM 2995 C C . VAL A 1 400 ? -20.692 8.182 19.883 1.00 98.62 400 VAL A C 1
ATOM 2997 O O . VAL A 1 400 ? -21.829 8.368 20.331 1.00 98.62 400 VAL A O 1
ATOM 3000 N N . LEU A 1 401 ? -19.605 8.675 20.475 1.00 98.62 401 LEU A N 1
ATOM 3001 C CA . LEU A 1 401 ? -19.639 9.452 21.710 1.00 98.62 401 LEU A CA 1
ATOM 3002 C C . LEU A 1 401 ? -20.520 10.699 21.546 1.00 98.62 401 LEU A C 1
ATOM 3004 O O . LEU A 1 401 ? -20.335 11.498 20.634 1.00 98.62 401 LEU A O 1
ATOM 3008 N N . GLY A 1 402 ? -21.488 10.857 22.450 1.00 97.81 402 GLY A N 1
ATOM 3009 C CA . GLY A 1 402 ? -22.437 11.974 22.435 1.00 97.81 402 GLY A CA 1
ATOM 3010 C C . GLY A 1 402 ? -23.625 11.803 21.480 1.00 97.81 402 GLY A C 1
ATOM 3011 O O . GLY A 1 402 ? -24.546 12.610 21.547 1.00 97.81 402 GLY A O 1
ATOM 3012 N N . GLN A 1 403 ? -23.647 10.757 20.644 1.00 97.38 403 GLN A N 1
ATOM 3013 C CA . GLN A 1 403 ? -24.768 10.468 19.737 1.00 97.38 403 GLN A CA 1
ATOM 3014 C C . GLN A 1 403 ? -25.463 9.140 20.063 1.00 97.38 403 GLN A C 1
ATOM 3016 O O . GLN A 1 403 ? -26.690 9.076 20.084 1.00 97.38 403 GLN A O 1
ATOM 3021 N N . THR A 1 404 ? -24.703 8.075 20.330 1.00 98.00 404 THR A N 1
ATOM 3022 C CA . THR A 1 404 ? -25.255 6.755 20.661 1.00 98.00 404 THR A CA 1
ATOM 3023 C C . THR A 1 404 ? -25.619 6.682 22.142 1.00 98.00 404 THR A C 1
ATOM 3025 O O . THR A 1 404 ? -24.776 6.901 23.013 1.00 98.00 404 THR A O 1
ATOM 3028 N N . THR A 1 405 ? -26.873 6.345 22.447 1.00 97.31 405 THR A N 1
ATOM 3029 C CA . THR A 1 405 ? -27.317 6.120 23.831 1.00 97.31 405 THR A CA 1
ATOM 3030 C C . THR A 1 405 ? -26.883 4.745 24.344 1.00 97.31 405 THR A C 1
ATOM 3032 O O . THR A 1 405 ? -26.597 3.835 23.565 1.00 97.31 405 THR A O 1
ATOM 3035 N N . GLN A 1 406 ? -26.880 4.561 25.668 1.00 95.25 406 GLN A N 1
ATOM 3036 C CA . GLN A 1 406 ? -26.544 3.275 26.287 1.00 95.25 406 GLN A CA 1
ATOM 3037 C C . GLN A 1 406 ? -27.450 2.135 25.787 1.00 95.25 406 GLN A C 1
ATOM 3039 O O . GLN A 1 406 ? -26.960 1.073 25.413 1.00 95.25 406 GLN A O 1
ATOM 3044 N N . ASP A 1 407 ? -28.762 2.362 25.700 1.00 95.81 407 ASP A N 1
ATOM 3045 C CA . ASP A 1 407 ? -29.709 1.346 25.223 1.00 95.81 407 ASP A CA 1
ATOM 3046 C C . ASP A 1 407 ? -29.518 1.011 23.740 1.00 95.81 407 ASP A C 1
ATOM 3048 O O . ASP A 1 407 ? -29.675 -0.143 23.333 1.00 95.81 407 ASP A O 1
ATOM 3052 N N . GLN A 1 408 ? -29.180 2.011 22.918 1.00 96.69 408 GLN A N 1
ATOM 3053 C CA . GLN A 1 408 ? -28.831 1.786 21.516 1.00 96.69 408 GLN A CA 1
ATOM 3054 C C . GLN A 1 408 ? -27.563 0.942 21.408 1.00 96.69 408 GLN A C 1
ATOM 3056 O O . GLN A 1 408 ? -27.537 0.001 20.619 1.00 96.69 408 GLN A O 1
ATOM 3061 N N . TRP A 1 409 ? -26.552 1.231 22.231 1.00 97.75 409 TRP A N 1
ATOM 3062 C CA . TRP A 1 409 ? -25.304 0.477 22.263 1.00 97.75 409 TRP A CA 1
ATOM 3063 C C . TRP A 1 409 ? -25.507 -0.983 22.659 1.00 97.75 409 TRP A C 1
ATOM 3065 O O . TRP A 1 409 ? -25.039 -1.881 21.965 1.00 97.75 409 TRP A O 1
ATOM 3075 N N . LEU A 1 410 ? -26.249 -1.245 23.739 1.00 95.44 410 LEU A N 1
ATOM 3076 C CA . LEU A 1 410 ? -26.510 -2.610 24.203 1.00 95.44 410 LEU A CA 1
ATOM 3077 C C . LEU A 1 410 ? -27.205 -3.468 23.132 1.00 95.44 410 LEU A C 1
ATOM 3079 O O . LEU A 1 410 ? -26.970 -4.676 23.066 1.00 95.44 410 LEU A O 1
ATOM 3083 N N . LYS A 1 411 ? 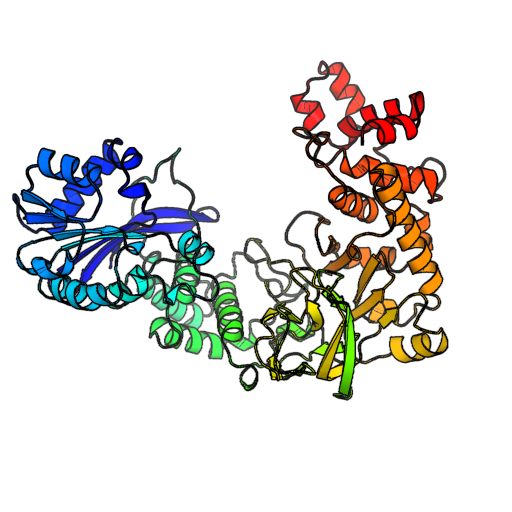-28.008 -2.844 22.261 1.00 93.50 411 LYS A N 1
ATOM 3084 C CA . LYS A 1 411 ? -28.622 -3.495 21.095 1.00 93.50 411 LYS A CA 1
ATOM 3085 C C . LYS A 1 411 ? -27.631 -3.646 19.935 1.00 93.50 411 LYS A C 1
ATOM 3087 O O . LYS A 1 411 ? -27.433 -4.757 19.446 1.00 93.50 411 LYS A O 1
ATOM 3092 N N . SER A 1 412 ? -26.985 -2.559 19.506 1.00 93.88 412 SER A N 1
ATOM 3093 C CA . SER A 1 412 ? -26.132 -2.543 18.308 1.00 93.88 412 SER A CA 1
ATOM 3094 C C . SER A 1 412 ? -24.824 -3.314 18.486 1.00 93.88 412 SER A C 1
ATOM 3096 O O . SER A 1 412 ? -24.316 -3.883 17.519 1.00 93.88 412 SER A O 1
ATOM 3098 N N . ARG A 1 413 ? -24.309 -3.439 19.719 1.00 95.38 413 ARG A N 1
ATOM 3099 C CA . ARG A 1 413 ? -23.108 -4.234 20.013 1.00 95.38 413 ARG A CA 1
ATOM 3100 C C . ARG A 1 413 ? -23.268 -5.713 19.694 1.00 95.38 413 ARG A C 1
ATOM 3102 O O . ARG A 1 413 ? -22.259 -6.401 19.650 1.00 95.38 413 ARG A O 1
ATOM 3109 N N . SER A 1 414 ? -24.491 -6.196 19.447 1.00 94.50 414 SER A N 1
ATOM 3110 C CA . SER A 1 414 ? -24.816 -7.577 19.051 1.00 94.50 414 SER A CA 1
ATOM 3111 C C . SER A 1 414 ? -25.032 -7.757 17.535 1.00 94.50 414 SER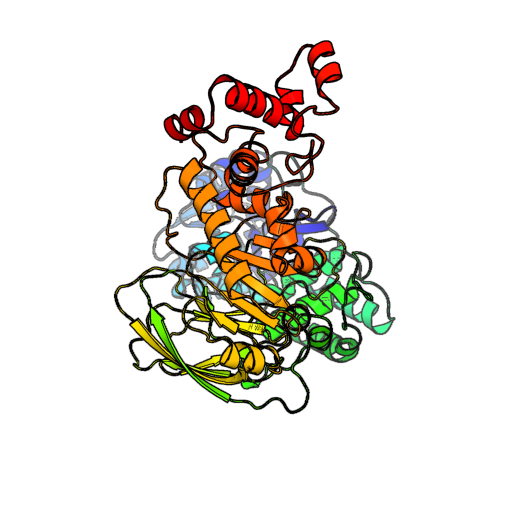 A C 1
ATOM 3113 O O . SER A 1 414 ? -25.351 -8.855 17.089 1.00 94.50 414 SER A O 1
ATOM 3115 N N . ALA A 1 415 ? -24.818 -6.714 16.722 1.00 96.56 415 ALA A N 1
ATOM 3116 C CA . ALA A 1 415 ? -25.003 -6.770 15.270 1.00 96.56 415 ALA A CA 1
ATOM 3117 C C . ALA A 1 415 ? -24.096 -7.806 14.568 1.00 96.56 415 ALA A C 1
ATOM 3119 O O . ALA A 1 415 ? -23.009 -8.134 15.049 1.00 96.56 415 ALA A O 1
ATOM 3120 N N . GLY A 1 416 ? -24.544 -8.336 13.428 1.00 95.88 416 GLY A N 1
ATOM 3121 C CA . GLY A 1 416 ? -23.975 -9.534 12.795 1.00 95.88 416 GLY A CA 1
ATOM 3122 C C . GLY A 1 416 ? -22.611 -9.378 12.110 1.00 95.88 416 GLY A C 1
ATOM 3123 O O . GLY A 1 416 ? -22.060 -10.385 11.672 1.00 95.88 416 GLY A O 1
ATOM 3124 N N . ALA A 1 417 ? -22.060 -8.168 11.990 1.00 98.19 417 ALA A N 1
ATOM 3125 C CA . ALA A 1 417 ? -20.752 -7.965 11.363 1.00 98.19 417 ALA A CA 1
ATOM 3126 C C . ALA A 1 417 ? -19.583 -8.477 12.233 1.00 98.19 417 ALA A C 1
ATOM 3128 O O . ALA A 1 417 ? -19.638 -8.331 13.459 1.00 98.19 417 ALA A O 1
ATOM 3129 N N . PRO A 1 418 ? -18.495 -8.993 11.625 1.00 98.25 418 PRO A N 1
ATOM 3130 C CA . PRO A 1 418 ? -17.312 -9.487 12.345 1.00 98.25 418 PRO A CA 1
ATOM 3131 C C . PRO A 1 418 ? -16.427 -8.373 12.924 1.00 98.25 418 PRO A C 1
ATOM 3133 O O . PRO A 1 418 ? -15.604 -8.636 13.796 1.00 98.25 418 PRO A O 1
ATOM 3136 N N . TRP A 1 419 ? -16.604 -7.134 12.466 1.00 98.75 419 TRP A N 1
ATOM 3137 C CA . TRP A 1 419 ? -15.877 -5.951 12.928 1.00 98.75 419 TRP A CA 1
ATOM 3138 C C . TRP A 1 419 ? -16.843 -4.847 13.328 1.00 98.75 419 TRP A C 1
ATOM 3140 O O . TRP A 1 419 ? -17.946 -4.790 12.786 1.00 98.75 419 TRP A O 1
ATOM 3150 N N . GLY A 1 420 ? -16.405 -3.973 14.234 1.00 98.62 420 GLY A N 1
ATOM 3151 C CA . GLY A 1 420 ? -17.155 -2.814 14.701 1.00 98.62 420 GLY A CA 1
ATOM 3152 C C . GLY A 1 420 ? -16.262 -1.664 15.153 1.00 98.62 420 GLY A C 1
ATOM 3153 O O . GLY A 1 420 ? -15.036 -1.782 15.160 1.00 98.62 420 GLY A O 1
ATOM 3154 N N . GLU A 1 421 ? -16.880 -0.532 15.497 1.00 98.69 421 GLU A N 1
ATOM 3155 C CA . GLU A 1 421 ? -16.161 0.720 15.760 1.00 98.69 421 GLU A CA 1
ATOM 3156 C C . GLU A 1 421 ? -16.653 1.462 17.006 1.00 98.69 421 GLU A C 1
ATOM 3158 O O . GLU A 1 421 ? -17.852 1.566 17.272 1.00 98.69 421 GLU A O 1
ATOM 3163 N N . LEU A 1 422 ? -15.703 2.029 17.745 1.00 98.81 422 LEU A N 1
ATOM 3164 C CA . LEU A 1 422 ? -15.933 3.011 18.801 1.00 98.81 422 LEU A CA 1
ATOM 3165 C C . LEU A 1 422 ? -15.356 4.343 18.326 1.00 98.81 422 LEU A C 1
ATOM 3167 O O . LEU A 1 422 ? -14.192 4.397 17.938 1.00 98.81 422 LEU A O 1
ATOM 3171 N N . GLU A 1 423 ? -16.157 5.399 18.338 1.00 98.44 423 GLU A N 1
ATOM 3172 C CA . GLU A 1 423 ? -15.846 6.656 17.661 1.00 98.44 423 GLU A CA 1
ATOM 3173 C C . GLU A 1 423 ? -16.134 7.865 18.551 1.00 98.44 423 GLU A C 1
ATOM 3175 O O . GLU A 1 423 ? -17.216 8.005 19.125 1.00 98.44 423 GLU A O 1
ATOM 3180 N N . SER A 1 424 ? -15.168 8.772 18.621 1.00 98.50 424 SER A N 1
ATOM 3181 C CA . SER A 1 424 ? -15.338 10.145 19.085 1.00 98.50 424 SER A CA 1
ATOM 3182 C C . SER A 1 424 ? -14.981 11.125 17.963 1.00 98.50 424 SER A C 1
ATOM 3184 O O . SER A 1 424 ? -14.585 10.733 16.865 1.00 98.50 424 SER A O 1
ATOM 3186 N N . GLY A 1 425 ? -15.056 12.427 18.252 1.00 97.62 425 GLY A N 1
ATOM 3187 C CA . GLY A 1 425 ? -14.550 13.454 17.341 1.00 97.62 425 GLY A CA 1
ATOM 3188 C C . GLY A 1 425 ? -13.025 13.443 17.159 1.00 97.62 425 GLY A C 1
ATOM 3189 O O . GLY A 1 425 ? -12.535 14.145 16.278 1.00 97.62 425 GLY A O 1
ATOM 3190 N N . LYS A 1 426 ? -12.262 12.685 17.964 1.00 98.50 426 LYS A N 1
ATOM 3191 C CA . LYS A 1 426 ? -10.785 12.707 17.959 1.00 98.50 426 LYS A CA 1
ATOM 3192 C C . LYS A 1 426 ? -10.148 11.351 17.699 1.00 98.50 426 LYS A C 1
ATOM 3194 O O . LYS A 1 426 ? -9.074 11.304 17.107 1.00 98.50 426 LYS A O 1
ATOM 3199 N N . VAL A 1 427 ? -10.789 10.258 18.108 1.00 98.69 427 VAL A N 1
ATOM 3200 C CA . VAL A 1 427 ? -10.243 8.902 17.988 1.00 98.69 427 VAL A CA 1
ATOM 3201 C C . VAL A 1 427 ? -11.323 7.925 17.532 1.00 98.69 427 VAL A C 1
ATOM 3203 O O . VAL A 1 427 ? -12.458 7.954 18.004 1.00 98.69 427 VAL A O 1
ATOM 3206 N N . ILE A 1 428 ? -10.944 7.021 16.631 1.00 98.88 428 ILE A N 1
ATOM 3207 C CA . ILE A 1 428 ? -11.742 5.878 16.200 1.00 98.88 428 ILE A CA 1
ATOM 3208 C C . ILE A 1 428 ? -10.943 4.600 16.433 1.00 98.88 428 ILE A C 1
ATOM 3210 O O . ILE A 1 428 ? -9.795 4.477 16.010 1.00 98.88 428 ILE A O 1
ATOM 3214 N N . VAL A 1 429 ? -11.568 3.624 17.077 1.00 98.69 429 VAL A N 1
ATOM 3215 C CA . VAL A 1 429 ? -11.009 2.291 17.300 1.00 98.69 429 VAL A CA 1
ATOM 3216 C C . VAL A 1 429 ? -11.860 1.298 16.521 1.00 98.69 429 VAL A C 1
ATOM 3218 O O . VAL A 1 429 ? -13.029 1.100 16.855 1.00 98.69 429 VAL A O 1
ATOM 3221 N N . SER A 1 430 ? -11.292 0.691 15.478 1.00 98.75 430 SER A N 1
ATOM 3222 C CA . SER A 1 430 ? -11.951 -0.357 14.690 1.00 98.75 430 SER A CA 1
ATOM 3223 C C . SER A 1 430 ? -11.409 -1.712 15.137 1.00 98.75 430 SER A C 1
ATOM 3225 O O . SER A 1 430 ? -10.218 -1.959 15.001 1.00 98.75 430 SER A O 1
ATOM 3227 N N . VAL A 1 431 ? -12.248 -2.589 15.684 1.00 98.75 431 VAL A N 1
ATOM 3228 C CA . VAL A 1 431 ? -11.822 -3.854 16.319 1.00 98.75 431 VAL A CA 1
ATOM 3229 C C . VAL A 1 431 ? -12.761 -5.007 15.951 1.00 98.75 431 VAL A C 1
ATOM 3231 O O . VAL A 1 431 ? -13.892 -4.754 15.519 1.00 98.75 431 VAL A O 1
ATOM 3234 N N . PRO A 1 432 ? -12.340 -6.275 16.128 1.00 98.62 432 PRO A N 1
ATOM 3235 C CA . PRO A 1 432 ? -13.246 -7.410 15.998 1.00 98.62 432 PRO A CA 1
ATOM 3236 C C . PRO A 1 432 ? -14.469 -7.250 16.908 1.00 98.62 432 PRO A C 1
ATOM 3238 O O . PRO A 1 432 ? -14.335 -6.944 18.091 1.00 98.62 432 PRO A O 1
ATOM 3241 N N . SER A 1 433 ? -15.669 -7.498 16.384 1.00 98.44 433 SER A N 1
ATOM 3242 C CA . SER A 1 433 ? -16.933 -7.304 17.110 1.00 98.44 433 SER A CA 1
ATOM 3243 C C . SER A 1 433 ? -17.024 -8.121 18.399 1.00 98.44 433 SER A C 1
ATOM 3245 O O . SER A 1 433 ? -17.757 -7.741 19.310 1.00 98.44 433 SER A O 1
ATOM 3247 N N . GLU A 1 434 ? -16.287 -9.231 18.494 1.00 97.06 434 GLU A N 1
ATOM 3248 C CA . GLU A 1 434 ? -16.195 -10.055 19.701 1.00 97.06 434 GLU A CA 1
ATOM 3249 C C . GLU A 1 434 ? -15.726 -9.250 20.925 1.00 97.06 434 GLU A C 1
ATOM 3251 O O . GLU A 1 434 ? -16.331 -9.362 21.991 1.00 97.06 434 GLU A O 1
ATOM 3256 N N . SER A 1 435 ? -14.738 -8.358 20.769 1.00 97.12 435 SER A N 1
ATOM 3257 C CA . SER A 1 435 ? -14.242 -7.525 21.878 1.00 97.12 435 SER A CA 1
ATOM 3258 C C . SER A 1 435 ? -15.237 -6.447 22.317 1.00 97.12 435 SER A C 1
ATOM 3260 O O . SER A 1 435 ? -15.122 -5.897 23.411 1.00 97.12 435 SER A O 1
ATOM 3262 N N . LEU A 1 436 ? -16.247 -6.167 21.488 1.00 97.88 436 LEU A N 1
ATOM 3263 C CA . LEU A 1 436 ? -17.281 -5.169 21.747 1.00 97.88 436 LEU A CA 1
ATOM 3264 C C . LEU A 1 436 ? -18.531 -5.758 22.409 1.00 97.88 436 LEU A C 1
ATOM 3266 O O . LEU A 1 436 ? -19.256 -5.024 23.083 1.00 97.88 436 LEU A O 1
ATOM 3270 N N . ARG A 1 437 ? -18.790 -7.069 22.260 1.00 94.94 437 ARG A N 1
ATOM 3271 C CA . ARG A 1 437 ? -20.027 -7.716 22.750 1.00 94.94 437 ARG A CA 1
ATOM 3272 C C . ARG A 1 437 ? -20.257 -7.501 24.245 1.00 94.94 437 ARG A C 1
ATOM 3274 O O . ARG A 1 437 ? -21.394 -7.311 24.664 1.00 94.94 437 ARG A O 1
ATOM 3281 N N . ASN A 1 438 ? -19.176 -7.501 25.023 1.00 94.19 438 ASN A N 1
ATOM 3282 C CA . ASN A 1 438 ? -19.212 -7.375 26.481 1.00 94.19 438 ASN A CA 1
ATOM 3283 C C . ASN A 1 438 ? -18.789 -5.985 26.978 1.00 94.19 438 ASN A C 1
ATOM 3285 O O . ASN A 1 438 ? -18.743 -5.757 28.183 1.00 94.19 438 ASN A O 1
ATOM 3289 N N . LEU A 1 439 ? -18.497 -5.038 26.081 1.00 96.06 439 LEU A N 1
ATOM 3290 C CA . LEU A 1 439 ? -18.130 -3.684 26.480 1.00 96.06 439 LEU A CA 1
ATOM 3291 C C . LEU A 1 439 ? -19.386 -2.931 26.926 1.00 96.06 439 LEU A C 1
ATOM 3293 O O . LEU A 1 439 ? -20.278 -2.660 26.120 1.00 96.06 439 LEU A O 1
ATOM 3297 N N . GLU A 1 440 ? -19.487 -2.615 28.214 1.00 92.50 440 GLU A N 1
ATOM 3298 C CA . GLU A 1 440 ? -20.675 -1.960 28.769 1.00 92.50 440 GLU A CA 1
ATOM 3299 C C . GLU A 1 440 ? -20.639 -0.441 28.612 1.00 92.50 440 GLU A C 1
ATOM 3301 O O . GLU A 1 440 ? -21.624 0.131 28.163 1.00 92.50 440 GLU A O 1
ATOM 3306 N N . ASN A 1 441 ? -19.515 0.211 28.925 1.00 93.94 441 ASN A N 1
ATOM 3307 C CA . ASN A 1 441 ? -19.412 1.674 28.959 1.00 93.94 441 ASN A CA 1
ATOM 3308 C C . ASN A 1 441 ? -18.366 2.213 27.960 1.00 93.94 441 ASN A C 1
ATOM 3310 O O . ASN A 1 441 ? -17.282 2.650 28.360 1.00 93.94 441 ASN A O 1
ATOM 3314 N N . PRO A 1 442 ? -18.667 2.221 26.648 1.00 97.38 442 PRO A N 1
ATOM 3315 C CA . PRO A 1 442 ? -17.766 2.780 25.636 1.00 97.38 442 PRO A CA 1
ATOM 3316 C C . PRO A 1 442 ? -17.581 4.299 25.781 1.00 97.38 442 PRO A C 1
ATOM 3318 O O . PRO A 1 442 ? -16.572 4.845 25.340 1.00 97.38 442 PRO A O 1
ATOM 3321 N N . ALA A 1 443 ? -18.525 4.995 26.422 1.00 98.31 443 ALA A N 1
ATOM 3322 C CA . ALA A 1 443 ? -18.468 6.441 26.581 1.00 98.31 443 ALA A CA 1
ATOM 3323 C C . ALA A 1 443 ? -17.323 6.887 27.504 1.00 98.31 443 ALA A C 1
ATOM 3325 O O . ALA A 1 443 ? -16.653 7.878 27.217 1.00 98.31 443 ALA A O 1
ATOM 3326 N N . GLU A 1 444 ? -17.083 6.178 28.613 1.00 97.81 444 GLU A N 1
ATOM 3327 C CA . GLU A 1 444 ? -15.933 6.466 29.480 1.00 97.81 444 GLU A CA 1
ATOM 3328 C C . GLU A 1 444 ? -14.609 6.191 28.766 1.00 97.81 444 GLU A C 1
ATOM 3330 O O . GLU A 1 444 ? -13.711 7.032 28.800 1.00 97.81 444 GLU A O 1
ATOM 3335 N N . LEU A 1 445 ? -14.522 5.050 28.081 1.00 98.31 445 LEU A N 1
ATOM 3336 C CA . LEU A 1 445 ? -13.356 4.661 27.298 1.00 98.31 445 LEU A CA 1
ATOM 3337 C C . LEU A 1 445 ? -12.990 5.731 26.259 1.00 98.31 445 LEU A C 1
ATOM 3339 O O . LEU A 1 445 ? -11.849 6.186 26.223 1.00 98.31 445 LEU A O 1
ATOM 3343 N N . LEU A 1 446 ? -13.956 6.176 25.451 1.00 98.75 446 LEU A N 1
ATOM 3344 C CA . LEU A 1 446 ? -13.712 7.172 24.404 1.00 98.75 446 LEU A CA 1
ATOM 3345 C C . LEU A 1 446 ? -13.368 8.553 24.961 1.00 98.75 446 LEU A C 1
ATOM 3347 O O . LEU A 1 446 ? -12.511 9.229 24.405 1.00 98.75 446 LEU A O 1
ATOM 3351 N N . ARG A 1 447 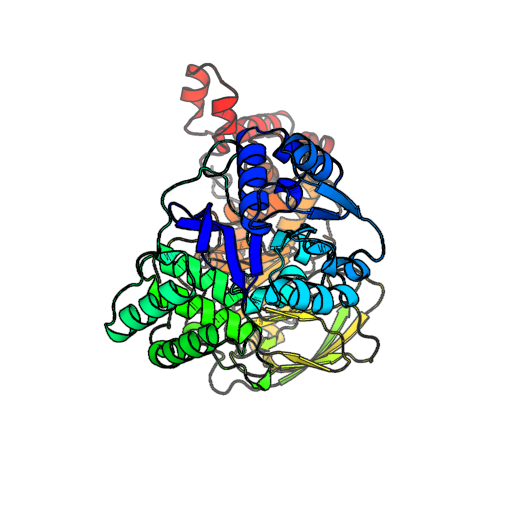? -13.944 8.956 26.100 1.00 98.69 447 ARG A N 1
ATOM 3352 C CA . ARG A 1 447 ? -13.506 10.185 26.784 1.00 98.69 447 ARG A CA 1
ATOM 3353 C C . ARG A 1 447 ? -12.054 10.102 27.248 1.00 98.69 447 ARG A C 1
ATOM 3355 O O . ARG A 1 447 ? -11.386 11.128 27.322 1.00 98.69 447 ARG A O 1
ATOM 3362 N N . PHE A 1 448 ? -11.565 8.915 27.604 1.00 98.56 448 PHE A N 1
ATOM 3363 C CA . PHE A 1 448 ? -10.158 8.743 27.954 1.00 98.56 448 PHE A CA 1
ATOM 3364 C C . PHE A 1 448 ? -9.256 8.761 26.712 1.00 98.56 448 PHE A C 1
ATOM 3366 O O . PHE A 1 448 ? -8.209 9.401 26.737 1.00 98.56 448 PHE A O 1
ATOM 3373 N N . TRP A 1 449 ? -9.693 8.158 25.605 1.00 98.69 449 TRP A N 1
ATOM 3374 C CA . TRP A 1 449 ? -9.032 8.319 24.305 1.00 98.69 449 TRP A CA 1
ATOM 3375 C C . TRP A 1 449 ? -8.942 9.785 23.861 1.00 98.69 449 TRP A C 1
ATOM 3377 O O . TRP A 1 449 ? -7.876 10.223 23.432 1.00 98.69 449 TRP A O 1
ATOM 3387 N N . ASP A 1 450 ? -10.011 10.567 24.032 1.00 98.81 450 ASP A N 1
ATOM 3388 C CA . ASP A 1 450 ? -10.001 12.004 23.735 1.00 98.81 450 ASP A CA 1
ATOM 3389 C C . ASP A 1 450 ? -8.957 12.746 24.577 1.00 98.81 450 ASP A C 1
ATOM 3391 O O . ASP A 1 450 ? -8.229 13.580 24.045 1.00 98.81 450 ASP A O 1
ATOM 3395 N N . LYS A 1 451 ? -8.810 12.395 25.864 1.00 98.75 451 LYS A N 1
ATOM 3396 C CA . LYS A 1 451 ? -7.751 12.954 26.722 1.00 98.75 451 LYS A CA 1
ATOM 3397 C C . LYS A 1 451 ? -6.353 12.600 26.224 1.00 98.75 451 LYS A C 1
ATOM 3399 O O . LYS A 1 451 ? -5.469 13.447 26.290 1.00 98.75 451 LYS A O 1
ATOM 3404 N N . ILE A 1 452 ? -6.140 11.373 25.742 1.00 98.69 452 ILE A N 1
ATOM 3405 C CA . ILE A 1 452 ? -4.858 10.961 25.151 1.00 98.69 452 ILE A CA 1
ATOM 3406 C C . ILE A 1 452 ? -4.535 11.837 23.937 1.00 98.69 452 ILE A C 1
ATOM 3408 O O . ILE A 1 452 ? -3.430 12.380 23.861 1.00 98.69 452 ILE A O 1
ATOM 3412 N N . SER A 1 453 ? -5.501 12.015 23.029 1.00 98.69 453 SER A N 1
ATOM 3413 C CA . SER A 1 453 ? -5.360 12.905 21.869 1.00 98.69 453 SER A CA 1
ATOM 3414 C C . SER A 1 453 ? -5.048 14.339 22.303 1.00 98.69 453 SER A C 1
ATOM 3416 O O . SER A 1 453 ? -4.133 14.958 21.766 1.00 98.69 453 SER A O 1
ATOM 3418 N N . ASP A 1 454 ? -5.752 14.847 23.317 1.00 98.81 454 ASP A N 1
ATOM 3419 C CA . ASP A 1 454 ? -5.544 16.196 23.847 1.00 98.81 454 ASP A CA 1
ATOM 3420 C C . ASP A 1 454 ? -4.169 16.379 24.471 1.00 98.81 454 ASP A C 1
ATOM 3422 O O . ASP A 1 454 ? -3.545 17.420 24.277 1.00 98.81 454 ASP A O 1
ATOM 3426 N N . ALA A 1 455 ? -3.663 15.376 25.187 1.00 98.69 455 ALA A N 1
ATOM 3427 C CA . ALA A 1 455 ? -2.323 15.423 25.748 1.00 98.69 455 ALA A CA 1
ATOM 3428 C C . ALA A 1 455 ? -1.254 15.496 24.645 1.00 98.69 455 ALA A C 1
ATOM 3430 O O . ALA A 1 455 ? -0.282 16.234 24.799 1.00 98.69 455 ALA A O 1
ATOM 3431 N N . HIS A 1 456 ? -1.437 14.790 23.525 1.00 98.56 456 HIS A N 1
ATOM 3432 C CA . HIS A 1 456 ? -0.510 14.861 22.391 1.00 98.56 456 HIS A CA 1
ATOM 3433 C C . HIS A 1 456 ? -0.563 16.238 21.715 1.00 98.56 456 HIS A C 1
ATOM 3435 O O . HIS A 1 456 ? 0.468 16.900 21.592 1.00 98.56 456 HIS A O 1
ATOM 3441 N N . ALA A 1 457 ? -1.767 16.717 21.383 1.00 98.44 457 ALA A N 1
ATOM 3442 C CA . ALA A 1 457 ? -1.973 18.034 20.779 1.00 98.44 457 ALA A CA 1
ATOM 3443 C C . ALA A 1 457 ? -1.465 19.182 21.672 1.00 98.44 457 ALA A C 1
ATOM 3445 O O . ALA A 1 457 ? -0.872 20.140 21.183 1.00 98.44 457 ALA A O 1
ATOM 3446 N N . THR A 1 458 ? -1.632 19.059 22.993 1.00 98.50 458 THR A N 1
ATOM 3447 C CA . THR A 1 458 ? -1.144 20.038 23.977 1.00 98.50 458 THR A CA 1
ATOM 3448 C C . THR A 1 458 ? 0.378 20.128 23.995 1.00 98.50 458 THR A C 1
ATOM 3450 O O . THR A 1 458 ? 0.911 21.227 24.144 1.00 98.50 458 THR A O 1
ATOM 3453 N N . LEU A 1 459 ? 1.091 19.001 23.874 1.00 98.44 459 LEU A N 1
ATOM 3454 C CA . LEU A 1 459 ? 2.551 19.034 23.784 1.00 98.44 459 LEU A CA 1
ATOM 3455 C C . LEU A 1 459 ? 2.997 19.655 22.457 1.00 98.44 459 LEU A C 1
ATOM 3457 O O . LEU A 1 459 ? 3.900 20.481 22.468 1.00 98.44 459 LEU A O 1
ATOM 3461 N N . ALA A 1 460 ? 2.334 19.291 21.356 1.00 96.94 460 ALA A N 1
ATOM 3462 C CA . ALA A 1 460 ? 2.598 19.810 20.012 1.00 96.94 460 ALA A CA 1
ATOM 3463 C C . ALA A 1 460 ? 2.168 21.273 19.801 1.00 96.94 460 ALA A C 1
ATOM 3465 O O . ALA A 1 460 ? 2.351 21.779 18.706 1.00 96.94 460 ALA A O 1
ATOM 3466 N N . THR A 1 461 ? 1.534 21.913 20.792 1.00 96.81 461 THR A N 1
ATOM 3467 C CA . THR A 1 461 ? 1.002 23.290 20.714 1.00 96.81 461 THR A CA 1
ATOM 3468 C C . THR A 1 461 ? 0.020 23.546 19.558 1.00 96.81 461 THR A C 1
ATOM 3470 O O . THR A 1 461 ? -0.196 24.681 19.131 1.00 96.81 461 THR A O 1
ATOM 3473 N N . ILE A 1 462 ? -0.681 22.498 19.116 1.00 96.69 462 ILE A N 1
ATOM 3474 C CA . ILE A 1 462 ? -1.680 22.544 18.039 1.00 96.69 462 ILE A CA 1
ATOM 3475 C C . ILE A 1 462 ? -3.122 22.544 18.584 1.00 96.69 462 ILE A C 1
ATOM 3477 O O . ILE A 1 462 ? -3.351 22.247 19.762 1.00 96.69 462 ILE A O 1
ATOM 3481 N N . PRO A 1 463 ? -4.139 22.851 17.751 1.00 97.81 463 PRO A N 1
ATOM 3482 C CA . PRO A 1 463 ? -5.535 22.741 18.160 1.00 97.81 463 PRO A CA 1
ATOM 3483 C C . PRO A 1 463 ? -5.895 21.343 18.682 1.00 97.81 463 PRO A C 1
ATOM 3485 O O . PRO A 1 463 ? -5.595 20.332 18.054 1.00 97.81 463 PRO A O 1
ATOM 3488 N N . LEU A 1 464 ? -6.623 21.299 19.803 1.00 98.31 464 LEU A N 1
ATOM 3489 C CA . LEU A 1 464 ? -7.059 20.054 20.455 1.00 98.31 464 LEU A CA 1
ATOM 3490 C C . LEU A 1 464 ? -8.010 19.203 19.604 1.00 98.31 464 LEU A C 1
ATOM 3492 O O . LEU A 1 464 ? -8.148 18.001 19.817 1.00 98.31 464 LEU A O 1
ATOM 3496 N N . GLN A 1 465 ? -8.729 19.837 18.679 1.00 97.81 465 GLN A N 1
ATOM 3497 C CA . GLN A 1 465 ? -9.585 19.137 17.735 1.00 97.81 465 GLN A CA 1
ATOM 3498 C C . GLN A 1 465 ? -8.767 18.842 16.473 1.00 97.81 465 GLN A C 1
ATOM 3500 O O . GLN A 1 465 ? -8.469 19.783 15.731 1.00 97.81 465 GLN A O 1
ATOM 3505 N N . PRO A 1 466 ? -8.417 17.573 16.195 1.00 96.75 466 PRO A N 1
ATOM 3506 C CA . PRO A 1 466 ? -7.701 17.244 14.977 1.00 96.75 466 PRO A CA 1
ATOM 3507 C C . PRO A 1 466 ? -8.601 17.487 13.751 1.00 96.75 466 PRO A C 1
ATOM 3509 O O . PRO A 1 466 ? -9.831 17.388 13.856 1.00 96.75 466 PRO A O 1
ATOM 3512 N N . PRO A 1 467 ? -8.015 17.756 12.566 1.00 94.88 467 PRO A N 1
ATOM 3513 C CA . PRO A 1 467 ? -8.775 17.982 11.331 1.00 94.88 467 PRO A CA 1
ATOM 3514 C C . PRO A 1 467 ? -9.608 16.762 10.915 1.00 94.88 467 PRO A C 1
ATOM 3516 O O . PRO A 1 467 ? -10.559 16.883 10.150 1.00 94.88 467 PRO A O 1
ATOM 3519 N N . ARG A 1 468 ? -9.236 15.580 11.411 1.00 96.25 468 ARG A N 1
ATOM 3520 C CA . ARG A 1 468 ? -9.960 14.315 11.293 1.00 96.25 468 ARG A CA 1
ATOM 3521 C C . ARG A 1 468 ? -9.569 13.409 12.466 1.00 96.25 468 ARG A C 1
ATOM 3523 O O . ARG A 1 468 ? -8.433 13.525 12.927 1.00 96.25 468 ARG A O 1
ATOM 3530 N N . PRO A 1 469 ? -10.434 12.490 12.921 1.00 97.94 469 PRO A N 1
ATOM 3531 C CA . PRO A 1 469 ? -10.081 11.576 14.000 1.00 97.94 469 PRO A CA 1
ATOM 3532 C C . PRO A 1 469 ? -8.848 10.723 13.670 1.00 97.94 469 PRO A C 1
ATOM 3534 O O . PRO A 1 469 ? -8.697 10.245 12.539 1.00 97.94 469 PRO A O 1
ATOM 3537 N N . HIS A 1 470 ? -7.995 10.477 14.663 1.00 98.38 470 HIS A N 1
ATOM 3538 C CA . HIS A 1 470 ? -6.999 9.407 14.618 1.00 98.38 470 HIS A CA 1
ATOM 3539 C C . HIS A 1 470 ? -7.713 8.054 14.584 1.00 98.38 470 HIS A C 1
ATOM 3541 O O . HIS A 1 470 ? -8.814 7.916 15.111 1.00 98.38 470 HIS A O 1
ATOM 3547 N N . ARG A 1 471 ? -7.112 7.040 13.962 1.00 98.56 471 ARG A N 1
ATOM 3548 C CA . ARG A 1 471 ? -7.751 5.729 13.803 1.00 98.56 471 ARG A CA 1
ATOM 3549 C C . ARG A 1 471 ? -6.785 4.619 14.173 1.00 98.56 471 ARG A C 1
ATOM 3551 O O . ARG A 1 471 ? -5.675 4.627 13.661 1.00 98.56 471 ARG A O 1
ATOM 3558 N N . PHE A 1 472 ? -7.223 3.674 14.995 1.00 98.81 472 PHE A N 1
ATOM 3559 C CA . PHE A 1 472 ? -6.474 2.472 15.361 1.00 98.81 472 PHE A CA 1
ATOM 3560 C C . PHE A 1 472 ? -7.143 1.243 14.751 1.00 98.81 472 PHE A C 1
ATOM 3562 O O . PHE A 1 472 ? -8.358 1.067 14.891 1.00 98.81 472 PHE A O 1
ATOM 3569 N N . VAL A 1 473 ? -6.354 0.408 14.075 1.00 98.81 473 VAL A N 1
ATOM 3570 C CA . VAL A 1 473 ? -6.817 -0.828 13.436 1.00 98.81 473 VAL A CA 1
ATOM 3571 C C . VAL A 1 473 ? -5.827 -1.951 13.760 1.00 98.81 473 VAL A C 1
ATOM 3573 O O . VAL A 1 473 ? -4.672 -1.896 13.342 1.00 98.81 473 VAL A O 1
ATOM 3576 N N . PRO A 1 474 ? -6.229 -2.975 14.521 1.00 98.38 474 PRO A N 1
ATOM 3577 C CA . PRO A 1 474 ? -5.433 -4.169 14.700 1.00 98.38 474 PRO A CA 1
ATOM 3578 C C . PRO A 1 474 ? -5.567 -5.102 13.492 1.00 98.38 474 PRO A C 1
ATOM 3580 O O . PRO A 1 474 ? -6.578 -5.107 12.800 1.00 98.38 474 PRO A O 1
ATOM 3583 N N . ASP A 1 475 ? -4.558 -5.929 13.265 1.00 98.19 475 ASP A N 1
ATOM 3584 C CA . ASP A 1 475 ? -4.501 -6.928 12.202 1.00 98.19 475 ASP A CA 1
ATOM 3585 C C . ASP A 1 475 ? -3.893 -8.227 12.761 1.00 98.19 475 ASP A C 1
ATOM 3587 O O . ASP A 1 475 ? -3.145 -8.222 13.744 1.00 98.19 475 ASP A O 1
ATOM 3591 N N . ILE A 1 476 ? -4.186 -9.370 12.140 1.00 96.50 476 ILE A N 1
ATOM 3592 C CA . ILE A 1 476 ? -3.461 -10.609 12.452 1.00 96.50 476 ILE A CA 1
ATOM 3593 C C . ILE A 1 476 ? -1.990 -10.519 12.023 1.00 96.50 476 ILE A C 1
ATOM 3595 O O . ILE A 1 476 ? -1.141 -11.236 12.556 1.00 96.50 476 ILE A O 1
ATOM 3599 N N . GLN A 1 477 ? -1.682 -9.668 11.041 1.00 97.31 477 GLN A N 1
ATOM 3600 C CA . GLN A 1 477 ? -0.333 -9.433 10.549 1.00 97.31 477 GLN A CA 1
ATOM 3601 C C . GLN A 1 477 ? -0.217 -8.044 9.919 1.00 97.31 477 GLN A C 1
ATOM 3603 O O . GLN A 1 477 ? -0.936 -7.731 8.972 1.00 97.31 477 GLN A O 1
ATOM 3608 N N . ILE A 1 478 ? 0.746 -7.263 10.403 1.00 96.81 478 ILE A N 1
ATOM 3609 C CA . ILE A 1 478 ? 1.109 -5.954 9.853 1.00 96.81 478 ILE A CA 1
ATOM 3610 C C . ILE A 1 478 ? 2.382 -6.042 8.998 1.00 96.81 478 ILE A C 1
ATOM 3612 O O . ILE A 1 478 ? 3.084 -7.058 8.978 1.00 96.81 478 ILE A O 1
ATOM 3616 N N . SER A 1 479 ? 2.643 -4.980 8.250 1.00 92.25 479 SER A N 1
ATOM 3617 C CA . SER A 1 479 ? 3.662 -4.857 7.210 1.00 92.25 479 SER A CA 1
ATOM 3618 C C . SER A 1 479 ? 5.063 -4.584 7.756 1.00 92.25 479 SER A C 1
ATOM 3620 O O . SER A 1 479 ? 6.045 -4.933 7.090 1.00 92.25 479 SER A O 1
ATOM 3622 N N . ALA A 1 480 ? 5.159 -3.997 8.951 1.00 91.44 480 ALA A N 1
ATOM 3623 C CA . ALA A 1 480 ? 6.407 -3.655 9.620 1.00 91.44 480 ALA A CA 1
ATOM 3624 C C . ALA A 1 480 ? 6.223 -3.526 11.139 1.00 91.44 480 ALA A C 1
ATOM 3626 O O . ALA A 1 480 ? 5.155 -3.143 11.608 1.00 91.44 480 ALA A O 1
ATOM 3627 N N . GLY A 1 481 ? 7.297 -3.792 11.887 1.00 90.88 481 GLY A N 1
ATOM 3628 C CA . GLY A 1 481 ? 7.344 -3.561 13.331 1.00 90.88 481 GLY A CA 1
ATOM 3629 C C . GLY A 1 481 ? 6.367 -4.418 14.141 1.00 90.88 481 GLY A C 1
ATOM 3630 O O . GLY A 1 481 ? 5.872 -5.443 13.675 1.00 90.88 481 GLY A O 1
ATOM 3631 N N . TYR A 1 482 ? 6.142 -3.996 15.385 1.00 92.69 482 TYR A N 1
ATOM 3632 C CA . TYR A 1 482 ? 5.103 -4.540 16.270 1.00 92.69 482 TYR A CA 1
ATOM 3633 C C . TYR A 1 482 ? 3.818 -3.697 16.217 1.00 92.69 482 TYR A C 1
ATOM 3635 O O . TYR A 1 482 ? 2.707 -4.215 16.323 1.00 92.69 482 TYR A O 1
ATOM 3643 N N . MET A 1 483 ? 3.973 -2.393 16.015 1.00 96.38 483 MET A N 1
ATOM 3644 C CA . MET A 1 483 ? 2.936 -1.449 15.625 1.00 96.38 483 MET A CA 1
ATOM 3645 C C . MET A 1 483 ? 3.575 -0.466 14.631 1.00 96.38 483 MET A C 1
ATOM 3647 O O . MET A 1 483 ? 4.804 -0.431 14.517 1.00 96.38 483 MET A O 1
ATOM 3651 N N . HIS A 1 484 ? 2.763 0.269 13.873 1.00 96.50 484 HIS A N 1
ATOM 3652 C CA . HIS A 1 484 ? 3.263 1.416 13.120 1.00 96.50 484 HIS A CA 1
ATOM 3653 C C . HIS A 1 484 ? 2.205 2.509 12.965 1.00 96.50 484 HIS A C 1
ATOM 3655 O O . HIS A 1 484 ? 0.997 2.257 12.868 1.00 96.50 484 HIS A O 1
ATOM 3661 N N . SER A 1 485 ? 2.690 3.739 12.900 1.00 95.69 485 SER A N 1
ATOM 3662 C CA . SER A 1 485 ? 1.888 4.943 12.763 1.00 95.69 485 SER A CA 1
ATOM 3663 C C . SER A 1 485 ? 1.295 5.114 11.363 1.00 95.69 485 SER A C 1
ATOM 3665 O O . SER A 1 485 ? 1.567 4.346 10.431 1.00 95.69 485 SER A O 1
ATOM 3667 N N . GLY A 1 486 ? 0.431 6.121 11.226 1.00 94.81 486 GLY A N 1
ATOM 3668 C CA . GLY A 1 486 ? -0.274 6.432 9.990 1.00 94.81 486 GLY A CA 1
ATOM 3669 C C . GLY A 1 486 ? -1.765 6.675 10.196 1.00 94.81 486 GLY A C 1
ATOM 3670 O O . GLY A 1 486 ? -2.245 7.004 11.286 1.00 94.81 486 GLY A O 1
ATOM 3671 N N . TYR A 1 487 ? -2.519 6.525 9.105 1.00 96.69 487 TYR A N 1
ATOM 3672 C CA . TYR A 1 487 ? -3.974 6.502 9.142 1.00 96.69 487 TYR A CA 1
ATOM 3673 C C . TYR A 1 487 ? -4.514 5.311 8.351 1.00 96.69 487 TYR A C 1
ATOM 3675 O O . TYR A 1 487 ? -4.636 5.395 7.124 1.00 96.69 487 TYR A O 1
ATOM 3683 N N . PRO A 1 488 ? -4.855 4.221 9.049 1.00 98.06 488 PRO A N 1
ATOM 3684 C CA . PRO A 1 488 ? -4.839 4.048 10.505 1.00 98.06 488 PRO A CA 1
ATOM 3685 C C . PRO A 1 488 ? -3.428 3.832 11.086 1.00 98.06 488 PRO A C 1
ATOM 3687 O O . PRO A 1 488 ? -2.486 3.522 10.364 1.00 98.06 488 PRO A O 1
ATOM 3690 N N . ILE A 1 489 ? -3.316 3.972 12.405 1.00 98.62 489 ILE A N 1
ATOM 3691 C CA . ILE A 1 489 ? -2.278 3.340 13.218 1.00 98.62 489 ILE A CA 1
ATOM 3692 C C . ILE A 1 489 ? -2.580 1.841 13.236 1.00 98.62 489 ILE A C 1
ATOM 3694 O O . ILE A 1 489 ? -3.675 1.431 13.644 1.00 98.62 489 ILE A O 1
ATOM 3698 N N . MET A 1 490 ? -1.624 1.037 12.786 1.00 98.56 490 MET A N 1
ATOM 3699 C CA . MET A 1 490 ? -1.767 -0.408 12.664 1.00 98.56 490 MET A CA 1
ATOM 3700 C C . MET A 1 490 ? -1.121 -1.113 13.851 1.00 98.56 490 MET A C 1
ATOM 3702 O O . MET A 1 490 ? -0.027 -0.763 14.291 1.00 98.56 490 MET A O 1
ATOM 3706 N N . THR A 1 491 ? -1.806 -2.125 14.374 1.00 98.38 491 THR A N 1
ATOM 3707 C CA . THR A 1 491 ? -1.338 -2.917 15.521 1.00 98.38 491 THR A CA 1
ATOM 3708 C C . THR A 1 491 ? -1.599 -4.401 15.295 1.00 98.38 491 THR A C 1
ATOM 3710 O O . THR A 1 491 ? -2.278 -4.776 14.341 1.00 98.38 491 THR A O 1
ATOM 3713 N N . HIS A 1 492 ? -1.104 -5.263 16.176 1.00 97.75 492 HIS A N 1
ATOM 3714 C CA . HIS A 1 492 ? -1.531 -6.658 16.212 1.00 97.75 492 HIS A CA 1
ATOM 3715 C C . HIS A 1 492 ? -2.838 -6.849 17.006 1.00 97.75 492 HIS A C 1
ATOM 3717 O O . HIS A 1 492 ? -3.205 -6.032 17.852 1.00 97.75 492 HIS A O 1
ATOM 3723 N N . LEU A 1 493 ? -3.562 -7.948 16.748 1.00 97.62 493 LEU A N 1
ATOM 3724 C CA . LEU A 1 493 ? -4.813 -8.287 17.455 1.00 97.62 493 LEU A CA 1
ATOM 3725 C C . LEU A 1 493 ? -4.679 -8.383 18.984 1.00 97.62 493 LEU A C 1
ATOM 3727 O O . LEU A 1 493 ? -5.661 -8.185 19.697 1.00 97.62 493 LEU A O 1
ATOM 3731 N N . ASP A 1 494 ? -3.495 -8.673 19.515 1.00 96.56 494 ASP A N 1
ATOM 3732 C CA . ASP A 1 494 ? -3.253 -8.719 20.960 1.00 96.56 494 ASP A CA 1
ATOM 3733 C C . ASP A 1 494 ? -3.374 -7.344 21.641 1.00 96.56 494 ASP A C 1
ATOM 3735 O O . ASP A 1 494 ? -3.666 -7.282 22.840 1.00 96.56 494 ASP A O 1
ATOM 3739 N N . ALA A 1 495 ? -3.242 -6.251 20.883 1.00 97.62 495 ALA A N 1
ATOM 3740 C CA . ALA A 1 495 ? -3.434 -4.884 21.354 1.00 97.62 495 ALA A CA 1
ATOM 3741 C C . ALA A 1 495 ? -4.909 -4.523 21.599 1.00 97.62 495 ALA A C 1
ATOM 3743 O O . ALA A 1 495 ? -5.187 -3.589 22.356 1.00 97.62 495 ALA A O 1
ATOM 3744 N N . VAL A 1 496 ? -5.862 -5.276 21.027 1.00 98.12 496 VAL A N 1
ATOM 3745 C CA . VAL A 1 496 ? -7.313 -5.021 21.152 1.00 98.12 496 VAL A CA 1
ATOM 3746 C C . VAL A 1 496 ? -7.725 -4.872 22.615 1.00 98.12 496 VAL A C 1
ATOM 3748 O O . VAL A 1 496 ? -8.430 -3.927 22.959 1.00 98.12 496 VAL A O 1
ATOM 3751 N N . LYS A 1 497 ? -7.227 -5.753 23.494 1.00 96.62 497 LYS A N 1
ATOM 3752 C CA . LYS A 1 497 ? -7.550 -5.743 24.932 1.00 96.62 497 LYS A CA 1
ATOM 3753 C C . LYS A 1 497 ? -7.180 -4.427 25.623 1.00 96.62 497 LYS A C 1
ATOM 3755 O O . LYS A 1 497 ? -7.831 -4.048 26.590 1.00 96.62 497 LYS A O 1
ATOM 3760 N N . HIS A 1 498 ? -6.154 -3.735 25.128 1.00 96.69 498 HIS A N 1
ATOM 3761 C CA . HIS A 1 498 ? -5.737 -2.434 25.641 1.00 96.69 498 HIS A CA 1
ATOM 3762 C C . HIS A 1 498 ? -6.565 -1.307 25.022 1.00 96.69 498 HIS A C 1
ATOM 3764 O O . HIS A 1 498 ? -6.995 -0.405 25.734 1.00 96.69 498 HIS A O 1
ATOM 3770 N N . MET A 1 499 ? -6.866 -1.394 23.722 1.00 97.44 499 MET A N 1
ATOM 3771 C CA . MET A 1 499 ? -7.680 -0.400 23.013 1.00 97.44 499 MET A CA 1
ATOM 3772 C C . MET A 1 499 ? -9.116 -0.298 23.539 1.00 97.44 499 MET A C 1
ATOM 3774 O O . MET A 1 499 ? -9.724 0.772 23.470 1.00 97.44 499 MET A O 1
ATOM 3778 N N . THR A 1 500 ? -9.653 -1.406 24.058 1.00 97.62 500 THR A N 1
ATOM 3779 C CA . THR A 1 500 ? -11.023 -1.511 24.577 1.00 97.62 500 THR A CA 1
ATOM 3780 C C . THR A 1 500 ? -11.100 -1.524 26.107 1.00 97.62 500 THR A C 1
ATOM 3782 O O . THR A 1 500 ? -12.137 -1.884 26.660 1.00 97.62 500 THR A O 1
ATOM 3785 N N . SER A 1 501 ? -10.028 -1.144 26.814 1.00 97.31 501 SER A N 1
ATOM 3786 C CA . SER A 1 501 ? -9.967 -1.137 28.282 1.00 97.31 501 SER A CA 1
ATOM 3787 C C . SER A 1 501 ? -9.509 0.219 28.806 1.00 97.31 501 SER A C 1
ATOM 3789 O O . SER A 1 501 ? -8.344 0.592 28.682 1.00 97.31 501 SER A O 1
ATOM 3791 N N . VAL A 1 502 ? -10.418 0.947 29.462 1.00 96.81 502 VAL A N 1
ATOM 3792 C CA . VAL A 1 502 ? -10.081 2.241 30.076 1.00 96.81 502 VAL A CA 1
ATOM 3793 C C . VAL A 1 502 ? -9.013 2.084 31.163 1.00 96.81 502 VAL A C 1
ATOM 3795 O O . VAL A 1 502 ? -8.158 2.949 31.307 1.00 96.81 502 VAL A O 1
ATOM 3798 N N . GLU A 1 503 ? -9.011 0.965 31.890 1.00 95.62 503 GLU A N 1
ATOM 3799 C CA . GLU A 1 503 ? -7.991 0.645 32.892 1.00 95.62 503 GLU A CA 1
ATOM 3800 C C . GLU A 1 503 ? -6.604 0.492 32.250 1.00 95.62 503 GLU A C 1
ATOM 3802 O O . GLU A 1 503 ? -5.644 1.105 32.714 1.00 95.62 503 GLU A O 1
ATOM 3807 N N . SER A 1 504 ? -6.502 -0.252 31.141 1.00 95.25 504 SER A N 1
ATOM 3808 C CA . SER A 1 504 ? -5.234 -0.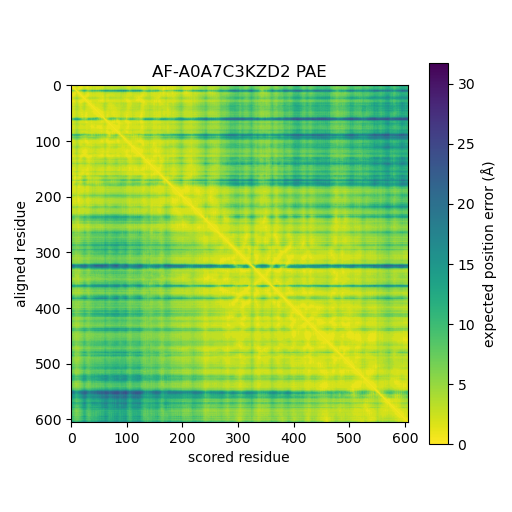409 30.411 1.00 95.25 504 SER A CA 1
ATOM 3809 C C . SER A 1 504 ? -4.704 0.925 29.884 1.00 95.25 504 SER A C 1
ATOM 3811 O O . SER A 1 504 ? -3.514 1.214 30.006 1.00 95.25 504 SER A O 1
ATOM 3813 N N . LEU A 1 505 ? -5.582 1.765 29.327 1.00 96.19 505 LEU A N 1
ATOM 3814 C CA . LEU A 1 505 ? -5.189 3.087 28.839 1.00 96.19 505 LEU A CA 1
ATOM 3815 C C . LEU A 1 505 ? -4.759 4.009 29.984 1.00 96.19 505 LEU A C 1
ATOM 3817 O O . LEU A 1 505 ? -3.760 4.715 29.855 1.00 96.19 505 LEU A O 1
ATOM 3821 N N . ARG A 1 506 ? -5.461 3.970 31.126 1.00 95.62 506 ARG A N 1
ATOM 3822 C CA . ARG A 1 506 ? -5.090 4.727 32.332 1.00 95.62 506 ARG A CA 1
ATOM 3823 C C . ARG A 1 506 ? -3.718 4.338 32.860 1.00 95.62 506 ARG A C 1
ATOM 3825 O O . ARG A 1 506 ? -3.038 5.212 33.372 1.00 95.62 506 ARG A O 1
ATOM 3832 N N . ARG A 1 507 ? -3.276 3.091 32.690 1.00 94.56 507 ARG A N 1
ATOM 3833 C CA . ARG A 1 507 ? -1.906 2.678 33.040 1.00 94.56 507 ARG A CA 1
ATOM 3834 C C . ARG A 1 507 ? -0.831 3.172 32.065 1.00 94.56 507 ARG A C 1
ATOM 3836 O O . ARG A 1 507 ? 0.344 3.028 32.362 1.00 94.56 507 ARG A O 1
ATOM 3843 N N . GLY A 1 508 ? -1.208 3.777 30.936 1.00 93.88 508 GLY A N 1
ATOM 3844 C CA . GLY A 1 508 ? -0.259 4.329 29.968 1.00 93.88 508 GLY A CA 1
ATOM 3845 C C . GLY A 1 508 ? 0.305 3.272 29.023 1.00 93.88 508 GLY A C 1
ATOM 3846 O O . GLY A 1 508 ? 1.498 2.991 29.041 1.00 93.88 508 GLY A O 1
ATOM 3847 N N . THR A 1 509 ? -0.550 2.676 28.183 1.00 93.88 509 THR A N 1
ATOM 3848 C CA . THR A 1 509 ? -0.141 1.647 27.207 1.00 93.88 509 THR A CA 1
ATOM 3849 C C . THR A 1 509 ? 0.874 2.210 26.198 1.00 93.88 509 THR A C 1
ATOM 3851 O O . THR A 1 509 ? 0.478 2.783 25.182 1.00 93.88 509 THR A O 1
ATOM 3854 N N . TRP A 1 510 ? 2.172 2.024 26.468 1.00 94.94 510 TRP A N 1
ATOM 3855 C CA . TRP A 1 510 ? 3.281 2.680 25.760 1.00 94.94 510 TRP A CA 1
ATOM 3856 C C . TRP A 1 510 ? 3.170 2.614 24.239 1.00 94.94 510 TRP A C 1
ATOM 3858 O O . TRP A 1 510 ? 3.179 3.656 23.599 1.00 94.94 510 TRP A O 1
ATOM 3868 N N . GLY A 1 511 ? 2.997 1.417 23.665 1.00 94.88 511 GLY A N 1
ATOM 3869 C CA . GLY A 1 511 ? 2.947 1.237 22.208 1.00 94.88 511 GLY A CA 1
ATOM 3870 C C . GLY A 1 511 ? 1.863 2.080 21.526 1.00 94.88 511 GLY A C 1
ATOM 3871 O O . GLY A 1 511 ? 2.140 2.762 20.550 1.00 94.88 511 GLY A O 1
ATOM 3872 N N . LEU A 1 512 ? 0.648 2.131 22.084 1.00 97.31 512 LEU A N 1
ATOM 3873 C CA . LEU A 1 512 ? -0.449 2.914 21.497 1.00 97.31 512 LEU A CA 1
ATOM 3874 C C . LEU A 1 512 ? -0.173 4.422 21.537 1.00 97.31 512 LEU A C 1
ATOM 3876 O O . LEU A 1 512 ? -0.516 5.142 20.600 1.00 97.31 512 LEU A O 1
ATOM 3880 N N . LEU A 1 513 ? 0.436 4.894 22.627 1.00 98.00 513 LEU A N 1
ATOM 3881 C CA . LEU A 1 513 ? 0.803 6.298 22.794 1.00 98.00 513 LEU A CA 1
ATOM 3882 C C . LEU A 1 513 ? 1.996 6.668 21.902 1.00 98.00 513 LEU A C 1
ATOM 3884 O O . LEU A 1 513 ? 1.998 7.725 21.285 1.00 98.00 513 LEU A O 1
ATOM 3888 N N . HIS A 1 514 ? 2.980 5.778 21.791 1.00 97.44 514 HIS A N 1
ATOM 3889 C CA . HIS A 1 514 ? 4.150 5.919 20.930 1.00 97.44 514 HIS A CA 1
ATOM 3890 C C . HIS A 1 514 ? 3.749 6.098 19.457 1.00 97.44 514 HIS A C 1
ATOM 3892 O O . HIS A 1 514 ? 4.153 7.077 18.827 1.00 97.44 514 HIS A O 1
ATOM 3898 N N . GLU A 1 515 ? 2.869 5.238 18.932 1.00 98.00 515 GLU A N 1
ATOM 3899 C CA . GLU A 1 515 ? 2.408 5.354 17.542 1.00 98.00 515 GLU A CA 1
ATOM 3900 C C . GLU A 1 515 ? 1.579 6.611 17.276 1.00 98.00 515 GLU A C 1
ATOM 3902 O O . GLU A 1 515 ? 1.643 7.196 16.192 1.00 98.00 515 GLU A O 1
ATOM 3907 N N . LEU A 1 516 ? 0.800 7.064 18.263 1.00 98.38 516 LEU A N 1
ATOM 3908 C CA . LEU A 1 516 ? 0.115 8.348 18.154 1.00 98.38 516 LEU A CA 1
ATOM 3909 C C . LEU A 1 516 ? 1.109 9.516 18.194 1.00 98.38 516 LEU A C 1
ATOM 3911 O O . LEU A 1 516 ? 0.906 10.509 17.496 1.00 98.38 516 LEU A O 1
ATOM 3915 N N . GLY A 1 517 ? 2.193 9.390 18.959 1.00 98.06 517 GLY A N 1
ATOM 3916 C CA . GLY A 1 517 ? 3.300 10.342 19.000 1.00 98.06 517 GLY A CA 1
ATOM 3917 C C . GLY A 1 517 ? 3.971 10.538 17.644 1.00 98.06 517 GLY A C 1
ATOM 3918 O O . GLY A 1 517 ? 4.251 11.675 17.274 1.00 98.06 517 GLY A O 1
ATOM 3919 N N . HIS A 1 518 ? 4.148 9.474 16.857 1.00 98.00 518 HIS A N 1
ATOM 3920 C CA . HIS A 1 518 ? 4.654 9.588 15.484 1.00 98.00 518 HIS A CA 1
ATOM 3921 C C . HIS A 1 518 ? 3.782 10.489 14.595 1.00 98.00 518 HIS A C 1
ATOM 3923 O O . HIS A 1 518 ? 4.311 11.267 13.808 1.00 98.00 518 HIS A O 1
ATOM 3929 N N . ASN A 1 519 ? 2.454 10.467 14.763 1.00 97.00 519 ASN A N 1
ATOM 3930 C CA . ASN A 1 519 ? 1.544 11.346 14.014 1.00 97.00 519 ASN A CA 1
ATOM 3931 C C . ASN A 1 519 ? 1.674 12.842 14.382 1.00 97.00 519 ASN A C 1
ATOM 3933 O O . ASN A 1 519 ? 1.023 13.666 13.742 1.00 97.00 519 ASN A O 1
ATOM 3937 N N . HIS A 1 520 ? 2.466 13.184 15.403 1.00 96.81 520 HIS A N 1
ATOM 3938 C CA . HIS A 1 520 ? 2.717 14.554 15.865 1.00 96.81 520 HIS A CA 1
ATOM 3939 C C . HIS A 1 520 ? 4.181 14.986 15.666 1.00 96.81 520 HIS A C 1
ATOM 3941 O O . HIS A 1 520 ? 4.572 16.043 16.154 1.00 96.81 520 HIS A O 1
ATOM 3947 N N . GLN A 1 521 ? 5.005 14.167 14.999 1.00 95.44 521 GLN A N 1
ATOM 3948 C CA . GLN A 1 521 ? 6.400 14.501 14.720 1.00 95.44 521 GLN A CA 1
ATOM 3949 C C . GLN A 1 521 ? 6.549 15.568 13.641 1.00 95.44 521 GLN A C 1
ATOM 3951 O O . GLN A 1 521 ? 5.940 15.458 12.581 1.00 95.44 521 GLN A O 1
ATOM 3956 N N . GLU A 1 522 ? 7.452 16.520 13.877 1.00 94.94 522 GLU A N 1
ATOM 3957 C CA . GLU A 1 522 ? 7.891 17.496 12.876 1.00 94.94 522 GLU A CA 1
ATOM 3958 C C . GLU A 1 522 ? 9.395 17.362 12.603 1.00 94.94 522 GLU A C 1
ATOM 3960 O O . GLU A 1 522 ? 10.189 16.978 13.476 1.00 94.94 522 GLU A O 1
ATOM 3965 N N . GLY A 1 523 ? 9.792 17.656 11.363 1.00 93.88 523 GLY A N 1
ATOM 3966 C CA . GLY A 1 523 ? 11.163 17.465 10.881 1.00 93.88 523 GLY A CA 1
ATOM 3967 C C . GLY A 1 523 ? 12.175 18.429 11.505 1.00 93.88 523 GLY A C 1
ATOM 3968 O O . GLY A 1 523 ? 13.349 18.089 11.636 1.00 93.88 523 GLY A O 1
ATOM 3969 N N . GLU A 1 524 ? 11.723 19.605 11.940 1.00 92.62 524 GLU A N 1
ATOM 3970 C CA . GLU A 1 524 ? 12.529 20.667 12.546 1.00 92.62 524 GLU A CA 1
ATOM 3971 C C . GLU A 1 524 ? 13.217 20.221 13.841 1.00 92.62 524 GLU A C 1
ATOM 3973 O O . GLU A 1 524 ? 14.316 20.683 14.152 1.00 92.62 524 GLU A O 1
ATOM 3978 N N . TRP A 1 525 ? 12.593 19.306 14.586 1.00 91.44 525 TRP A N 1
ATOM 3979 C CA . TRP A 1 525 ? 13.115 18.780 15.849 1.00 91.44 525 TRP A CA 1
ATOM 3980 C C . TRP A 1 525 ? 13.261 17.252 15.873 1.00 91.44 525 TRP A C 1
ATOM 3982 O O . TRP A 1 525 ? 13.799 16.715 16.841 1.00 91.44 525 TRP A O 1
ATOM 3992 N N . THR A 1 526 ? 12.874 16.552 14.801 1.00 95.00 526 THR A N 1
ATOM 3993 C CA . THR A 1 526 ? 13.124 15.114 14.596 1.00 95.00 526 THR A CA 1
ATOM 3994 C C . THR A 1 526 ? 14.299 14.912 13.639 1.00 95.00 526 THR A C 1
ATOM 3996 O O . THR A 1 526 ? 14.143 14.604 12.458 1.00 95.00 526 THR A O 1
ATOM 3999 N N . PHE A 1 527 ? 15.511 15.110 14.150 1.00 93.38 527 PHE A N 1
ATOM 4000 C CA . PHE A 1 527 ? 16.745 14.965 13.378 1.00 93.38 527 PHE A CA 1
ATOM 4001 C C . PHE A 1 527 ? 17.216 13.504 13.277 1.00 93.38 527 PHE A C 1
ATOM 4003 O O . PHE A 1 527 ? 16.631 12.584 13.856 1.00 93.38 527 PHE A O 1
ATOM 4010 N N . GLU A 1 528 ? 18.291 13.276 12.518 1.00 93.25 528 GLU A N 1
ATOM 4011 C CA . GLU A 1 528 ? 18.812 11.943 12.207 1.00 93.25 528 GLU A CA 1
ATOM 4012 C C . GLU A 1 528 ? 18.942 11.037 13.447 1.00 93.25 528 GLU A C 1
ATOM 4014 O O . GLU A 1 528 ? 19.622 11.363 14.420 1.00 93.25 528 GLU A O 1
ATOM 4019 N N . GLY A 1 529 ? 18.294 9.869 13.379 1.00 93.06 529 GLY A N 1
ATOM 4020 C CA . GLY A 1 529 ? 18.298 8.855 14.436 1.00 93.06 529 GLY A CA 1
ATOM 4021 C C . GLY A 1 529 ? 17.367 9.135 15.619 1.00 93.06 529 GLY A C 1
ATOM 4022 O O . GLY A 1 529 ? 17.365 8.368 16.574 1.00 93.06 529 GLY A O 1
ATOM 4023 N N . THR A 1 530 ? 16.539 10.183 15.551 1.00 95.44 530 THR A N 1
ATOM 4024 C CA . THR A 1 530 ? 15.545 10.498 16.596 1.00 95.44 530 THR A CA 1
ATOM 4025 C C . THR A 1 530 ? 14.098 10.202 16.207 1.00 95.44 530 THR A C 1
ATOM 4027 O O . THR A 1 530 ? 13.191 10.482 16.987 1.00 95.44 530 THR A O 1
ATOM 4030 N N . GLY A 1 531 ? 13.873 9.571 15.048 1.00 95.75 531 GLY A N 1
ATOM 4031 C CA . GLY A 1 531 ? 12.538 9.161 14.595 1.00 95.75 531 GLY A CA 1
ATOM 4032 C C . GLY A 1 531 ? 11.803 8.291 15.619 1.00 95.75 531 GLY A C 1
ATOM 4033 O O . GLY A 1 531 ? 10.651 8.552 15.917 1.00 95.75 531 GLY A O 1
ATOM 4034 N N . GLU A 1 532 ? 12.499 7.353 16.258 1.00 95.75 532 GLU A N 1
ATOM 4035 C CA . GLU A 1 532 ? 11.951 6.497 17.326 1.00 95.75 532 GLU A CA 1
ATOM 4036 C C . GLU A 1 532 ? 12.091 7.109 18.731 1.00 95.75 532 GLU A C 1
ATOM 4038 O O . GLU A 1 532 ? 11.903 6.432 19.739 1.00 95.75 532 GLU A O 1
ATOM 4043 N N . VAL A 1 533 ? 12.498 8.379 18.826 1.00 96.50 533 VAL A N 1
ATOM 4044 C CA . VAL A 1 533 ? 12.828 9.056 20.089 1.00 96.50 533 VAL A CA 1
ATOM 4045 C C . VAL A 1 533 ? 11.857 10.190 20.362 1.00 96.50 533 VAL A C 1
ATOM 4047 O O . VAL A 1 533 ? 11.251 10.223 21.430 1.00 96.50 533 VAL A O 1
ATOM 4050 N N . THR A 1 534 ? 11.687 11.122 19.423 1.00 97.19 534 THR A N 1
ATOM 4051 C CA . THR A 1 534 ? 10.861 12.313 19.661 1.00 97.19 534 THR A CA 1
ATOM 4052 C C . THR A 1 534 ? 9.369 11.978 19.727 1.00 97.19 534 THR A C 1
ATOM 4054 O O . THR A 1 534 ? 8.648 12.622 20.486 1.00 97.19 534 THR A O 1
ATOM 4057 N N . CYS A 1 535 ? 8.913 10.907 19.062 1.00 97.44 535 CYS A N 1
ATOM 4058 C CA . CYS A 1 535 ? 7.560 10.362 19.235 1.00 97.44 535 CYS A CA 1
ATOM 4059 C C . CYS A 1 535 ? 7.272 9.972 20.701 1.00 97.44 535 CYS A C 1
ATOM 4061 O O . CYS A 1 535 ? 6.173 10.205 21.207 1.00 97.44 535 CYS A O 1
ATOM 4063 N N . ASN A 1 536 ? 8.277 9.473 21.434 1.00 97.44 536 ASN A N 1
ATOM 4064 C CA . ASN A 1 536 ? 8.126 9.080 22.838 1.00 97.44 536 ASN A CA 1
ATOM 4065 C C . ASN A 1 536 ? 7.908 10.267 23.780 1.00 97.44 536 ASN A C 1
ATOM 4067 O O . ASN A 1 536 ? 7.433 10.068 24.896 1.00 97.44 536 ASN A O 1
ATOM 4071 N N . LEU A 1 537 ? 8.224 11.499 23.367 1.00 97.50 537 LEU A N 1
ATOM 4072 C CA . LEU A 1 537 ? 7.951 12.684 24.183 1.00 97.50 537 LEU A CA 1
ATOM 4073 C C . LEU A 1 537 ? 6.446 12.874 24.379 1.00 97.50 537 LEU A C 1
ATOM 4075 O O . LEU A 1 537 ? 6.009 13.194 25.482 1.00 97.50 537 LEU A O 1
ATOM 4079 N N . PHE A 1 538 ? 5.650 12.594 23.348 1.00 98.12 538 PHE A N 1
ATOM 4080 C CA . PHE A 1 538 ? 4.194 12.651 23.434 1.00 98.12 538 PHE A CA 1
ATOM 4081 C C . PHE A 1 538 ? 3.623 11.538 24.309 1.00 98.12 538 PHE A C 1
ATOM 4083 O O . PHE A 1 538 ? 2.756 11.800 25.147 1.00 98.12 538 PHE A O 1
ATOM 4090 N N . ALA A 1 539 ? 4.163 10.322 24.179 1.00 97.44 539 ALA A N 1
ATOM 4091 C CA . ALA A 1 539 ? 3.789 9.207 25.040 1.00 97.44 539 ALA A CA 1
ATOM 4092 C C . ALA A 1 539 ? 4.065 9.525 26.516 1.00 97.44 539 ALA A C 1
ATOM 4094 O O . ALA A 1 539 ? 3.172 9.399 27.354 1.00 97.44 539 ALA A O 1
ATOM 4095 N N . LEU A 1 540 ? 5.265 10.025 26.823 1.00 97.06 540 LEU A N 1
ATOM 4096 C CA . LEU A 1 540 ? 5.640 10.451 28.169 1.00 97.06 540 LEU A CA 1
ATOM 4097 C C . LEU A 1 540 ? 4.766 11.594 28.686 1.00 97.06 540 LEU A C 1
ATOM 4099 O O . LEU A 1 540 ? 4.349 11.555 29.839 1.00 97.06 540 LEU A O 1
ATOM 4103 N N . HIS A 1 541 ? 4.458 12.593 27.858 1.00 97.94 541 HIS A N 1
ATOM 4104 C CA . HIS A 1 541 ? 3.605 13.705 28.272 1.00 97.94 541 HIS A CA 1
ATOM 4105 C C . HIS A 1 541 ? 2.191 13.236 28.616 1.00 97.94 541 HIS A C 1
ATOM 4107 O O . HIS A 1 541 ? 1.653 13.633 29.648 1.00 97.94 541 HIS A O 1
ATOM 4113 N N . ALA A 1 542 ? 1.594 12.353 27.810 1.00 97.94 542 ALA A N 1
ATOM 4114 C CA . ALA A 1 542 ? 0.304 11.755 28.140 1.00 97.94 542 ALA A CA 1
ATOM 4115 C C . ALA A 1 542 ? 0.377 10.957 29.452 1.00 97.94 542 ALA A C 1
ATOM 4117 O O . ALA A 1 542 ? -0.468 11.141 30.331 1.00 97.94 542 ALA A O 1
ATOM 4118 N N . ILE A 1 543 ? 1.420 10.140 29.627 1.00 96.50 543 ILE A N 1
ATOM 4119 C CA . ILE A 1 543 ? 1.604 9.348 30.847 1.00 96.50 543 ILE A CA 1
ATOM 4120 C C . ILE A 1 543 ? 1.697 10.245 32.086 1.00 96.50 543 ILE A C 1
ATOM 4122 O O . ILE A 1 543 ? 1.007 10.007 33.073 1.00 96.50 543 ILE A O 1
ATOM 4126 N N . ASP A 1 544 ? 2.503 11.301 32.015 1.00 95.44 544 ASP A N 1
ATOM 4127 C CA . ASP A 1 544 ? 2.738 12.219 33.128 1.00 95.44 544 ASP A CA 1
ATOM 4128 C C . ASP A 1 544 ? 1.516 13.061 33.511 1.00 95.44 544 ASP A C 1
ATOM 4130 O O . ASP A 1 544 ? 1.413 13.504 34.654 1.00 95.44 544 ASP A O 1
ATOM 4134 N N . THR A 1 545 ? 0.636 13.364 32.552 1.00 96.31 545 THR A N 1
ATOM 4135 C CA . THR A 1 545 ? -0.406 14.388 32.737 1.00 96.31 545 THR A CA 1
ATOM 4136 C C . THR A 1 545 ? -1.808 13.825 32.915 1.00 96.31 545 THR A C 1
ATOM 4138 O O . THR A 1 545 ? -2.631 14.464 33.574 1.00 96.31 545 THR A O 1
ATOM 4141 N N . ILE A 1 546 ? -2.109 12.655 32.341 1.00 97.12 546 ILE A N 1
ATOM 4142 C CA . ILE A 1 546 ? -3.471 12.098 32.345 1.00 97.12 546 ILE A CA 1
ATOM 4143 C C . ILE A 1 546 ? -3.559 10.625 32.759 1.00 97.12 546 ILE A C 1
ATOM 4145 O O . ILE A 1 546 ? -4.661 10.158 33.068 1.00 97.12 546 ILE A O 1
ATOM 4149 N N . CYS A 1 547 ? -2.446 9.888 32.747 1.00 96.44 547 CYS A N 1
ATOM 4150 C CA . CYS A 1 547 ? -2.400 8.490 33.163 1.00 96.44 547 CYS A CA 1
ATOM 4151 C C . CYS A 1 547 ? -2.050 8.360 34.652 1.00 96.44 547 CYS A C 1
ATOM 4153 O O . CYS A 1 547 ? -1.608 9.291 35.318 1.00 96.44 547 CYS A O 1
ATOM 4155 N N . THR A 1 548 ? -2.264 7.158 35.168 1.00 94.38 548 THR A N 1
ATOM 4156 C CA . THR A 1 548 ? -1.929 6.717 36.520 1.00 94.38 548 THR A CA 1
ATOM 4157 C C . THR A 1 548 ? -1.238 5.350 36.415 1.00 94.38 548 THR A C 1
ATOM 4159 O O . THR A 1 548 ? -1.895 4.329 36.648 1.00 94.38 548 THR A O 1
ATOM 4162 N N . PRO A 1 549 ? 0.032 5.299 35.964 1.00 90.19 549 PRO A N 1
ATOM 4163 C CA . PRO A 1 549 ? 0.799 4.055 35.904 1.00 90.19 549 PRO A CA 1
ATOM 4164 C C . PRO A 1 549 ? 1.070 3.498 37.311 1.00 90.19 549 PRO A C 1
ATOM 4166 O O . PRO A 1 549 ? 0.893 4.195 38.316 1.00 90.19 549 PRO A O 1
ATOM 4169 N N . ASP A 1 550 ? 1.510 2.241 37.383 1.00 86.06 550 ASP A N 1
ATOM 4170 C CA . ASP A 1 550 ? 1.925 1.629 38.646 1.00 86.06 550 ASP A CA 1
ATOM 4171 C C . ASP A 1 550 ? 3.150 2.358 39.235 1.00 86.06 550 ASP A C 1
ATOM 4173 O O . ASP A 1 550 ? 3.938 2.988 38.528 1.00 86.06 550 ASP A O 1
ATOM 4177 N N . VAL A 1 551 ? 3.321 2.302 40.559 1.00 81.25 551 VAL A N 1
ATOM 4178 C CA . VAL A 1 551 ? 4.397 3.037 41.247 1.00 81.25 551 VAL A CA 1
ATOM 4179 C C . VAL A 1 551 ? 5.769 2.602 40.726 1.00 81.25 551 VAL A C 1
ATOM 4181 O O . VAL A 1 551 ? 6.133 1.433 40.810 1.00 81.25 551 VAL A O 1
ATOM 4184 N N . GLY A 1 552 ? 6.553 3.568 40.244 1.00 75.06 552 GLY A N 1
ATOM 4185 C CA . GLY A 1 552 ? 7.881 3.330 39.671 1.00 75.06 552 GLY A CA 1
ATOM 4186 C C . GLY A 1 552 ? 7.868 3.033 38.171 1.00 75.06 552 GLY A C 1
ATOM 4187 O O . GLY A 1 552 ? 8.928 3.093 37.546 1.00 75.06 552 GLY A O 1
ATOM 4188 N N . ASP A 1 553 ? 6.694 2.797 37.586 1.00 80.81 553 ASP A N 1
ATOM 4189 C CA . ASP A 1 553 ? 6.509 2.689 36.147 1.00 80.81 553 ASP A CA 1
ATOM 4190 C C . ASP A 1 553 ? 6.228 4.070 35.530 1.00 80.81 553 ASP A C 1
ATOM 4192 O O . ASP A 1 553 ? 5.571 4.937 36.109 1.00 80.81 553 ASP A O 1
ATOM 4196 N N . ARG A 1 554 ? 6.756 4.281 34.328 1.00 83.94 554 ARG A N 1
ATOM 4197 C CA . ARG A 1 554 ? 6.458 5.439 33.475 1.00 83.94 554 ARG A CA 1
ATOM 4198 C C . ARG A 1 554 ? 6.137 4.965 32.056 1.00 83.94 554 ARG A C 1
ATOM 4200 O O . ARG A 1 554 ? 6.597 5.544 31.076 1.00 83.94 554 ARG A O 1
ATOM 4207 N N . GLY A 1 555 ? 5.404 3.855 31.977 1.00 79.06 555 GLY A N 1
ATOM 4208 C CA . GLY A 1 555 ? 4.967 3.149 30.773 1.00 79.06 555 GLY A CA 1
ATOM 4209 C C . GLY A 1 555 ? 5.996 2.181 30.181 1.00 79.06 555 GLY A C 1
ATOM 4210 O O . GLY A 1 555 ? 5.604 1.264 29.461 1.00 79.06 555 GLY A O 1
ATOM 4211 N N . HIS A 1 556 ? 7.294 2.364 30.450 1.00 83.31 556 HIS A N 1
ATOM 4212 C CA . HIS A 1 556 ? 8.345 1.446 30.006 1.00 83.31 556 HIS A CA 1
ATOM 4213 C C . HIS A 1 556 ? 9.587 1.512 30.914 1.00 83.31 556 HIS A C 1
ATOM 4215 O O . HIS A 1 556 ? 10.087 2.595 31.230 1.00 83.31 556 HIS A O 1
ATOM 4221 N N . GLU A 1 557 ? 10.144 0.353 31.284 1.00 82.94 557 GLU A N 1
ATOM 4222 C CA . GLU A 1 557 ? 11.250 0.237 32.255 1.00 82.94 557 GLU A CA 1
ATOM 4223 C C . GLU A 1 557 ? 12.517 1.014 31.847 1.00 82.94 557 GLU A C 1
ATOM 4225 O O . GLU A 1 557 ? 13.181 1.642 32.674 1.00 82.94 557 GLU A O 1
ATOM 4230 N N . ALA A 1 558 ? 12.819 1.042 30.546 1.00 85.12 558 ALA A N 1
ATOM 4231 C CA . ALA A 1 558 ? 14.027 1.666 30.007 1.00 85.12 558 ALA A CA 1
ATOM 4232 C C . ALA A 1 558 ? 13.992 3.209 29.966 1.00 85.12 558 ALA A C 1
ATOM 4234 O O . ALA A 1 558 ? 15.020 3.824 29.693 1.00 85.12 558 ALA A O 1
ATOM 4235 N N . VAL A 1 559 ? 12.850 3.854 30.246 1.00 86.06 559 VAL A N 1
ATOM 4236 C CA . VAL A 1 559 ? 12.703 5.325 30.178 1.00 86.06 559 VAL A CA 1
ATOM 4237 C C . VAL A 1 559 ? 13.628 6.033 31.163 1.00 86.06 559 VAL A C 1
ATOM 4239 O O . VAL A 1 559 ? 14.288 7.019 30.832 1.00 86.06 559 VAL A O 1
ATOM 4242 N N . ASN A 1 560 ? 13.650 5.555 32.406 1.00 80.88 560 ASN A N 1
ATOM 4243 C CA . ASN A 1 560 ? 14.344 6.247 33.488 1.00 80.88 560 ASN A CA 1
ATOM 4244 C C . ASN A 1 560 ? 15.816 5.838 33.583 1.00 80.88 560 ASN A C 1
ATOM 4246 O O . ASN A 1 560 ? 16.650 6.681 33.913 1.00 80.88 560 ASN A O 1
ATOM 4250 N N . THR A 1 561 ? 16.125 4.582 33.264 1.00 84.75 561 THR A N 1
ATOM 4251 C CA . THR A 1 561 ? 17.472 4.015 33.365 1.00 84.75 561 THR A CA 1
ATOM 4252 C C . THR A 1 561 ? 17.704 3.082 32.174 1.00 84.75 561 THR A C 1
ATOM 4254 O O . THR A 1 561 ? 17.492 1.874 32.299 1.00 84.75 561 THR A O 1
ATOM 4257 N N . PRO A 1 562 ? 18.105 3.603 31.000 1.00 88.50 562 PRO A N 1
ATOM 4258 C CA . PRO A 1 562 ? 18.334 2.744 29.849 1.00 88.50 562 PRO A CA 1
ATOM 4259 C C . PRO A 1 562 ? 19.504 1.787 30.139 1.00 88.50 562 PRO A C 1
ATOM 4261 O O . PRO A 1 562 ? 20.561 2.244 30.592 1.00 88.50 562 PRO A O 1
ATOM 4264 N N . PRO A 1 563 ? 19.368 0.475 29.864 1.00 89.62 563 PRO A N 1
ATOM 4265 C CA . PRO A 1 563 ? 20.398 -0.517 30.196 1.00 89.62 563 PRO A CA 1
ATOM 4266 C C . PRO A 1 563 ? 21.773 -0.236 29.571 1.00 89.62 563 PRO A C 1
ATOM 4268 O O . PRO A 1 563 ? 22.804 -0.666 30.087 1.00 89.62 563 PRO A O 1
ATOM 4271 N N . SER A 1 564 ? 21.805 0.493 28.454 1.00 92.56 564 SER A N 1
ATOM 4272 C CA . SER A 1 564 ? 23.012 0.837 27.701 1.00 92.56 564 SER A CA 1
ATOM 4273 C C . SER A 1 564 ? 23.766 2.062 28.233 1.00 92.56 564 SER A C 1
ATOM 4275 O O . SER A 1 564 ? 24.888 2.299 27.782 1.00 92.56 564 SER A O 1
ATOM 4277 N N . LEU A 1 565 ? 23.216 2.814 29.199 1.00 93.62 565 LEU A N 1
ATOM 4278 C CA . LEU A 1 565 ? 23.757 4.111 29.631 1.00 93.62 565 LEU A CA 1
ATOM 4279 C C . LEU A 1 565 ? 25.209 4.039 30.108 1.00 93.62 565 LEU A C 1
ATOM 4281 O O . LEU A 1 565 ? 26.053 4.781 29.613 1.00 93.62 565 LEU A O 1
ATOM 4285 N N . ALA A 1 566 ? 25.509 3.138 31.049 1.00 94.06 566 ALA A N 1
ATOM 4286 C CA . ALA A 1 566 ? 26.852 3.017 31.618 1.00 94.06 566 ALA A CA 1
ATOM 4287 C C . ALA A 1 566 ? 27.882 2.684 30.527 1.00 94.06 566 ALA A C 1
ATOM 4289 O O . ALA A 1 566 ? 28.869 3.393 30.354 1.00 94.06 566 ALA A O 1
ATOM 4290 N N . LYS A 1 567 ? 27.574 1.679 29.697 1.00 95.06 567 LYS A N 1
ATOM 4291 C CA . LYS A 1 567 ? 28.421 1.268 28.570 1.00 95.06 567 LYS A CA 1
ATOM 4292 C C . LYS A 1 567 ? 28.622 2.390 27.546 1.00 95.06 567 LYS A C 1
ATOM 4294 O O . LYS A 1 567 ? 29.703 2.505 26.975 1.00 95.06 567 LYS A O 1
ATOM 4299 N N . TYR A 1 568 ? 27.589 3.187 27.279 1.00 95.19 568 TYR A N 1
ATOM 4300 C CA . TYR A 1 568 ? 27.666 4.327 26.369 1.00 95.19 568 TYR A CA 1
ATOM 4301 C C . TYR A 1 568 ? 28.614 5.414 26.894 1.00 95.19 568 TYR A C 1
ATOM 4303 O O . TYR A 1 568 ? 29.453 5.911 26.138 1.00 95.19 568 TYR A O 1
ATOM 4311 N N . LEU A 1 569 ? 28.514 5.745 28.184 1.00 95.31 569 LEU A N 1
ATOM 4312 C CA . LEU A 1 569 ? 29.383 6.728 28.833 1.00 95.31 569 LEU A CA 1
ATOM 4313 C C . LEU A 1 569 ? 30.839 6.243 28.869 1.00 95.31 569 LEU A C 1
ATOM 4315 O O . LEU A 1 569 ? 31.726 6.966 28.416 1.00 95.31 569 LEU A O 1
ATOM 4319 N N . ASP A 1 570 ? 31.074 4.993 29.279 1.00 96.00 570 ASP A N 1
ATOM 4320 C CA . ASP A 1 570 ? 32.409 4.374 29.293 1.00 96.00 570 ASP A CA 1
ATOM 4321 C C . ASP A 1 570 ? 33.019 4.278 27.882 1.00 96.00 570 ASP A C 1
ATOM 4323 O O . ASP A 1 570 ? 34.233 4.369 27.695 1.00 96.00 570 ASP A O 1
ATOM 4327 N N . GLY A 1 571 ? 32.170 4.128 26.860 1.00 93.88 571 GLY A N 1
ATOM 4328 C CA . GLY A 1 571 ? 32.545 4.085 25.445 1.00 93.88 571 GLY A CA 1
ATOM 4329 C C . GLY A 1 571 ? 32.864 5.447 24.811 1.00 93.88 571 GLY A C 1
ATOM 4330 O O . GLY A 1 571 ? 33.132 5.502 23.603 1.00 93.88 571 GLY A O 1
ATOM 4331 N N . GLY A 1 572 ? 32.832 6.533 25.591 1.00 96.44 572 GLY A N 1
ATOM 4332 C CA . GLY A 1 572 ? 33.133 7.894 25.143 1.00 96.44 572 GLY A CA 1
ATOM 4333 C C . GLY A 1 572 ? 31.950 8.640 24.520 1.00 96.44 572 GLY A C 1
ATOM 4334 O O . GLY A 1 572 ? 32.175 9.564 23.742 1.00 96.44 572 GLY A O 1
ATOM 4335 N N . ALA A 1 573 ? 30.712 8.232 24.820 1.00 95.12 573 ALA A N 1
ATOM 4336 C CA . ALA A 1 573 ? 29.479 8.941 24.467 1.00 95.12 573 ALA A CA 1
ATOM 4337 C C . ALA A 1 573 ? 29.346 9.312 22.970 1.00 95.12 573 ALA A C 1
ATOM 4339 O O . ALA A 1 573 ? 29.072 10.454 22.596 1.00 95.12 573 ALA A O 1
ATOM 4340 N N . LYS A 1 574 ? 29.576 8.342 22.076 1.00 95.75 574 LYS A N 1
ATOM 4341 C CA . LYS A 1 574 ? 29.590 8.581 20.623 1.00 95.75 574 LYS A CA 1
ATOM 4342 C C . LYS A 1 574 ? 28.179 8.717 20.048 1.00 95.75 574 LYS A C 1
ATOM 4344 O O . LYS A 1 574 ? 27.376 7.794 20.174 1.00 95.75 574 LYS A O 1
ATOM 4349 N N . PHE A 1 575 ? 27.931 9.780 19.283 1.00 94.31 575 PHE A N 1
ATOM 4350 C CA . PHE A 1 575 ? 26.639 10.024 18.623 1.00 94.31 575 PHE A CA 1
ATOM 4351 C C . PHE A 1 575 ? 26.129 8.827 17.796 1.00 94.31 575 PHE A C 1
ATOM 4353 O O . PHE A 1 575 ? 24.963 8.459 17.886 1.00 94.31 575 PHE A O 1
ATOM 4360 N N . GLU A 1 576 ? 27.013 8.139 17.067 1.00 94.50 576 GLU A N 1
ATOM 4361 C CA . GLU A 1 576 ? 26.662 6.952 16.267 1.00 94.50 576 GLU A CA 1
ATOM 4362 C C . GLU A 1 576 ? 26.124 5.764 17.080 1.00 94.50 576 GLU A C 1
ATOM 4364 O O . GLU A 1 576 ? 25.473 4.881 16.521 1.00 94.50 576 GLU A O 1
ATOM 4369 N N . GLN A 1 577 ? 26.430 5.704 18.378 1.00 93.56 577 GLN A N 1
ATOM 4370 C CA . GLN A 1 577 ? 25.868 4.718 19.302 1.00 93.56 577 GLN A CA 1
ATOM 4371 C C . GLN A 1 577 ? 24.569 5.240 19.914 1.00 93.56 577 GLN A C 1
ATOM 4373 O O . GLN A 1 577 ? 23.586 4.508 19.948 1.00 93.56 577 GLN A O 1
ATOM 4378 N N . TRP A 1 578 ? 24.559 6.512 20.325 1.00 95.31 578 TRP A N 1
ATOM 4379 C CA . TRP A 1 578 ? 23.388 7.199 20.872 1.00 95.31 578 TRP A CA 1
ATOM 4380 C C . TRP A 1 578 ? 22.178 7.099 19.937 1.00 95.31 578 TRP A C 1
ATOM 4382 O O . TRP A 1 578 ? 21.115 6.645 20.341 1.00 95.31 578 TRP A O 1
ATOM 4392 N N . LYS A 1 579 ? 22.368 7.417 18.653 1.00 94.19 579 LYS A N 1
ATOM 4393 C CA . LYS A 1 579 ? 21.289 7.494 17.657 1.00 94.19 579 LYS A CA 1
ATOM 4394 C C . LYS A 1 579 ? 20.715 6.133 17.223 1.00 94.19 579 LYS A C 1
ATOM 4396 O O . LYS A 1 579 ? 19.793 6.085 16.417 1.00 94.19 579 LYS A O 1
ATOM 4401 N N . LYS A 1 580 ? 21.296 5.022 17.693 1.00 93.19 580 LYS A N 1
ATOM 4402 C CA . LYS A 1 580 ? 20.850 3.644 17.403 1.00 93.19 580 LYS A CA 1
ATOM 4403 C C . LYS A 1 580 ? 20.053 3.017 18.545 1.00 93.19 580 LYS A C 1
ATOM 4405 O O . LYS A 1 580 ? 19.530 1.922 18.370 1.00 93.19 580 LYS A O 1
ATOM 4410 N N . ASP A 1 581 ? 19.998 3.675 19.698 1.00 94.56 581 ASP A N 1
ATOM 4411 C CA . ASP A 1 581 ? 19.301 3.193 20.886 1.00 94.56 581 ASP A CA 1
ATOM 4412 C C . ASP A 1 581 ? 18.259 4.239 21.311 1.00 94.56 581 ASP A C 1
ATOM 4414 O O . ASP A 1 581 ? 18.610 5.255 21.922 1.00 94.56 581 ASP A O 1
ATOM 4418 N N . PRO A 1 582 ? 16.973 4.016 20.982 1.00 94.44 582 PRO A N 1
ATOM 4419 C CA . PRO A 1 582 ? 15.937 5.006 21.229 1.00 94.44 582 PRO A CA 1
ATOM 4420 C C . PRO A 1 582 ? 15.763 5.381 22.703 1.00 94.44 582 PRO A C 1
ATOM 4422 O O . PRO A 1 582 ? 15.515 6.545 23.007 1.00 94.44 582 PRO A O 1
ATOM 4425 N N . PHE A 1 583 ? 15.927 4.434 23.633 1.00 94.50 583 PHE A N 1
ATOM 4426 C CA . PHE A 1 583 ? 15.753 4.703 25.063 1.00 94.50 583 PHE A CA 1
ATOM 4427 C C . PHE A 1 583 ? 16.971 5.398 25.672 1.00 94.50 583 PHE A C 1
ATOM 4429 O O . PHE A 1 583 ? 16.814 6.271 26.528 1.00 94.50 583 PHE A O 1
ATOM 4436 N N . LEU A 1 584 ? 18.177 5.084 25.192 1.00 95.31 584 LEU A N 1
ATOM 4437 C CA . LEU A 1 584 ? 19.370 5.866 25.515 1.00 95.31 584 LEU A CA 1
ATOM 4438 C C . LEU A 1 584 ? 19.213 7.323 25.068 1.00 95.31 584 LEU A C 1
ATOM 4440 O O . LEU A 1 584 ? 19.508 8.244 25.830 1.00 95.31 584 LEU A O 1
ATOM 4444 N N . ALA A 1 585 ? 18.721 7.528 23.847 1.00 95.62 585 ALA A N 1
ATOM 4445 C CA . ALA A 1 585 ? 18.481 8.856 23.310 1.00 95.62 585 ALA A CA 1
ATOM 4446 C C . ALA A 1 585 ? 17.373 9.605 24.061 1.00 95.62 585 ALA A C 1
ATOM 4448 O O . ALA A 1 585 ? 17.545 10.768 24.438 1.00 95.62 585 ALA A O 1
ATOM 4449 N N . LEU A 1 586 ? 16.273 8.915 24.366 1.00 95.81 586 LEU A N 1
ATOM 4450 C CA . LEU A 1 586 ? 15.153 9.449 25.133 1.00 95.81 586 LEU A CA 1
ATOM 4451 C C . LEU A 1 586 ? 15.569 9.902 26.536 1.00 95.81 586 LEU A C 1
ATOM 4453 O O . LEU A 1 586 ? 15.049 10.900 27.033 1.00 95.81 586 LEU A O 1
ATOM 4457 N N . HIS A 1 587 ? 16.527 9.218 27.166 1.00 94.50 587 HIS A N 1
ATOM 4458 C CA . HIS A 1 587 ? 16.984 9.554 28.514 1.00 94.50 587 HIS A CA 1
ATOM 4459 C C . HIS A 1 587 ? 17.494 10.995 28.635 1.00 94.50 587 HIS A C 1
ATOM 4461 O O . HIS A 1 587 ? 17.211 11.661 29.631 1.00 94.50 587 HIS A O 1
ATOM 4467 N N . MET A 1 588 ? 18.167 11.516 27.604 1.00 92.69 588 MET A N 1
ATOM 4468 C CA . MET A 1 588 ? 18.570 12.926 27.559 1.00 92.69 588 MET A CA 1
ATOM 4469 C C . MET A 1 588 ? 17.349 13.854 27.656 1.00 92.69 588 MET A C 1
ATOM 4471 O O . MET A 1 588 ? 17.333 14.788 28.457 1.00 92.69 588 MET A O 1
ATOM 4475 N N . TYR A 1 589 ? 16.291 13.583 26.890 1.00 95.00 589 TYR A N 1
ATOM 4476 C CA . TYR A 1 589 ? 15.062 14.373 26.948 1.00 95.00 589 TYR A CA 1
ATOM 4477 C C . TYR A 1 589 ? 14.324 14.213 28.279 1.00 95.00 589 TYR A C 1
ATOM 4479 O O . TYR A 1 589 ? 13.782 15.185 28.796 1.00 95.00 589 TYR A O 1
ATOM 4487 N N . VAL A 1 590 ? 14.349 13.023 28.885 1.00 94.31 590 VAL A N 1
ATOM 4488 C CA . VAL A 1 590 ? 13.807 12.800 30.234 1.00 94.31 590 VAL A CA 1
ATOM 4489 C C . VAL A 1 590 ? 14.534 13.662 31.269 1.00 94.31 590 VAL A C 1
ATOM 4491 O O . VAL A 1 590 ? 13.888 14.225 32.152 1.00 94.31 590 VAL A O 1
ATOM 4494 N N . GLN A 1 591 ? 15.857 13.814 31.166 1.00 93.94 591 GLN A N 1
ATOM 4495 C CA . GLN A 1 591 ? 16.620 14.711 32.040 1.00 93.94 591 GLN A CA 1
ATOM 4496 C C . GLN A 1 591 ? 16.205 16.175 31.847 1.00 93.94 591 GLN A C 1
ATOM 4498 O O . GLN A 1 591 ? 15.967 16.870 32.835 1.00 93.94 591 GLN A O 1
ATOM 4503 N N . LEU A 1 592 ? 16.049 16.625 30.596 1.00 94.69 592 LEU A N 1
ATOM 4504 C CA . LEU A 1 592 ? 15.560 17.974 30.287 1.00 94.69 592 LEU A CA 1
ATOM 4505 C C . LEU A 1 592 ? 14.153 18.207 30.848 1.00 94.69 592 LEU A C 1
ATOM 4507 O O . LEU A 1 592 ? 13.901 19.225 31.488 1.00 94.69 592 LEU A O 1
ATOM 4511 N N . GLN A 1 593 ? 13.255 17.239 30.673 1.00 95.56 593 GLN A N 1
ATOM 4512 C CA . GLN A 1 593 ? 11.892 17.303 31.188 1.00 95.56 593 GLN A CA 1
ATOM 4513 C C . GLN A 1 593 ? 11.854 17.372 32.715 1.00 95.56 593 GLN A C 1
ATOM 4515 O O . GLN A 1 593 ? 11.092 18.162 33.262 1.00 95.56 593 GLN A O 1
ATOM 4520 N N . ARG A 1 594 ? 12.700 16.617 33.418 1.00 93.69 594 ARG A N 1
ATOM 4521 C CA . ARG A 1 594 ? 12.788 16.685 34.884 1.00 93.69 594 ARG A CA 1
ATOM 4522 C C . ARG A 1 594 ? 13.369 18.007 35.382 1.00 93.69 594 ARG A C 1
ATOM 4524 O O . ARG A 1 594 ? 12.935 18.500 36.416 1.00 93.69 594 ARG A O 1
ATOM 4531 N N . ALA A 1 595 ? 14.354 18.556 34.673 1.00 97.00 595 ALA A N 1
ATOM 4532 C CA . ALA A 1 595 ? 15.033 19.784 35.076 1.00 97.00 595 ALA A CA 1
ATOM 4533 C C . ALA A 1 595 ? 14.206 21.047 34.790 1.00 97.00 595 ALA A C 1
ATOM 4535 O O . ALA A 1 595 ? 14.233 21.985 35.583 1.00 97.00 595 ALA A O 1
ATOM 4536 N N . PHE A 1 596 ? 13.480 21.074 33.668 1.00 96.56 596 PHE A N 1
ATOM 4537 C CA . PHE A 1 596 ? 12.842 22.292 33.158 1.00 96.56 596 PHE A CA 1
ATOM 4538 C C . PHE A 1 596 ? 11.324 22.179 32.950 1.00 96.56 596 PHE A C 1
ATOM 4540 O O . PHE A 1 596 ? 10.652 23.191 32.761 1.00 96.56 596 PHE A O 1
ATOM 4547 N N . GLY A 1 597 ? 10.759 20.973 33.034 1.00 97.31 597 GLY A N 1
ATOM 4548 C CA . GLY A 1 597 ? 9.334 20.721 32.837 1.00 97.31 597 GLY A CA 1
ATOM 4549 C C . GLY A 1 597 ? 8.902 20.679 31.367 1.00 97.31 597 GLY A C 1
ATOM 4550 O O . GLY A 1 597 ? 9.670 20.943 30.442 1.00 97.31 597 GLY A O 1
ATOM 4551 N N . TRP A 1 598 ? 7.629 20.341 31.149 1.00 97.50 598 TRP A N 1
ATOM 4552 C CA . TRP A 1 598 ? 7.039 20.207 29.810 1.00 97.50 598 TRP A CA 1
ATOM 4553 C C . TRP A 1 598 ? 6.877 21.538 29.062 1.00 97.50 598 TRP A C 1
ATOM 4555 O O . TRP A 1 598 ? 6.883 21.548 27.834 1.00 97.50 598 TRP A O 1
ATOM 4565 N N . GLU A 1 599 ? 6.797 22.667 29.771 1.00 96.56 599 GLU A N 1
ATOM 4566 C CA . GLU A 1 599 ? 6.698 23.997 29.149 1.00 96.56 599 GLU A CA 1
ATOM 4567 C C . GLU A 1 599 ? 7.923 24.349 28.297 1.00 96.56 599 GLU A C 1
ATOM 4569 O O . GLU A 1 599 ? 7.807 25.083 27.320 1.00 96.56 599 GLU A O 1
ATOM 4574 N N . THR A 1 600 ? 9.097 23.795 28.610 1.00 94.94 600 THR A N 1
ATOM 4575 C CA . THR A 1 600 ? 10.287 23.966 27.769 1.00 94.94 600 THR A CA 1
ATOM 4576 C C . THR A 1 600 ? 10.114 23.320 26.399 1.00 94.94 600 THR A C 1
ATOM 4578 O O . THR A 1 600 ? 10.529 23.908 25.407 1.00 94.94 600 THR A O 1
ATOM 4581 N N . PHE A 1 601 ? 9.463 22.159 26.326 1.00 96.38 601 PHE A N 1
ATOM 4582 C CA . PHE A 1 601 ? 9.198 21.469 25.063 1.00 96.38 601 PHE A CA 1
ATOM 4583 C C . PHE A 1 601 ? 8.162 22.227 24.237 1.00 96.38 601 PHE A C 1
ATOM 4585 O O . PHE A 1 601 ? 8.420 22.520 23.078 1.00 96.38 601 PHE A O 1
ATOM 4592 N N . LYS A 1 602 ? 7.062 22.661 24.863 1.00 95.81 602 LYS A N 1
ATOM 4593 C CA . LYS A 1 602 ? 6.014 23.474 24.216 1.00 95.81 602 LYS A CA 1
ATOM 4594 C C . LYS A 1 602 ? 6.492 24.839 23.712 1.00 95.81 602 LYS A C 1
ATOM 4596 O O . LYS A 1 602 ? 5.796 25.501 22.967 1.00 95.81 602 LYS A O 1
ATOM 4601 N N . ARG A 1 603 ? 7.632 25.342 24.188 1.00 93.69 603 ARG A N 1
ATOM 4602 C CA . ARG A 1 603 ? 8.234 26.571 23.644 1.00 93.69 603 ARG A CA 1
ATOM 4603 C C . ARG A 1 603 ? 9.056 26.315 22.385 1.00 93.69 603 ARG A C 1
ATOM 4605 O O . ARG A 1 603 ? 9.343 27.264 21.663 1.00 93.69 603 ARG A O 1
ATOM 4612 N N . VAL A 1 604 ? 9.505 25.076 22.196 1.00 90.06 604 VAL A N 1
ATOM 4613 C CA . VAL A 1 604 ? 10.291 24.637 21.038 1.00 90.06 604 VAL A CA 1
ATOM 4614 C C . VAL A 1 604 ? 9.379 24.092 19.942 1.00 90.06 604 VAL A C 1
ATOM 4616 O O . VAL A 1 604 ? 9.670 24.324 18.773 1.00 90.06 604 VAL A O 1
ATOM 4619 N N . PHE A 1 605 ? 8.326 23.367 20.328 1.00 91.81 605 PHE A N 1
ATOM 4620 C CA . PHE A 1 605 ? 7.275 22.868 19.441 1.00 91.81 605 PHE A CA 1
ATOM 4621 C C . PHE A 1 605 ? 6.291 23.995 19.144 1.00 91.81 605 PHE A C 1
ATOM 4623 O O . PHE A 1 605 ? 6.121 24.306 17.948 1.00 91.81 605 PHE A O 1
#

Mean predicted aligned error: 6.12 Å

Nearest PDB structures (foldseek):
  5ev7-assembly1_A  TM=7.843E-01  e=6.031E-18  Bacillus anthracis str. Ames
  4fca-assembly1_A  TM=7.685E-01  e=2.647E-17  Bacillus anthracis str. Ames
  2wvj-assembly2_H  TM=5.689E-01  e=2.881E-01  Homo sapiens
  5fuv-assembly1_A-2  TM=5.554E-01  e=3.396E-01  Trypanosoma brucei
  1w4r-assembly1_B  TM=5.618E-01  e=5.561E-01  Homo sapiens